Protein 1X8D (pdb70)

Sequence (416 aa):
MIRKAFVMQVNPDAHEEYQRRHNPIWPELEAVLKSHGAHNYAIYLDKARNLLFAMVEIESEERWNAVASTDVCQRWWKYMTDVMPANPDNSPVSSELQEVFYLPMIRKAFVMQVNPDAHEEYQRRHNPIWPELEAVLKSHGAHNYAIYLDKARNLLFAMVEIESEERWNAVASTDVCQRWWKYMTDVMPANPDNSPVSSELQEVFYLPMIRKAFVMQVNPDAHEEYQRRHNPIWPELEAVLKSHGAHNYAIYLDKARNLLFAMVEIESEERWNAVASTDVCQRWWKYMTDVMPANPDNSPVSSELQEVFYLPMIRKAFVMQVNPDAHEEYQRRHNPIWPELEAVLKSHGAHNYAIYLDKARNLLFAMVEIESEERWNAVASTDVCQRWWKYMTDVMPANPDNSPVSSELQEVFYLP

Nearest PDB structures (foldseek):
  1x8d-assembly2_D  TM=1.004E+00  e=4.623E-21  Escherichia coli
  6hhn-assembly1_A-2  TM=9.655E-01  e=3.268E-12  Formosa agariphila
  2qlw-assembly1_A  TM=9.458E-01  e=2.282E-11  unclassified
  7byw-assembly1_B  TM=8.603E-01  e=5.188E-07  Paracidovorax avenae ATCC 19860
  1n5v-assembly1_B  TM=6.592E-01  e=5.558E-03  Streptomyces coelicolor A3(2)

CATH classification: 3.30.70.100

GO terms:
  GO:0062192 L-rhamnose mutarotase activity (F, IDA)
  GO:0042803 protein homodimerization activity (F, IDA)
  GO:0019301 rhamnose catabolic process (P, IMP)

B-factor: mean 14.99, std 7.23, range [1.0, 52.89]

Solvent-accessible surface area: 19922 Å² total; per-residue (Å²): 124,74,81,37,3,27,2,11,32,2,41,24,126,8,23,150,73,4,60,151,31,12,77,106,6,80,109,108,8,71,56,30,11,76,79,40,1,0,45,56,24,5,6,3,3,3,94,38,55,0,8,0,0,0,20,0,39,0,86,30,81,144,93,38,102,42,9,44,90,31,104,12,4,86,138,18,62,119,78,6,54,91,5,10,40,39,59,144,111,55,19,18,50,55,53,141,13,71,59,3,14,63,14,93,124,76,81,37,3,28,1,10,34,2,40,24,126,8,24,152,76,4,59,148,31,13,76,108,6,79,111,108,8,70,55,30,12,76,79,39,1,1,45,53,24,6,6,3,2,3,97,36,55,0,8,0,0,0,19,0,37,0,87,30,81,144,91,37,102,40,10,44,91,31,104,11,4,87,138,18,62,118,80,5,52,89,6,9,38,39,59,143,109,55,19,19,50,56,53,142,12,70,60,3,14,64,14,90,122,78,91,29,3,26,2,14,34,2,38,23,129,9,26,152,56,4,62,140,22,12,92,106,4,53,109,86,9,64,61,23,10,77,74,36,0,0,48,56,23,0,5,2,3,3,88,41,56,0,7,0,0,0,25,3,42,1,88,26,71,142,93,34,95,44,9,38,95,32,128,18,5,69,134,18,52,144,77,5,52,97,5,10,37,34,62,142,95,44,23,20,51,55,55,128,10,72,54,2,11,64,14,94,124,78,85,31,4,26,2,13,33,1,39,22,127,9,25,152,55,5,60,141,22,12,91,106,5,52,107,85,9,64,62,23,9,75,74,36,0,0,49,54,23,3,5,6,3,4,89,39,56,0,6,0,0,0,11,0,39,0,88,26,70,143,94,34,95,43,10,37,93,34,126,20,6,70,136,18,50,144,76,6,53,96,6,12,37,34,63,141,94,43,24,21,52,56,53,128,12,72,54,2,12,62,15,94

InterPro domains:
  IPR008000 Rhamnose/fucose mutarotase [PF05336] (3-103)
  IPR011008 Dimeric alpha-beta barrel [SSF54909] (1-104)
  IPR013448 L-rhamnose mutarotase [MF_01663] (1-104)
  IPR013448 L-rhamnose mutarotase [TIGR02625] (3-103)

Radius of gyration: 23.28 Å; Cα contacts (8 Å, |Δi|>4): 817; chains: 4; bounding box: 63×48×55 Å

Foldseek 3Di:
DDKWKKKFFWDLPCPVVVVVCVVPPDPVLVVLQVVLFKDPWDWDADNVGRMIIIMIDGPDPVSNVCSCVDPVVQVSLVVCVVTGDADPSSHTDMDTDDDDDDDD/DDKWKKKFFWALPCPVVVVVCVVPPDPVLVVLQVVLFKDPWDWDADNVGRMIIIMIDGPDPVSNVCSCVDPVVQVVLCVRVVTGDADPSSHTDMDTDDDDDDDD/DDKWKKKFFWDLVQPPVVVVCVPPPDPVLVCLCVVLFKDPWDWDADNVGRMIIIMIDGPDPVSNVVSCPDPVNLVSLVVRVVTGDADPSSHTDMDIDDDDDDDD/DDKWKKKFFWDLVQPPVVVVCVVPPDPVLVVLCVVLFKDPWDWDADNVGRMIIIMIDGPDPVSNVVSCVDPVNLVSLVVRVVTGDADPSSHTDMDIDDDDDDDD

Organism: Escherichia coli (strain K12) (NCBI:txid83333)

Structure (mmCIF, N/CA/C/O backbone):
data_1X8D
#
_entry.id   1X8D
#
_cell.length_a   71.358
_cell.length_b   51.311
_cell.length_c   80.492
_cell.angle_alpha   90.00
_cell.angle_beta   107.82
_cell.angle_gamma   90.00
#
_symmetry.space_group_name_H-M   'P 1 21 1'
#
loop_
_entity.id
_entity.type
_entity.pdbx_description
1 polymer 'Hypothetical protein yiiL'
2 non-polymer L-RHAMNOSE
3 water water
#
loop_
_atom_site.group_PDB
_atom_site.id
_atom_site.type_symbol
_atom_site.label_atom_id
_atom_site.label_alt_id
_atom_site.label_comp_id
_atom_site.label_asym_id
_atom_site.label_entity_id
_atom_site.label_seq_id
_atom_site.pdbx_PDB_ins_code
_atom_site.Cartn_x
_atom_site.Cartn_y
_atom_site.Cartn_z
_atom_site.occupancy
_atom_site.B_iso_or_equiv
_atom_site.auth_seq_id
_atom_site.auth_comp_id
_atom_site.auth_asym_id
_atom_site.auth_atom_id
_atom_site.pdbx_PDB_model_num
ATOM 1 N N . MET A 1 1 ? -1.177 17.736 -0.555 1.00 37.39 1 MET A N 1
ATOM 2 C CA . MET A 1 1 ? -0.146 18.687 -1.065 1.00 35.23 1 MET A CA 1
ATOM 3 C C . MET A 1 1 ? 1.246 18.111 -0.868 1.00 33.84 1 MET A C 1
ATOM 4 O O . MET A 1 1 ? 1.399 16.961 -0.445 1.00 36.24 1 MET A O 1
ATOM 9 N N . ILE A 1 2 ? 2.261 18.912 -1.173 1.00 29.64 2 ILE A N 1
ATOM 10 C CA . ILE A 1 2 ? 3.640 18.477 -1.006 1.00 26.33 2 ILE A CA 1
ATOM 11 C C . ILE A 1 2 ? 4.077 18.777 0.432 1.00 27.33 2 ILE A C 1
ATOM 12 O O . ILE A 1 2 ? 4.020 19.923 0.873 1.00 25.03 2 ILE A O 1
ATOM 17 N N . ARG A 1 3 ? 4.482 17.744 1.169 1.00 25.25 3 ARG A N 1
ATOM 18 C CA . ARG A 1 3 ? 4.944 17.934 2.541 1.00 24.37 3 ARG A CA 1
ATOM 19 C C . ARG A 1 3 ? 6.425 18.252 2.511 1.00 21.71 3 ARG A C 1
ATOM 20 O O . ARG A 1 3 ? 7.212 17.512 1.918 1.00 20.97 3 ARG A O 1
ATOM 28 N N . LYS A 1 4 ? 6.797 19.362 3.135 1.00 20.13 4 LYS A N 1
ATOM 29 C CA . LYS A 1 4 ? 8.190 19.771 3.201 1.00 20.44 4 LYS A CA 1
ATOM 30 C C . LYS A 1 4 ? 8.591 20.006 4.658 1.00 19.15 4 LYS A C 1
ATOM 31 O O . LYS A 1 4 ? 7.829 20.588 5.440 1.00 17.05 4 LYS A O 1
ATOM 37 N N . ALA A 1 5 ? 9.777 19.531 5.023 1.00 15.51 5 ALA A N 1
ATOM 38 C CA . ALA A 1 5 ? 10.297 19.732 6.370 1.00 12.10 5 ALA A CA 1
ATOM 39 C C . ALA A 1 5 ? 11.758 20.140 6.254 1.00 14.22 5 ALA A C 1
ATOM 40 O O . ALA A 1 5 ? 12.494 19.672 5.373 1.00 11.75 5 ALA A O 1
ATOM 42 N N . PHE A 1 6 ? 12.173 21.046 7.124 1.00 11.59 6 PHE A N 1
ATOM 43 C CA . PHE A 1 6 ? 13.554 21.482 7.124 1.00 12.84 6 PHE A CA 1
ATOM 44 C C . PHE A 1 6 ? 13.918 21.881 8.531 1.00 10.09 6 PHE A C 1
ATOM 45 O O . PHE A 1 6 ? 13.043 22.061 9.382 1.00 12.40 6 PHE A O 1
ATOM 53 N N . VAL A 1 7 ? 15.210 22.024 8.772 1.00 8.89 7 VAL A N 1
ATOM 54 C CA . VAL A 1 7 ? 15.699 22.399 10.084 1.00 6.39 7 VAL A CA 1
ATOM 55 C C . VAL A 1 7 ? 16.611 23.609 9.971 1.00 8.51 7 VAL A C 1
ATOM 56 O O . VAL A 1 7 ? 17.415 23.710 9.048 1.00 7.44 7 VAL A O 1
ATOM 60 N N . MET A 1 8 ? 16.464 24.534 10.910 1.00 9.14 8 MET A N 1
ATOM 61 C CA . MET A 1 8 ? 17.295 25.727 10.950 1.00 8.26 8 MET A CA 1
ATOM 62 C C . MET A 1 8 ? 17.885 25.760 12.354 1.00 6.72 8 MET A C 1
ATOM 63 O O . MET A 1 8 ? 17.621 24.868 13.157 1.00 6.51 8 MET A O 1
ATOM 68 N N . GLN A 1 9 ? 18.673 26.781 12.659 1.00 7.79 9 GLN A N 1
ATOM 69 C CA . GLN A 1 9 ? 19.272 26.908 13.990 1.00 7.76 9 GLN A CA 1
ATOM 70 C C . GLN A 1 9 ? 18.841 28.232 14.602 1.00 7.15 9 GLN A C 1
ATOM 71 O O . GLN A 1 9 ? 18.346 29.106 13.901 1.00 9.66 9 GLN A O 1
ATOM 77 N N . VAL A 1 10 ? 19.045 28.388 15.904 1.00 6.82 10 VAL A N 1
ATOM 78 C CA . VAL A 1 10 ? 18.706 29.636 16.578 1.00 9.84 10 VAL A CA 1
ATOM 79 C C . VAL A 1 10 ? 19.806 29.952 17.587 1.00 5.43 10 VAL A C 1
ATOM 80 O O . VAL A 1 10 ? 20.405 29.044 18.152 1.00 9.14 10 VAL A O 1
ATOM 84 N N . ASN A 1 11 ? 20.082 31.235 17.796 1.00 6.95 11 ASN A N 1
ATOM 85 C CA . ASN A 1 11 ? 21.123 31.640 18.747 1.00 7.85 11 ASN A CA 1
ATOM 86 C C . ASN A 1 11 ? 20.769 31.106 20.131 1.00 6.12 11 ASN A C 1
ATOM 87 O O . ASN A 1 11 ? 19.612 31.106 20.527 1.00 6.39 11 ASN A O 1
ATOM 92 N N . PRO A 1 12 ? 21.764 30.641 20.890 1.00 7.22 12 PRO A N 1
ATOM 93 C CA . PRO A 1 12 ? 21.432 30.112 22.216 1.00 4.88 12 PRO A CA 1
ATOM 94 C C . PRO A 1 12 ? 20.760 31.094 23.170 1.00 2.12 12 PRO A C 1
ATOM 95 O O . PRO A 1 12 ? 19.963 30.690 24.001 1.00 5.02 12 PRO A O 1
ATOM 99 N N . ASP A 1 13 ? 21.067 32.380 23.033 1.00 2.74 13 ASP A N 1
ATOM 100 C CA . ASP A 1 13 ? 20.505 33.411 23.917 1.00 8.33 13 ASP A CA 1
ATOM 101 C C . ASP A 1 13 ? 19.261 34.099 23.334 1.00 6.34 13 ASP A C 1
ATOM 102 O O . ASP A 1 13 ? 18.809 35.124 23.851 1.00 6.42 13 ASP A O 1
ATOM 107 N N . ALA A 1 14 ? 18.690 33.538 22.274 1.00 8.57 14 ALA A N 1
ATOM 108 C CA . ALA A 1 14 ? 17.539 34.176 21.657 1.00 10.54 14 ALA A CA 1
ATOM 109 C C . ALA A 1 14 ? 16.301 33.304 21.548 1.00 9.37 14 ALA A C 1
ATOM 110 O O . ALA A 1 14 ? 15.476 33.547 20.684 1.00 11.76 14 ALA A O 1
ATOM 112 N N . HIS A 1 15 ? 16.172 32.293 22.412 1.00 9.64 15 HIS A N 1
ATOM 113 C CA . HIS A 1 15 ? 15.017 31.391 22.382 1.00 4.47 15 HIS A CA 1
ATOM 114 C C . HIS A 1 15 ? 13.713 32.138 22.619 1.00 7.47 15 HIS A C 1
ATOM 115 O O . HIS A 1 15 ? 12.748 31.968 21.863 1.00 5.50 15 HIS A O 1
ATOM 122 N N . GLU A 1 16 ? 13.669 32.945 23.678 1.00 4.97 16 GLU A N 1
ATOM 123 C CA . GLU A 1 16 ? 12.464 33.714 23.965 1.00 7.67 16 GLU A CA 1
ATOM 124 C C . GLU A 1 16 ? 12.169 34.733 22.856 1.00 5.15 16 GLU A C 1
ATOM 125 O O . GLU A 1 16 ? 11.032 34.829 22.388 1.00 4.44 16 GLU A O 1
ATOM 131 N N . GLU A 1 17 ? 13.182 35.489 22.438 1.00 7.11 17 GLU A N 1
ATOM 132 C CA . GLU A 1 17 ? 12.976 36.501 21.394 1.00 10.51 17 GLU A CA 1
ATOM 133 C C . GLU A 1 17 ? 12.552 35.893 20.065 1.00 10.46 17 GLU A C 1
ATOM 134 O O . GLU A 1 17 ? 11.721 36.462 19.358 1.00 12.63 17 GLU A O 1
ATOM 140 N N . TYR A 1 18 ? 13.111 34.739 19.721 1.00 11.80 18 TYR A N 1
ATOM 141 C CA . TYR A 1 18 ? 12.741 34.105 18.463 1.00 11.37 18 TYR A CA 1
ATOM 142 C C . TYR A 1 18 ? 11.264 33.760 18.500 1.00 8.00 18 TYR A C 1
ATOM 143 O O . TYR A 1 18 ? 10.538 34.045 17.556 1.00 8.16 18 TYR A O 1
ATOM 152 N N . GLN A 1 19 ? 10.813 33.158 19.596 1.00 8.28 19 GLN A N 1
ATOM 153 C CA . GLN A 1 19 ? 9.408 32.785 19.719 1.00 12.65 19 GLN A CA 1
ATOM 154 C C . GLN A 1 19 ? 8.459 33.991 19.719 1.00 10.00 19 GLN A C 1
ATOM 155 O O . GLN A 1 19 ? 7.411 33.971 19.071 1.00 12.06 19 GLN A O 1
ATOM 161 N N . ARG A 1 20 ? 8.814 35.029 20.460 1.00 9.79 20 ARG A N 1
ATOM 162 C CA . ARG A 1 20 ? 7.993 36.230 20.522 1.00 13.77 20 ARG A CA 1
ATOM 163 C C . ARG A 1 20 ? 7.802 36.852 19.125 1.00 15.21 20 ARG A C 1
ATOM 164 O O . ARG A 1 20 ? 6.724 37.359 18.812 1.00 13.99 20 ARG A O 1
ATOM 172 N N . ARG A 1 21 ? 8.839 36.801 18.292 1.00 13.35 21 ARG A N 1
ATOM 173 C CA . ARG A 1 21 ? 8.764 37.380 16.952 1.00 15.13 21 ARG A CA 1
ATOM 174 C C . ARG A 1 21 ? 7.786 36.646 16.039 1.00 15.02 21 ARG A C 1
ATOM 175 O O . ARG A 1 21 ? 7.401 37.165 14.997 1.00 16.23 21 ARG A O 1
ATOM 183 N N . HIS A 1 22 ? 7.371 35.443 16.423 1.00 13.96 22 HIS A N 1
ATOM 184 C CA . HIS A 1 22 ? 6.433 34.699 15.587 1.00 15.77 22 HIS A CA 1
ATOM 185 C C . HIS A 1 22 ? 5.016 34.689 16.141 1.00 14.74 22 HIS A C 1
ATOM 186 O O . HIS A 1 22 ? 4.157 33.951 15.658 1.00 14.23 22 HIS A O 1
ATOM 193 N N . ASN A 1 23 ? 4.766 35.515 17.147 1.00 15.86 23 ASN A N 1
ATOM 194 C CA . ASN A 1 23 ? 3.447 35.573 17.746 1.00 17.24 23 ASN A CA 1
ATOM 195 C C . ASN A 1 23 ? 2.983 37.005 17.980 1.00 20.50 23 ASN A C 1
ATOM 196 O O . ASN A 1 23 ? 3.014 37.517 19.099 1.00 23.33 23 ASN A O 1
ATOM 201 N N . PRO A 1 24 ? 2.525 37.666 16.906 1.00 22.12 24 PRO A N 1
ATOM 202 C CA . PRO A 1 24 ? 2.455 37.084 15.562 1.00 21.63 24 PRO A CA 1
ATOM 203 C C . PRO A 1 24 ? 3.569 37.579 14.629 1.00 20.42 24 PRO A C 1
ATOM 204 O O . PRO A 1 24 ? 4.295 38.522 14.958 1.00 18.65 24 PRO A O 1
ATOM 208 N N . ILE A 1 25 ? 3.709 36.938 13.470 1.00 17.08 25 ILE A N 1
ATOM 209 C CA . ILE A 1 25 ? 4.704 37.373 12.494 1.00 16.75 25 ILE A CA 1
ATOM 210 C C . ILE A 1 25 ? 4.081 38.595 11.813 1.00 15.23 25 ILE A C 1
ATOM 211 O O . ILE A 1 25 ? 2.901 38.889 12.037 1.00 14.53 25 ILE A O 1
ATOM 216 N N . TRP A 1 26 ? 4.852 39.325 11.013 1.00 14.61 26 TRP A N 1
ATOM 217 C CA . TRP A 1 26 ? 4.291 40.498 10.341 1.00 14.80 26 TRP A CA 1
ATOM 218 C C . TRP A 1 26 ? 3.105 40.090 9.480 1.00 16.16 26 TRP A C 1
ATOM 219 O O . TRP A 1 26 ? 3.160 39.070 8.779 1.00 16.46 26 TRP A O 1
ATOM 230 N N . PRO A 1 27 ? 2.011 40.876 9.517 1.00 18.03 27 PRO A N 1
ATOM 231 C CA . PRO A 1 27 ? 0.826 40.556 8.710 1.00 15.85 27 PRO A CA 1
ATOM 232 C C . PRO A 1 27 ? 1.125 40.514 7.210 1.00 16.55 27 PRO A C 1
ATOM 233 O O . PRO A 1 27 ? 0.529 39.733 6.477 1.00 13.94 27 PRO A O 1
ATOM 237 N N . GLU A 1 28 ? 2.048 41.343 6.741 1.00 17.55 28 GLU A N 1
ATOM 238 C CA . GLU A 1 28 ? 2.349 41.311 5.316 1.00 18.93 28 GLU A CA 1
ATOM 239 C C . GLU A 1 28 ? 3.153 40.065 4.942 1.00 17.67 28 GLU A C 1
ATOM 240 O O . GLU A 1 28 ? 3.119 39.632 3.793 1.00 15.13 28 GLU A O 1
ATOM 246 N N . LEU A 1 29 ? 3.869 39.483 5.905 1.00 16.77 29 LEU A N 1
ATOM 247 C CA . LEU A 1 29 ? 4.616 38.264 5.622 1.00 17.00 29 LEU A CA 1
ATOM 248 C C . LEU A 1 29 ? 3.613 37.111 5.593 1.00 16.19 29 LEU A C 1
ATOM 249 O O . LEU A 1 29 ? 3.699 36.229 4.742 1.00 17.45 29 LEU A O 1
ATOM 254 N N . GLU A 1 30 ? 2.652 37.123 6.510 1.00 13.93 30 GLU A N 1
ATOM 255 C CA . GLU A 1 30 ? 1.645 36.065 6.544 1.00 14.46 30 GLU A CA 1
ATOM 256 C C . GLU A 1 30 ? 0.896 36.041 5.206 1.00 14.35 30 GLU A C 1
ATOM 257 O O . GLU A 1 30 ? 0.697 34.976 4.602 1.00 10.65 30 GLU A O 1
ATOM 263 N N . ALA A 1 31 ? 0.506 37.226 4.743 1.00 12.27 31 ALA A N 1
ATOM 264 C CA . ALA A 1 31 ? -0.205 37.377 3.483 1.00 13.42 31 ALA A CA 1
ATOM 265 C C . ALA A 1 31 ? 0.617 36.777 2.355 1.00 16.62 31 ALA A C 1
ATOM 266 O O . ALA A 1 31 ? 0.092 36.030 1.524 1.00 14.66 31 ALA A O 1
ATOM 268 N N . VAL A 1 32 ? 1.909 37.105 2.321 1.00 17.43 32 VAL A N 1
ATOM 269 C CA . VAL A 1 32 ? 2.779 36.586 1.273 1.00 18.42 32 VAL A CA 1
ATOM 270 C C . VAL A 1 32 ? 2.952 35.072 1.349 1.00 17.37 32 VAL A C 1
ATOM 271 O O . VAL A 1 32 ? 2.925 34.402 0.317 1.00 17.03 32 VAL A O 1
ATOM 275 N N . LEU A 1 33 ? 3.119 34.528 2.557 1.00 14.16 33 LEU A N 1
ATOM 276 C CA . LEU A 1 33 ? 3.262 33.078 2.718 1.00 15.66 33 LEU A CA 1
ATOM 277 C C . LEU A 1 33 ? 2.014 32.350 2.213 1.00 16.12 33 LEU A C 1
ATOM 278 O O . LEU A 1 33 ? 2.110 31.327 1.535 1.00 15.99 33 LEU A O 1
ATOM 283 N N . LYS A 1 34 ? 0.846 32.875 2.565 1.00 16.93 34 LYS A N 1
ATOM 284 C CA . LYS A 1 34 ? -0.411 32.268 2.149 1.00 17.29 34 LYS A CA 1
ATOM 285 C C . LYS A 1 34 ? -0.608 32.433 0.641 1.00 16.76 34 LYS A C 1
ATOM 286 O O . LYS A 1 34 ? -1.030 31.502 -0.029 1.00 16.95 34 LYS A O 1
ATOM 292 N N . SER A 1 35 ? -0.303 33.616 0.111 1.00 16.97 35 SER A N 1
ATOM 293 C CA . SER A 1 35 ? -0.447 33.854 -1.321 1.00 16.63 35 SER A CA 1
ATOM 294 C C . SER A 1 35 ? 0.414 32.886 -2.117 1.00 19.19 35 SER A C 1
ATOM 295 O O . SER A 1 35 ? 0.020 32.433 -3.198 1.00 19.06 35 SER A O 1
ATOM 298 N N . HIS A 1 36 ? 1.589 32.563 -1.582 1.00 16.31 36 HIS A N 1
ATOM 299 C CA . HIS A 1 36 ? 2.492 31.647 -2.265 1.00 14.85 36 HIS A CA 1
ATOM 300 C C . HIS A 1 36 ? 2.241 30.161 -1.988 1.00 15.76 36 HIS A C 1
ATOM 301 O O . HIS A 1 36 ? 3.127 29.321 -2.185 1.00 17.21 36 HIS A O 1
ATOM 308 N N . GLY A 1 37 ? 1.035 29.848 -1.514 1.00 13.73 37 GLY A N 1
ATOM 309 C CA . GLY A 1 37 ? 0.643 28.465 -1.303 1.00 15.70 37 GLY A CA 1
ATOM 310 C C . GLY A 1 37 ? 1.071 27.641 -0.106 1.00 14.50 37 GLY A C 1
ATOM 311 O O . GLY A 1 37 ? 1.075 26.422 -0.198 1.00 15.34 37 GLY A O 1
ATOM 312 N N . ALA A 1 38 ? 1.409 28.271 1.015 1.00 16.09 38 ALA A N 1
ATOM 313 C CA . ALA A 1 38 ? 1.819 27.518 2.198 1.00 17.76 38 ALA A CA 1
ATOM 314 C C . ALA A 1 38 ? 0.622 27.172 3.080 1.00 17.48 38 ALA A C 1
ATOM 315 O O . ALA A 1 38 ? -0.306 27.972 3.224 1.00 19.82 38 ALA A O 1
ATOM 317 N N . HIS A 1 39 ? 0.647 25.981 3.667 1.00 17.82 39 HIS A N 1
ATOM 318 C CA . HIS A 1 39 ? -0.429 25.532 4.552 1.00 18.67 39 HIS A CA 1
ATOM 319 C C . HIS A 1 39 ? 0.145 24.780 5.752 1.00 19.60 39 HIS A C 1
ATOM 320 O O . HIS A 1 39 ? 1.121 24.035 5.623 1.00 21.18 39 HIS A O 1
ATOM 327 N N . ASN A 1 40 ? -0.458 24.985 6.918 1.00 18.44 40 ASN A N 1
ATOM 328 C CA . ASN A 1 40 ? -0.012 24.318 8.135 1.00 19.78 40 ASN A CA 1
ATOM 329 C C . ASN A 1 40 ? 1.504 24.442 8.330 1.00 16.03 40 ASN A C 1
ATOM 330 O O . ASN A 1 40 ? 2.220 23.443 8.475 1.00 15.08 40 ASN A O 1
ATOM 335 N N . TYR A 1 41 ? 1.982 25.681 8.307 1.00 14.84 41 TYR A N 1
ATOM 336 C CA . TYR A 1 41 ? 3.398 25.977 8.489 1.00 15.05 41 TYR A CA 1
ATOM 337 C C . TYR A 1 41 ? 3.629 25.937 9.992 1.00 14.85 41 TYR A C 1
ATOM 338 O O . TYR A 1 41 ? 3.072 26.761 10.713 1.00 16.83 41 TYR A O 1
ATOM 347 N N . ALA A 1 42 ? 4.427 24.982 10.464 1.00 11.58 42 ALA A N 1
ATOM 348 C CA . ALA A 1 42 ? 4.704 24.863 11.898 1.00 11.69 42 ALA A CA 1
ATOM 349 C C . ALA A 1 42 ? 6.193 24.765 12.171 1.00 10.61 42 ALA A C 1
ATOM 350 O O . ALA A 1 42 ? 6.940 24.111 11.437 1.00 11.32 42 ALA A O 1
ATOM 352 N N . ILE A 1 43 ? 6.625 25.427 13.234 1.00 11.80 43 ILE A N 1
ATOM 353 C CA . ILE A 1 43 ? 8.027 25.418 13.611 1.00 12.04 43 ILE A CA 1
ATOM 354 C C . ILE A 1 43 ? 8.134 25.033 15.079 1.00 11.52 43 ILE A C 1
ATOM 355 O O . ILE A 1 43 ? 7.425 25.592 15.926 1.00 10.91 43 ILE A O 1
ATOM 360 N N . TYR A 1 44 ? 9.012 24.075 15.369 1.00 10.19 44 TYR A N 1
ATOM 361 C CA . TYR A 1 44 ? 9.223 23.609 16.737 1.00 10.14 44 TYR A CA 1
ATOM 362 C C . TYR A 1 44 ? 10.667 23.828 17.169 1.00 10.02 44 TYR A C 1
ATOM 363 O O . TYR A 1 44 ? 11.601 23.596 16.403 1.00 11.12 44 TYR A O 1
ATOM 372 N N . LEU A 1 45 ? 10.840 24.272 18.407 1.00 7.80 45 LEU A N 1
ATOM 373 C CA . LEU A 1 45 ? 12.162 24.558 18.959 1.00 6.92 45 LEU A CA 1
ATOM 374 C C . LEU A 1 45 ? 12.737 23.422 19.785 1.00 6.08 45 LEU A C 1
ATOM 375 O O . LEU A 1 45 ? 12.065 22.892 20.679 1.00 7.45 45 LEU A O 1
ATOM 380 N N . ASP A 1 46 ? 13.978 23.054 19.486 1.00 6.16 46 ASP A N 1
ATOM 381 C CA . ASP A 1 46 ? 14.690 22.022 20.248 1.00 6.45 46 ASP A CA 1
ATOM 382 C C . ASP A 1 46 ? 15.588 22.862 21.148 1.00 6.55 46 ASP A C 1
ATOM 383 O O . ASP A 1 46 ? 16.659 23.280 20.729 1.00 3.61 46 ASP A O 1
ATOM 388 N N . LYS A 1 47 ? 15.152 23.124 22.376 1.00 7.24 47 LYS A N 1
ATOM 389 C CA . LYS A 1 47 ? 15.943 23.964 23.272 1.00 8.51 47 LYS A CA 1
ATOM 390 C C . LYS A 1 47 ? 17.342 23.443 23.602 1.00 7.13 47 LYS A C 1
ATOM 391 O O . LYS A 1 47 ? 18.289 24.221 23.653 1.00 5.40 47 LYS A O 1
ATOM 397 N N . ALA A 1 48 ? 17.482 22.137 23.826 1.00 4.68 48 ALA A N 1
ATOM 398 C CA . ALA A 1 48 ? 18.794 21.580 24.171 1.00 6.91 48 ALA A CA 1
ATOM 399 C C . ALA A 1 48 ? 19.832 21.696 23.051 1.00 4.90 48 ALA A C 1
ATOM 400 O O . ALA A 1 48 ? 21.023 21.820 23.318 1.00 4.38 48 ALA A O 1
ATOM 402 N N . ARG A 1 49 ? 19.373 21.688 21.805 1.00 4.47 49 ARG A N 1
ATOM 403 C CA . ARG A 1 49 ? 20.268 21.732 20.648 1.00 4.99 49 ARG A CA 1
ATOM 404 C C . ARG A 1 49 ? 20.265 23.027 19.838 1.00 6.82 49 ARG A C 1
ATOM 405 O O . ARG A 1 49 ? 20.969 23.130 18.830 1.00 5.58 49 ARG A O 1
ATOM 413 N N . ASN A 1 50 ? 19.490 24.014 20.265 1.00 3.91 50 ASN A N 1
ATOM 414 C CA . ASN A 1 50 ? 19.380 25.264 19.519 1.00 6.23 50 ASN A CA 1
ATOM 415 C C . ASN A 1 50 ? 18.937 24.961 18.078 1.00 8.98 50 ASN A C 1
ATOM 416 O O . ASN A 1 50 ? 19.455 25.551 17.127 1.00 7.35 50 ASN A O 1
ATOM 421 N N . LEU A 1 51 ? 17.993 24.038 17.918 1.00 8.67 51 LEU A N 1
ATOM 422 C CA . LEU A 1 51 ? 17.498 23.697 16.588 1.00 8.45 51 LEU A CA 1
ATOM 423 C C . LEU A 1 51 ? 16.025 24.038 16.421 1.00 10.62 51 LEU A C 1
ATOM 424 O O . LEU A 1 51 ? 15.252 24.027 17.382 1.00 8.28 51 LEU A O 1
ATOM 429 N N . LEU A 1 52 ? 15.653 24.343 15.182 1.00 8.17 52 LEU A N 1
ATOM 430 C CA . LEU A 1 52 ? 14.285 24.677 14.830 1.00 7.76 52 LEU A CA 1
ATOM 431 C C . LEU A 1 52 ? 13.822 23.703 13.759 1.00 8.33 52 LEU A C 1
ATOM 432 O O . LEU A 1 52 ? 14.368 23.672 12.643 1.00 8.26 52 LEU A O 1
ATOM 437 N N . PHE A 1 53 ? 12.802 22.927 14.111 1.00 9.58 53 PHE A N 1
ATOM 438 C CA . PHE A 1 53 ? 12.230 21.915 13.236 1.00 9.62 53 PHE A CA 1
ATOM 439 C C . PHE A 1 53 ? 11.001 22.487 12.573 1.00 11.47 53 PHE A C 1
ATOM 440 O O . PHE A 1 53 ? 10.009 22.786 13.243 1.00 15.69 53 PHE A O 1
ATOM 448 N N . ALA A 1 54 ? 11.055 22.638 11.251 1.00 12.11 54 ALA A N 1
ATOM 449 C CA . ALA A 1 54 ? 9.919 23.206 10.528 1.00 13.88 54 ALA A CA 1
ATOM 450 C C . ALA A 1 54 ? 9.237 22.231 9.579 1.00 13.64 54 ALA A C 1
ATOM 451 O O . ALA A 1 54 ? 9.886 21.398 8.945 1.00 12.98 54 ALA A O 1
ATOM 453 N N . MET A 1 55 ? 7.915 22.340 9.501 1.00 13.73 55 MET A N 1
ATOM 454 C CA . MET A 1 55 ? 7.111 21.503 8.619 1.00 16.69 55 MET A CA 1
ATOM 455 C C . MET A 1 55 ? 6.120 22.438 7.927 1.00 15.89 55 MET A C 1
ATOM 456 O O . MET A 1 55 ? 5.530 23.308 8.571 1.00 12.43 55 MET A O 1
ATOM 461 N N . VAL A 1 56 ? 5.958 22.276 6.617 1.00 15.04 56 VAL A N 1
ATOM 462 C CA . VAL A 1 56 ? 5.018 23.100 5.861 1.00 15.63 56 VAL A CA 1
ATOM 463 C C . VAL A 1 56 ? 4.525 22.382 4.615 1.00 17.31 56 VAL A C 1
ATOM 464 O O . VAL A 1 56 ? 5.299 21.729 3.903 1.00 18.34 56 VAL A O 1
ATOM 468 N N . GLU A 1 57 ? 3.227 22.489 4.371 1.00 16.36 57 GLU A N 1
ATOM 469 C CA . GLU A 1 57 ? 2.631 21.891 3.189 1.00 20.05 57 GLU A CA 1
ATOM 470 C C . GLU A 1 57 ? 2.500 22.997 2.150 1.00 20.56 57 GLU A C 1
ATOM 471 O O . GLU A 1 57 ? 1.979 24.079 2.446 1.00 21.92 57 GLU A O 1
ATOM 477 N N . ILE A 1 58 ? 2.980 22.749 0.937 1.00 20.27 58 ILE A N 1
ATOM 478 C CA . ILE A 1 58 ? 2.883 23.766 -0.093 1.00 19.82 58 ILE A CA 1
ATOM 479 C C . ILE A 1 58 ? 2.229 23.220 -1.358 1.00 20.97 58 ILE A C 1
ATOM 480 O O . ILE A 1 58 ? 2.263 22.015 -1.628 1.00 21.32 58 ILE A O 1
ATOM 485 N N . GLU A 1 59 ? 1.618 24.113 -2.124 1.00 20.98 59 GLU A N 1
ATOM 486 C CA . GLU A 1 59 ? 0.946 23.719 -3.353 1.00 20.70 59 GLU A CA 1
ATOM 487 C C . GLU A 1 59 ? 1.944 23.631 -4.493 1.00 21.21 59 GLU A C 1
ATOM 488 O O . GLU A 1 59 ? 1.818 22.787 -5.378 1.00 22.89 59 GLU A O 1
ATOM 494 N N . SER A 1 60 ? 2.960 24.486 -4.454 1.00 21.45 60 SER A N 1
ATOM 495 C CA . SER A 1 60 ? 3.953 24.508 -5.516 1.00 23.71 60 SER A CA 1
ATOM 496 C C . SER A 1 60 ? 5.395 24.709 -5.057 1.00 22.44 60 SER A C 1
ATOM 497 O O . SER A 1 60 ? 5.687 25.609 -4.272 1.00 20.20 60 SER A O 1
ATOM 500 N N . GLU A 1 61 ? 6.295 23.866 -5.560 1.00 21.19 61 GLU A N 1
ATOM 501 C CA . GLU A 1 61 ? 7.710 23.983 -5.216 1.00 23.29 61 GLU A CA 1
ATOM 502 C C . GLU A 1 61 ? 8.236 25.346 -5.672 1.00 22.74 61 GLU A C 1
ATOM 503 O O . GLU A 1 61 ? 8.875 26.065 -4.905 1.00 20.02 61 GLU A O 1
ATOM 509 N N . GLU A 1 62 ? 7.954 25.697 -6.924 1.00 25.14 62 GLU A N 1
ATOM 510 C CA . GLU A 1 62 ? 8.408 26.963 -7.485 1.00 27.99 62 GLU A CA 1
ATOM 511 C C . GLU A 1 62 ? 7.854 28.198 -6.769 1.00 27.54 62 GLU A C 1
ATOM 512 O O . GLU A 1 62 ? 8.596 29.150 -6.524 1.00 27.22 62 GLU A O 1
ATOM 518 N N . ARG A 1 63 ? 6.561 28.193 -6.448 1.00 25.15 63 ARG A N 1
ATOM 519 C CA . ARG A 1 63 ? 5.950 29.323 -5.752 1.00 25.52 63 ARG A CA 1
ATOM 520 C C . ARG A 1 63 ? 6.556 29.490 -4.360 1.00 25.79 63 ARG A C 1
ATOM 521 O O . ARG A 1 63 ? 6.859 30.608 -3.931 1.00 23.05 63 ARG A O 1
ATOM 529 N N . TRP A 1 64 ? 6.724 28.375 -3.654 1.00 23.55 64 TRP A N 1
ATOM 530 C CA . TRP A 1 64 ? 7.310 28.420 -2.321 1.00 21.68 64 TRP A CA 1
ATOM 531 C C . TRP A 1 64 ? 8.710 29.021 -2.437 1.00 22.20 64 TRP A C 1
ATOM 532 O O . TRP A 1 64 ? 9.082 29.903 -1.660 1.00 20.63 64 TRP A O 1
ATOM 543 N N . ASN A 1 65 ? 9.470 28.554 -3.426 1.00 17.95 65 ASN A N 1
ATOM 544 C CA . ASN A 1 65 ? 10.826 29.049 -3.668 1.00 22.86 65 ASN A CA 1
ATOM 545 C C . ASN A 1 65 ? 10.839 30.540 -4.008 1.00 20.98 65 ASN A C 1
ATOM 546 O O . ASN A 1 65 ? 11.812 31.238 -3.717 1.00 20.88 65 ASN A O 1
ATOM 551 N N . ALA A 1 66 ? 9.762 31.026 -4.616 1.00 18.86 66 ALA A N 1
ATOM 552 C CA . ALA A 1 66 ? 9.668 32.435 -5.004 1.00 19.64 66 ALA A CA 1
ATOM 553 C C . ALA A 1 66 ? 9.512 33.404 -3.830 1.00 18.35 66 ALA A C 1
ATOM 554 O O . ALA A 1 66 ? 9.669 34.617 -3.997 1.00 18.76 66 ALA A O 1
ATOM 556 N N . VAL A 1 67 ? 9.203 32.888 -2.647 1.00 17.46 67 VAL A N 1
ATOM 557 C CA . VAL A 1 67 ? 9.027 33.762 -1.497 1.00 14.28 67 VAL A CA 1
ATOM 558 C C . VAL A 1 67 ? 10.303 34.542 -1.213 1.00 15.04 67 VAL A C 1
ATOM 559 O O . VAL A 1 67 ? 10.243 35.706 -0.835 1.00 15.54 67 VAL A O 1
ATOM 563 N N . ALA A 1 68 ? 11.450 33.906 -1.425 1.00 13.71 68 ALA A N 1
ATOM 564 C CA . ALA A 1 68 ? 12.748 34.541 -1.192 1.00 17.14 68 ALA A CA 1
ATOM 565 C C . ALA A 1 68 ? 12.987 35.778 -2.064 1.00 17.40 68 ALA A C 1
ATOM 566 O O . ALA A 1 68 ? 13.819 36.630 -1.732 1.00 15.02 68 ALA A O 1
ATOM 568 N N . SER A 1 69 ? 12.267 35.864 -3.181 1.00 18.00 69 SER A N 1
ATOM 569 C CA . SER A 1 69 ? 12.406 36.982 -4.099 1.00 19.94 69 SER A CA 1
ATOM 570 C C . SER A 1 69 ? 11.608 38.207 -3.687 1.00 19.38 69 SER A C 1
ATOM 571 O O . SER A 1 69 ? 11.864 39.307 -4.186 1.00 19.26 69 SER A O 1
ATOM 574 N N . THR A 1 70 ? 10.644 38.020 -2.787 1.00 16.57 70 THR A N 1
ATOM 575 C CA . THR A 1 70 ? 9.810 39.127 -2.336 1.00 13.35 70 THR A CA 1
ATOM 576 C C . THR A 1 70 ? 10.527 40.031 -1.354 1.00 14.79 70 THR A C 1
ATOM 577 O O . THR A 1 70 ? 11.384 39.594 -0.574 1.00 14.97 70 THR A O 1
ATOM 581 N N . ASP A 1 71 ? 10.161 41.303 -1.393 1.00 13.46 71 ASP A N 1
ATOM 582 C CA . ASP A 1 71 ? 10.754 42.276 -0.508 1.00 15.89 71 ASP A CA 1
ATOM 583 C C . ASP A 1 71 ? 10.484 41.953 0.962 1.00 15.35 71 ASP A C 1
ATOM 584 O O . ASP A 1 71 ? 11.403 41.983 1.779 1.00 14.08 71 ASP A O 1
ATOM 589 N N . VAL A 1 72 ? 9.238 41.630 1.301 1.00 14.30 72 VAL A N 1
ATOM 590 C CA . VAL A 1 72 ? 8.919 41.346 2.697 1.00 15.96 72 VAL A CA 1
ATOM 591 C C . VAL A 1 72 ? 9.704 40.154 3.261 1.00 15.74 72 VAL A C 1
ATOM 592 O O . VAL A 1 72 ? 10.167 40.217 4.395 1.00 16.66 72 VAL A O 1
ATOM 596 N N . CYS A 1 73 ? 9.869 39.077 2.494 1.00 17.45 73 CYS A N 1
ATOM 597 C CA . CYS A 1 73 ? 10.638 37.948 3.017 1.00 14.91 73 CYS A CA 1
ATOM 598 C C . CYS A 1 73 ? 12.084 38.378 3.164 1.00 13.72 73 CYS A C 1
ATOM 599 O O . CYS A 1 73 ? 12.766 37.976 4.106 1.00 9.63 73 CYS A O 1
ATOM 602 N N . GLN A 1 74 ? 12.551 39.216 2.244 1.00 12.06 74 GLN A N 1
ATOM 603 C CA . GLN A 1 74 ? 13.932 39.685 2.307 1.00 14.74 74 GLN A CA 1
ATOM 604 C C . GLN A 1 74 ? 14.154 40.538 3.560 1.00 16.58 74 GLN A C 1
ATOM 605 O O . GLN A 1 74 ? 15.134 40.346 4.300 1.00 12.52 74 GLN A O 1
ATOM 611 N N . ARG A 1 75 ? 13.249 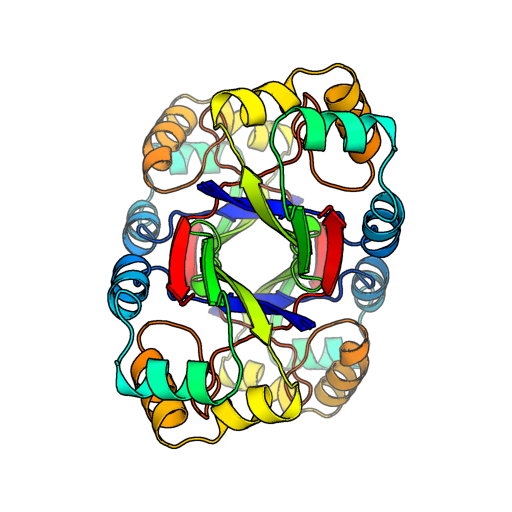41.476 3.822 1.00 13.87 75 ARG A N 1
ATOM 612 C CA . ARG A 1 75 ? 13.431 42.274 5.017 1.00 15.91 75 ARG A CA 1
ATOM 613 C C . ARG A 1 75 ? 13.162 41.453 6.284 1.00 16.91 75 ARG A C 1
ATOM 614 O O . ARG A 1 75 ? 13.739 41.729 7.334 1.00 16.62 75 ARG A O 1
ATOM 622 N N . TRP A 1 76 ? 12.323 40.425 6.182 1.00 15.85 76 TRP A N 1
ATOM 623 C CA . TRP A 1 76 ? 12.061 39.561 7.333 1.00 15.15 76 TRP A CA 1
ATOM 624 C C . TRP A 1 76 ? 13.365 38.830 7.681 1.00 15.18 76 TRP A C 1
ATOM 625 O O . TRP A 1 76 ? 13.806 38.837 8.835 1.00 14.46 76 TRP A O 1
ATOM 636 N N . TRP A 1 77 ? 13.981 38.210 6.674 1.00 12.12 77 TRP A N 1
ATOM 637 C CA . TRP A 1 77 ? 15.230 37.489 6.875 1.00 12.17 77 TRP A CA 1
ATOM 638 C C . TRP A 1 77 ? 16.373 38.390 7.347 1.00 13.03 77 TRP A C 1
ATOM 639 O O . TRP A 1 77 ? 17.210 37.973 8.155 1.00 13.16 77 TRP A O 1
ATOM 650 N N . LYS A 1 78 ? 16.420 39.624 6.855 1.00 13.16 78 LYS A N 1
ATOM 651 C CA . LYS A 1 78 ? 17.461 40.555 7.292 1.00 11.22 78 LYS A CA 1
ATOM 652 C C . LYS A 1 78 ? 17.199 40.770 8.780 1.00 10.27 78 LYS A C 1
ATOM 653 O O . LYS A 1 78 ? 18.110 40.693 9.605 1.00 10.06 78 LYS A O 1
ATOM 659 N N . TYR A 1 79 ? 15.941 41.046 9.109 1.00 6.92 79 TYR A N 1
ATOM 660 C CA . TYR A 1 79 ? 15.536 41.269 10.488 1.00 9.77 79 TYR A CA 1
ATOM 661 C C . TYR A 1 79 ? 15.899 40.102 11.409 1.00 12.67 79 TYR A C 1
ATOM 662 O O . TYR A 1 79 ? 16.380 40.309 12.524 1.00 11.11 79 TYR A O 1
ATOM 671 N N . MET A 1 80 ? 15.680 38.877 10.934 1.00 12.63 80 MET A N 1
ATOM 672 C CA . MET A 1 80 ? 15.953 37.676 11.729 1.00 13.67 80 MET A CA 1
ATOM 673 C C . MET A 1 80 ? 17.419 37.276 11.909 1.00 13.36 80 MET A C 1
ATOM 674 O O . MET A 1 80 ? 17.724 36.401 12.724 1.00 14.43 80 MET A O 1
ATOM 679 N N . THR A 1 81 ? 18.329 37.903 11.169 1.00 10.60 81 THR A N 1
ATOM 680 C CA . THR A 1 81 ? 19.739 37.549 11.298 1.00 12.11 81 THR A CA 1
ATOM 681 C C . THR A 1 81 ? 20.281 37.828 12.691 1.00 12.70 81 THR A C 1
ATOM 682 O O . THR A 1 81 ? 21.308 37.269 13.074 1.00 8.49 81 THR A O 1
ATOM 686 N N . ASP A 1 82 ? 19.617 38.687 13.461 1.00 10.52 82 ASP A N 1
ATOM 687 C CA . ASP A 1 82 ? 20.153 38.957 14.786 1.00 12.67 82 ASP A CA 1
ATOM 688 C C . ASP A 1 82 ? 19.812 37.887 15.820 1.00 11.34 82 ASP A C 1
ATOM 689 O O . ASP A 1 82 ? 20.375 37.893 16.918 1.00 9.72 82 ASP A O 1
ATOM 694 N N . VAL A 1 83 ? 18.910 36.967 15.475 1.00 8.24 83 VAL A N 1
ATOM 695 C CA . VAL A 1 83 ? 18.557 35.890 16.407 1.00 8.16 83 VAL A CA 1
ATOM 696 C C . VAL A 1 83 ? 18.921 34.485 15.914 1.00 11.04 83 VAL A C 1
ATOM 697 O O . VAL A 1 83 ? 18.769 33.513 16.659 1.00 9.98 83 VAL A O 1
ATOM 701 N N . MET A 1 84 ? 19.398 34.362 14.676 1.00 8.10 84 MET A N 1
ATOM 702 C CA . MET A 1 84 ? 19.751 33.035 14.163 1.00 10.37 84 MET A CA 1
ATOM 703 C C . MET A 1 84 ? 20.800 33.052 13.061 1.00 10.21 84 MET A C 1
ATOM 704 O O . MET A 1 84 ? 20.940 34.041 12.339 1.00 15.02 84 MET A O 1
ATOM 709 N N . PRO A 1 85 ? 21.555 31.952 12.914 1.00 8.31 85 PRO A N 1
ATOM 710 C CA . PRO A 1 85 ? 22.588 31.874 11.879 1.00 10.65 85 PRO A CA 1
ATOM 711 C C . PRO A 1 85 ? 21.955 32.040 10.499 1.00 10.20 85 PRO A C 1
ATOM 712 O O . PRO A 1 85 ? 20.883 31.484 10.225 1.00 7.05 85 PRO A O 1
ATOM 716 N N . ALA A 1 86 ? 22.623 32.803 9.638 1.00 9.32 86 ALA A N 1
ATOM 717 C CA . ALA A 1 86 ? 22.124 33.037 8.292 1.00 11.75 86 ALA A CA 1
ATOM 718 C C . ALA A 1 86 ? 23.193 32.933 7.214 1.00 12.91 86 ALA A C 1
ATOM 719 O O . ALA A 1 86 ? 24.386 33.132 7.480 1.00 11.91 86 ALA A O 1
ATOM 721 N N . ASN A 1 87 ? 22.753 32.599 5.998 1.00 9.27 87 ASN A N 1
ATOM 722 C CA . ASN A 1 87 ? 23.631 32.489 4.839 1.00 7.56 87 ASN A CA 1
ATOM 723 C C . ASN A 1 87 ? 23.986 33.914 4.407 1.00 10.79 87 ASN A C 1
ATOM 724 O O . ASN A 1 87 ? 23.357 34.873 4.839 1.00 7.84 87 ASN A O 1
ATOM 729 N N . PRO A 1 88 ? 25.003 34.070 3.549 1.00 12.07 88 PRO A N 1
ATOM 730 C CA . PRO A 1 88 ? 25.362 35.419 3.110 1.00 12.23 88 PRO A CA 1
ATOM 731 C C . PRO A 1 88 ? 24.190 36.231 2.529 1.00 12.23 88 PRO A C 1
ATOM 732 O O . PRO A 1 88 ? 24.123 37.439 2.737 1.00 11.95 88 PRO A O 1
ATOM 736 N N . ASP A 1 89 ? 23.266 35.579 1.821 1.00 11.88 89 ASP A N 1
ATOM 737 C CA . ASP A 1 89 ? 22.130 36.294 1.227 1.00 13.28 89 ASP A CA 1
ATOM 738 C C . ASP A 1 89 ? 21.038 36.601 2.249 1.00 12.37 89 ASP A C 1
ATOM 739 O O . ASP A 1 89 ? 19.965 37.092 1.895 1.00 12.83 89 ASP A O 1
ATOM 744 N N . ASN A 1 90 ? 21.336 36.308 3.514 1.00 10.27 90 ASN A N 1
ATOM 745 C CA . ASN A 1 90 ? 20.427 36.524 4.647 1.00 13.79 90 ASN A CA 1
ATOM 746 C C . ASN A 1 90 ? 19.369 35.461 4.911 1.00 10.93 90 ASN A C 1
ATOM 747 O O . ASN A 1 90 ? 18.650 35.552 5.906 1.00 13.45 90 ASN A O 1
ATOM 752 N N . SER A 1 91 ? 19.248 34.477 4.023 1.00 7.69 91 SER A N 1
ATOM 753 C CA . SER A 1 91 ? 18.295 33.397 4.243 1.00 9.41 91 SER A CA 1
ATOM 754 C C . SER A 1 91 ? 18.847 32.594 5.426 1.00 9.19 91 SER A C 1
ATOM 755 O O . SER A 1 91 ? 20.067 32.464 5.584 1.00 9.82 91 SER A O 1
ATOM 758 N N . PRO A 1 92 ? 17.966 32.049 6.278 1.00 10.12 92 PRO A N 1
ATOM 759 C CA . PRO A 1 92 ? 18.479 31.289 7.422 1.00 12.55 92 PRO A CA 1
ATOM 760 C C . PRO A 1 92 ? 19.220 30.030 7.016 1.00 11.50 92 PRO A C 1
ATOM 761 O O . PRO A 1 92 ? 18.899 29.424 5.999 1.00 9.10 92 PRO A O 1
ATOM 765 N N . VAL A 1 93 ? 20.227 29.663 7.801 1.00 10.28 93 VAL A N 1
ATOM 766 C CA . VAL A 1 93 ? 20.964 28.437 7.540 1.00 10.69 93 VAL A CA 1
ATOM 767 C C . VAL A 1 93 ? 19.878 27.369 7.699 1.00 9.94 93 VAL A C 1
ATOM 768 O O . VAL A 1 93 ? 19.164 27.331 8.714 1.00 7.62 93 VAL A O 1
ATOM 772 N N . SER A 1 94 ? 19.739 26.517 6.689 1.00 11.37 94 SER A N 1
ATOM 773 C CA . SER A 1 94 ? 18.695 25.499 6.708 1.00 13.08 94 SER A CA 1
ATOM 774 C C . SER A 1 94 ? 19.109 24.249 5.929 1.00 13.13 94 SER A C 1
ATOM 775 O O . SER A 1 94 ? 19.964 24.320 5.040 1.00 12.90 94 SER A O 1
ATOM 778 N N . SER A 1 95 ? 18.504 23.121 6.292 1.00 11.63 95 SER A N 1
ATOM 779 C CA . SER A 1 95 ? 18.737 21.826 5.651 1.00 14.22 95 SER A CA 1
ATOM 780 C C . SER A 1 95 ? 17.407 21.114 5.495 1.00 14.89 95 SER A C 1
ATOM 781 O O . SER A 1 95 ? 16.595 21.089 6.417 1.00 12.27 95 SER A O 1
ATOM 784 N N . GLU A 1 96 ? 17.204 20.527 4.318 1.00 13.16 96 GLU A N 1
ATOM 785 C CA . GLU A 1 96 ? 15.979 19.814 3.983 1.00 14.50 96 GLU A CA 1
ATOM 786 C C . GLU A 1 96 ? 15.996 18.440 4.649 1.00 9.27 96 GLU A C 1
ATOM 787 O O . GLU A 1 96 ? 16.972 17.709 4.550 1.00 11.77 96 GLU A O 1
ATOM 793 N N . LEU A 1 97 ? 14.910 18.084 5.321 1.00 7.46 97 LEU A N 1
ATOM 794 C CA . LEU A 1 97 ? 14.839 16.795 6.000 1.00 6.46 97 LEU A CA 1
ATOM 795 C C . LEU A 1 97 ? 14.181 15.783 5.070 1.00 11.41 97 LEU A C 1
ATOM 796 O O . LEU A 1 97 ? 13.450 16.173 4.157 1.00 12.47 97 LEU A O 1
ATOM 801 N N . GLN A 1 98 ? 14.440 14.495 5.295 1.00 10.72 98 GLN A N 1
ATOM 802 C CA . GLN A 1 98 ? 13.853 13.441 4.472 1.00 11.20 98 GLN A CA 1
ATOM 803 C C . GLN A 1 98 ? 12.738 12.712 5.219 1.00 13.30 98 GLN A C 1
ATOM 804 O O . GLN A 1 98 ? 12.958 12.166 6.302 1.00 11.56 98 GLN A O 1
ATOM 810 N N . GLU A 1 99 ? 11.539 12.706 4.649 1.00 12.11 99 GLU A N 1
ATOM 811 C CA . GLU A 1 99 ? 10.425 12.023 5.288 1.00 13.92 99 GLU A CA 1
ATOM 812 C C . GLU A 1 99 ? 10.711 10.525 5.256 1.00 14.15 99 GLU A C 1
ATOM 813 O O . GLU A 1 99 ? 11.026 9.970 4.202 1.00 18.31 99 GLU A O 1
ATOM 819 N N . VAL A 1 100 ? 10.627 9.878 6.415 1.00 10.70 100 VAL A N 1
ATOM 820 C CA . VAL A 1 100 ? 10.889 8.448 6.512 1.00 11.76 100 VAL A CA 1
ATOM 821 C C . VAL A 1 100 ? 9.672 7.661 6.991 1.00 12.13 100 VAL A C 1
ATOM 822 O O . VAL A 1 100 ? 9.661 6.434 6.955 1.00 11.95 100 VAL A O 1
ATOM 826 N N . PHE A 1 101 ? 8.640 8.370 7.426 1.00 14.73 101 PHE A N 1
ATOM 827 C CA . PHE A 1 101 ? 7.429 7.723 7.907 1.00 14.61 101 PHE A CA 1
ATOM 828 C C . PHE A 1 101 ? 6.266 8.706 7.906 1.00 16.37 101 PHE A C 1
ATOM 829 O O . PHE A 1 101 ? 6.435 9.885 8.207 1.00 13.93 101 PHE A O 1
ATOM 837 N N . TYR A 1 102 ? 5.090 8.216 7.537 1.00 16.48 102 TYR A N 1
ATOM 838 C CA . TYR A 1 102 ? 3.889 9.037 7.533 1.00 18.39 102 TYR A CA 1
ATOM 839 C C . TYR A 1 102 ? 2.649 8.168 7.660 1.00 16.20 102 TYR A C 1
ATOM 840 O O . TYR A 1 102 ? 2.385 7.321 6.812 1.00 14.98 102 TYR A O 1
ATOM 849 N N . LEU A 1 103 ? 1.897 8.385 8.730 1.00 16.54 103 LEU A N 1
ATOM 850 C CA . LEU A 1 103 ? 0.674 7.625 8.997 1.00 16.52 103 LEU A CA 1
ATOM 851 C C . LEU A 1 103 ? -0.475 8.608 9.156 1.00 15.47 103 LEU A C 1
ATOM 852 O O . LEU A 1 103 ? -0.618 9.247 10.196 1.00 14.42 103 LEU A O 1
ATOM 857 N N . PRO A 1 104 ? -1.305 8.754 8.119 1.00 14.80 104 PRO A N 1
ATOM 858 C CA . PRO A 1 104 ? -2.433 9.685 8.199 1.00 15.83 104 PRO A CA 1
ATOM 859 C C . PRO A 1 104 ? -3.262 9.530 9.486 1.00 13.33 104 PRO A C 1
ATOM 860 O O . PRO A 1 104 ? -3.448 8.388 9.948 1.00 14.91 104 PRO A O 1
ATOM 865 N N . MET B 1 1 ? -6.920 19.082 17.092 1.00 34.46 1 MET B N 1
ATOM 866 C CA . MET B 1 1 ? -6.389 18.135 18.114 1.00 33.37 1 MET B CA 1
ATOM 867 C C . MET B 1 1 ? -5.147 18.716 18.771 1.00 32.87 1 MET B C 1
ATOM 868 O O . MET B 1 1 ? -4.764 19.853 18.499 1.00 34.80 1 MET B O 1
ATOM 873 N N . ILE B 1 2 ? -4.517 17.931 19.636 1.00 29.80 2 ILE B N 1
ATOM 874 C CA . ILE B 1 2 ? -3.307 18.380 20.302 1.00 28.97 2 ILE B CA 1
ATOM 875 C C . ILE B 1 2 ? -2.114 18.077 19.400 1.00 28.69 2 ILE B C 1
ATOM 876 O O . ILE B 1 2 ? -1.907 16.928 19.006 1.00 29.78 2 ILE B O 1
ATOM 881 N N . ARG B 1 3 ? -1.345 19.104 19.051 1.00 27.20 3 ARG B N 1
ATOM 882 C CA . ARG B 1 3 ? -0.162 18.907 18.215 1.00 27.15 3 ARG B CA 1
ATOM 883 C C . ARG B 1 3 ?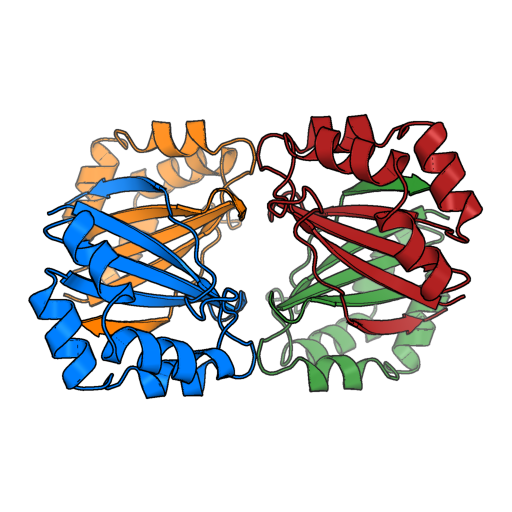 1.035 18.596 19.103 1.00 26.13 3 ARG B C 1
ATOM 884 O O . ARG B 1 3 ? 1.357 19.357 20.015 1.00 27.23 3 ARG B O 1
ATOM 892 N N . LYS B 1 4 ? 1.681 17.468 18.842 1.00 22.40 4 LYS B N 1
ATOM 893 C CA . LYS B 1 4 ? 2.847 17.070 19.609 1.00 24.28 4 LYS B CA 1
ATOM 894 C C . LYS B 1 4 ? 4.042 16.842 18.686 1.00 23.16 4 LYS B C 1
ATOM 895 O O . LYS B 1 4 ? 3.918 16.215 17.629 1.00 23.38 4 LYS B O 1
ATOM 901 N N . ALA B 1 5 ? 5.197 17.363 19.084 1.00 20.01 5 ALA B N 1
ATOM 902 C CA . ALA B 1 5 ? 6.418 17.191 18.309 1.00 16.42 5 ALA B CA 1
ATOM 903 C C . ALA B 1 5 ? 7.546 16.786 19.243 1.00 17.48 5 ALA B C 1
ATOM 904 O O . ALA B 1 5 ? 7.649 17.277 20.374 1.00 16.26 5 ALA B O 1
ATOM 906 N N . PHE B 1 6 ? 8.381 15.866 18.784 1.00 12.67 6 PHE B N 1
ATOM 907 C CA . PHE B 1 6 ? 9.501 15.432 19.598 1.00 14.91 6 PHE B CA 1
ATOM 908 C C . PHE B 1 6 ? 10.649 15.046 18.698 1.00 11.44 6 PHE B C 1
ATOM 909 O O . PHE B 1 6 ? 10.481 14.900 17.490 1.00 10.69 6 PHE B O 1
ATOM 917 N N . VAL B 1 7 ? 11.820 14.878 19.291 1.00 8.93 7 VAL B N 1
ATOM 918 C CA . VAL B 1 7 ? 12.989 14.508 18.521 1.00 7.72 7 VAL B CA 1
ATOM 919 C C . VAL B 1 7 ? 13.684 13.310 19.149 1.00 8.15 7 VAL B C 1
ATOM 920 O O . VAL B 1 7 ? 13.797 13.203 20.373 1.00 8.68 7 VAL B O 1
ATOM 924 N N . MET B 1 8 ? 14.120 12.397 18.296 1.00 8.45 8 MET B N 1
ATOM 925 C CA . MET B 1 8 ? 14.835 11.208 18.721 1.00 8.61 8 MET B CA 1
ATOM 926 C C . MET B 1 8 ? 16.138 11.182 17.930 1.00 8.17 8 MET B C 1
ATOM 927 O O . MET B 1 8 ? 16.409 12.092 17.140 1.00 5.85 8 MET B O 1
ATOM 932 N N . GLN B 1 9 ? 16.943 10.147 18.132 1.00 8.14 9 GLN B N 1
ATOM 933 C CA . GLN B 1 9 ? 18.217 10.015 17.413 1.00 8.14 9 GLN B CA 1
ATOM 934 C C . GLN B 1 9 ? 18.205 8.691 16.659 1.00 7.35 9 GLN B C 1
ATOM 935 O O . GLN B 1 9 ? 17.349 7.844 16.898 1.00 8.19 9 GLN B O 1
ATOM 941 N N . VAL B 1 10 ? 19.160 8.521 15.755 1.00 5.52 10 VAL B N 1
ATOM 942 C CA . VAL B 1 10 ? 19.286 7.292 14.989 1.00 7.76 10 VAL B CA 1
ATOM 943 C C . VAL B 1 10 ? 20.775 7.002 14.811 1.00 7.27 10 VAL B C 1
ATOM 944 O O . VAL B 1 10 ? 21.582 7.920 14.689 1.00 10.29 10 VAL B O 1
ATOM 948 N N . ASN B 1 11 ? 21.140 5.725 14.832 1.00 7.97 11 ASN B N 1
ATOM 949 C CA . ASN B 1 11 ? 22.533 5.334 14.681 1.00 7.90 11 ASN B CA 1
ATOM 950 C C . ASN B 1 11 ? 23.048 5.846 13.337 1.00 5.58 11 ASN B C 1
ATOM 951 O O . ASN B 1 11 ? 22.342 5.795 12.348 1.00 6.74 11 ASN B O 1
ATOM 956 N N . PRO B 1 12 ? 24.286 6.358 13.294 1.00 7.16 12 PRO B N 1
ATOM 957 C CA . PRO B 1 12 ? 24.801 6.868 12.023 1.00 4.70 12 PRO B CA 1
ATOM 958 C C . PRO B 1 12 ? 24.802 5.861 10.873 1.00 3.86 12 PRO B C 1
ATOM 959 O O . PRO B 1 12 ? 24.606 6.237 9.721 1.00 3.23 12 PRO B O 1
ATOM 963 N N . ASP B 1 13 ? 24.981 4.581 11.186 1.00 4.07 13 ASP B N 1
ATOM 964 C CA . ASP B 1 13 ? 25.033 3.544 10.151 1.00 9.32 13 ASP B CA 1
ATOM 965 C C . ASP B 1 13 ? 23.687 2.853 9.878 1.00 7.91 13 ASP B C 1
ATOM 966 O O . ASP B 1 13 ? 23.632 1.846 9.176 1.00 10.89 13 ASP B O 1
ATOM 971 N N . ALA B 1 14 ? 22.598 3.391 10.409 1.00 7.81 14 ALA B N 1
ATOM 972 C CA . ALA B 1 14 ? 21.302 2.745 10.203 1.00 7.15 14 ALA B CA 1
ATOM 973 C C . ALA B 1 14 ? 20.237 3.628 9.564 1.00 8.10 14 ALA B C 1
ATOM 974 O O . ALA B 1 14 ? 19.043 3.386 9.749 1.00 8.57 14 ALA B O 1
ATOM 976 N N . HIS B 1 15 ? 20.658 4.646 8.812 1.00 10.71 15 HIS B N 1
ATOM 977 C CA . HIS B 1 15 ? 19.714 5.554 8.153 1.00 7.58 15 HIS B CA 1
ATOM 978 C C . HIS B 1 15 ? 18.791 4.796 7.205 1.00 8.43 15 HIS B C 1
ATOM 979 O O . HIS B 1 15 ? 17.569 4.955 7.277 1.00 6.88 15 HIS B O 1
ATOM 986 N N . GLU B 1 16 ? 19.370 4.004 6.298 1.00 6.66 16 GLU B N 1
ATOM 987 C CA . GLU B 1 16 ? 18.573 3.227 5.349 1.00 5.88 16 GLU B CA 1
ATOM 988 C C . GLU B 1 16 ? 17.698 2.182 6.068 1.00 4.67 16 GLU B C 1
ATOM 989 O O . GLU B 1 16 ? 16.509 2.047 5.774 1.00 3.61 16 GLU B O 1
ATOM 995 N N . GLU B 1 17 ? 18.275 1.439 6.999 1.00 3.03 17 GLU B N 1
ATOM 996 C CA . GLU B 1 17 ? 17.503 0.421 7.717 1.00 7.68 17 GLU B CA 1
ATOM 997 C C . GLU B 1 17 ? 16.367 1.031 8.546 1.00 8.29 17 GLU B C 1
ATOM 998 O O . GLU B 1 17 ? 15.258 0.481 8.593 1.00 7.84 17 GLU B O 1
ATOM 1004 N N . TYR B 1 18 ? 16.621 2.172 9.181 1.00 9.12 18 TYR B N 1
ATOM 1005 C CA . TYR B 1 18 ? 15.585 2.808 9.983 1.00 8.92 18 TYR B CA 1
ATOM 1006 C C . TYR B 1 18 ? 14.408 3.153 9.087 1.00 7.04 18 TYR B C 1
ATOM 1007 O O . TYR B 1 18 ? 13.271 2.852 9.422 1.00 8.92 18 TYR B O 1
ATOM 1016 N N . GLN B 1 19 ? 14.684 3.763 7.942 1.00 8.72 19 GLN B N 1
ATOM 1017 C CA . GLN B 1 19 ? 13.621 4.132 7.014 1.00 9.52 19 GLN B CA 1
ATOM 1018 C C . GLN B 1 19 ? 12.885 2.913 6.471 1.00 9.08 19 GLN B C 1
ATOM 1019 O O . GLN B 1 19 ? 11.657 2.906 6.412 1.00 11.76 19 GLN B O 1
ATOM 1025 N N . ARG B 1 20 ? 13.627 1.882 6.072 1.00 9.02 20 ARG B N 1
ATOM 1026 C CA . ARG B 1 20 ? 12.999 0.670 5.545 1.00 10.45 20 ARG B CA 1
ATOM 1027 C C . ARG B 1 20 ? 12.020 0.042 6.557 1.00 12.21 20 ARG B C 1
ATOM 1028 O O . ARG B 1 20 ? 10.951 -0.441 6.188 1.00 11.43 20 ARG B O 1
ATOM 1036 N N . ARG B 1 21 ? 12.386 0.047 7.834 1.00 10.56 21 ARG B N 1
ATOM 1037 C CA . ARG B 1 21 ? 11.521 -0.520 8.860 1.00 8.57 21 ARG B CA 1
ATOM 1038 C C . ARG B 1 21 ? 10.183 0.213 9.000 1.00 9.02 21 ARG B C 1
ATOM 1039 O O . ARG B 1 21 ? 9.251 -0.315 9.605 1.00 10.17 21 ARG B O 1
ATOM 1047 N N . HIS B 1 22 ? 10.066 1.421 8.449 1.00 8.49 22 HIS B N 1
ATOM 1048 C CA . HIS B 1 22 ? 8.810 2.156 8.570 1.00 11.80 22 HIS B CA 1
ATOM 1049 C C . HIS B 1 22 ? 7.990 2.167 7.286 1.00 14.24 22 HIS B C 1
ATOM 1050 O O . HIS B 1 22 ? 6.998 2.889 7.172 1.00 14.44 22 HIS B O 1
ATOM 1057 N N . ASN B 1 23 ? 8.391 1.346 6.325 1.00 16.75 23 ASN B N 1
ATOM 1058 C CA . ASN B 1 23 ? 7.683 1.296 5.064 1.00 15.95 23 ASN B CA 1
ATOM 1059 C C . ASN B 1 23 ? 7.476 -0.145 4.606 1.00 19.80 23 ASN B C 1
ATOM 1060 O O . ASN B 1 23 ? 8.204 -0.658 3.750 1.00 21.13 23 ASN B O 1
ATOM 1065 N N . PRO B 1 24 ? 6.473 -0.823 5.192 1.00 19.39 24 PRO B N 1
ATOM 1066 C CA . PRO B 1 24 ? 5.605 -0.243 6.224 1.00 20.22 24 PRO B CA 1
ATOM 1067 C C . PRO B 1 24 ? 5.955 -0.743 7.626 1.00 18.55 24 PRO B C 1
ATOM 1068 O O . PRO B 1 24 ? 6.729 -1.695 7.775 1.00 19.29 24 PRO B O 1
ATOM 1072 N N . ILE B 1 25 ? 5.397 -0.093 8.647 1.00 18.96 25 ILE B N 1
ATOM 1073 C CA . ILE B 1 25 ? 5.620 -0.515 10.028 1.00 20.84 25 ILE B CA 1
ATOM 1074 C C . ILE B 1 25 ? 4.713 -1.732 10.203 1.00 18.71 25 ILE B C 1
ATOM 1075 O O . ILE B 1 25 ? 3.870 -1.997 9.337 1.00 16.78 25 ILE B O 1
ATOM 1080 N N . TRP B 1 26 ? 4.875 -2.467 11.301 1.00 15.22 26 TRP B N 1
ATOM 1081 C CA . TRP B 1 26 ? 4.039 -3.650 11.535 1.00 15.31 26 TRP B CA 1
ATOM 1082 C C . TRP B 1 26 ? 2.570 -3.248 11.537 1.00 15.59 26 TRP B C 1
ATOM 1083 O O . TRP B 1 26 ? 2.200 -2.234 12.157 1.00 15.08 26 TRP B O 1
ATOM 1094 N N . PRO B 1 27 ? 1.708 -4.041 10.863 1.00 14.29 27 PRO B N 1
ATOM 1095 C CA . PRO B 1 27 ? 0.270 -3.731 10.812 1.00 13.67 27 PRO B CA 1
ATOM 1096 C C . PRO B 1 27 ? -0.399 -3.680 12.187 1.00 14.03 27 PRO B C 1
ATOM 1097 O O . PRO B 1 27 ? -1.355 -2.933 12.385 1.00 13.41 27 PRO B O 1
ATOM 1101 N N . GLU B 1 28 ? 0.083 -4.476 13.136 1.00 16.57 28 GLU B N 1
ATOM 1102 C CA . GLU B 1 28 ? -0.534 -4.443 14.452 1.00 16.44 28 GLU B CA 1
ATOM 1103 C C . GLU B 1 28 ? -0.112 -3.195 15.214 1.00 16.30 28 GLU B C 1
ATOM 1104 O O . GLU B 1 28 ? -0.832 -2.757 16.098 1.00 15.30 28 GLU B O 1
ATOM 1110 N N . LEU B 1 29 ? 1.042 -2.617 14.872 1.00 16.95 29 LEU B N 1
ATOM 1111 C CA . LEU B 1 29 ? 1.482 -1.395 15.542 1.00 15.47 29 LEU B CA 1
ATOM 1112 C C . LEU B 1 29 ? 0.681 -0.232 14.981 1.00 15.98 29 LEU B C 1
ATOM 1113 O O . LEU B 1 29 ? 0.310 0.682 15.712 1.00 15.73 29 LEU B O 1
ATOM 1118 N N . GLU B 1 30 ? 0.412 -0.267 13.680 1.00 14.86 30 GLU B N 1
ATOM 1119 C CA . GLU B 1 30 ? -0.368 0.798 13.054 1.00 13.99 30 GLU B CA 1
ATOM 1120 C C . GLU B 1 30 ? -1.763 0.801 13.685 1.00 15.30 30 GLU B C 1
ATOM 1121 O O . GLU B 1 30 ? -2.286 1.853 14.058 1.00 15.00 30 GLU B O 1
ATOM 1127 N N . ALA B 1 31 ? -2.353 -0.384 13.807 1.00 14.90 31 ALA B N 1
ATOM 1128 C CA . ALA B 1 31 ? -3.677 -0.534 14.409 1.00 15.93 31 ALA B CA 1
ATOM 1129 C C . ALA B 1 31 ? -3.676 0.053 15.817 1.00 15.37 31 ALA B C 1
ATOM 1130 O O . ALA B 1 31 ? -4.594 0.783 16.190 1.00 12.90 31 ALA B O 1
ATOM 1132 N N . VAL B 1 32 ? -2.645 -0.267 16.599 1.00 15.54 32 VAL B N 1
ATOM 1133 C CA . VAL B 1 32 ? -2.577 0.250 17.956 1.00 14.46 32 VAL B CA 1
ATOM 1134 C C . VAL B 1 32 ? -2.413 1.768 17.980 1.00 15.89 32 VAL B C 1
ATOM 1135 O O . VAL B 1 32 ? -3.087 2.447 18.761 1.00 16.31 32 VAL B O 1
ATOM 1139 N N . LEU B 1 33 ? -1.540 2.308 17.129 1.00 12.54 33 LEU B N 1
ATOM 1140 C CA . LEU B 1 33 ? -1.345 3.759 17.084 1.00 12.69 33 LEU B CA 1
ATOM 1141 C C . LEU B 1 33 ? -2.657 4.468 16.778 1.00 15.28 33 LEU B C 1
ATOM 1142 O O . LEU B 1 33 ? -2.998 5.460 17.419 1.00 16.15 33 LEU B O 1
ATOM 1147 N N . LYS B 1 34 ? -3.386 3.958 15.787 1.00 16.88 34 LYS B N 1
ATOM 1148 C CA . LYS B 1 34 ? -4.660 4.548 15.395 1.00 18.59 34 LYS B CA 1
ATOM 1149 C C . LYS B 1 34 ? -5.709 4.359 16.490 1.00 17.82 34 LYS B C 1
ATOM 1150 O O . LYS B 1 34 ? -6.485 5.268 16.774 1.00 18.80 34 LYS B O 1
ATOM 1156 N N . SER B 1 35 ? -5.736 3.183 17.108 1.00 17.99 35 SER B N 1
ATOM 1157 C CA . SER B 1 35 ? -6.705 2.938 18.174 1.00 20.97 35 SER B CA 1
ATOM 1158 C C . SER B 1 35 ? -6.500 3.930 19.309 1.00 20.52 35 SER B C 1
ATOM 1159 O O . SER B 1 35 ? -7.462 4.381 19.932 1.00 23.11 35 SER B O 1
ATOM 1162 N N . HIS B 1 36 ? -5.242 4.276 19.571 1.00 19.69 36 HIS B N 1
ATOM 1163 C CA . HIS B 1 36 ? -4.934 5.199 20.654 1.00 20.25 36 HIS B CA 1
ATOM 1164 C C . HIS B 1 36 ? -5.014 6.683 20.270 1.00 20.56 36 HIS B C 1
ATOM 1165 O O . HIS B 1 36 ? -4.466 7.542 20.960 1.00 20.83 36 HIS B O 1
ATOM 1172 N N . GLY B 1 37 ? -5.703 6.973 19.164 1.00 21.21 37 GLY B N 1
ATOM 1173 C CA . GLY B 1 37 ? -5.909 8.350 18.735 1.00 19.93 37 GLY B CA 1
ATOM 1174 C C . GLY B 1 37 ? -4.846 9.171 18.018 1.00 22.41 37 GLY B C 1
ATOM 1175 O O . GLY B 1 37 ? -4.913 10.403 18.057 1.00 22.72 37 GLY B O 1
ATOM 1176 N N . ALA B 1 38 ? -3.882 8.532 17.359 1.00 19.63 38 ALA B N 1
ATOM 1177 C CA . ALA B 1 38 ? -2.851 9.284 16.643 1.00 19.65 38 ALA B CA 1
ATOM 1178 C C . ALA B 1 38 ? -3.312 9.642 15.227 1.00 19.07 38 ALA B C 1
ATOM 1179 O O . ALA B 1 38 ? -3.998 8.854 14.567 1.00 16.04 38 ALA B O 1
ATOM 1181 N N . HIS B 1 39 ? -2.939 10.835 14.772 1.00 17.35 39 HIS B N 1
ATOM 1182 C CA . HIS B 1 39 ? -3.293 11.299 13.431 1.00 19.03 39 HIS B CA 1
ATOM 1183 C C . HIS B 1 39 ? -2.125 12.054 12.810 1.00 18.41 39 HIS B C 1
ATOM 1184 O O . HIS B 1 39 ? -1.418 12.802 13.495 1.00 16.91 39 HIS B O 1
ATOM 1191 N N . ASN B 1 40 ? -1.919 11.842 11.514 1.00 16.63 40 ASN B N 1
ATOM 1192 C CA . ASN B 1 40 ? -0.856 12.521 10.784 1.00 16.87 40 ASN B CA 1
ATOM 1193 C C . ASN B 1 40 ? 0.485 12.403 11.500 1.00 13.29 40 ASN B C 1
ATOM 1194 O O . ASN B 1 40 ? 1.149 13.405 11.756 1.00 13.40 40 ASN B O 1
ATOM 1199 N N . TYR B 1 41 ? 0.865 11.174 11.831 1.00 11.99 41 TYR B N 1
ATOM 1200 C CA . TYR B 1 41 ? 2.128 10.891 12.502 1.00 12.45 41 TYR B CA 1
ATOM 1201 C C . TYR B 1 41 ? 3.200 10.955 11.421 1.00 13.21 41 TYR B C 1
ATOM 1202 O O . TYR B 1 41 ? 3.200 10.146 10.494 1.00 14.04 41 TYR B O 1
ATOM 1211 N N . ALA B 1 42 ? 4.112 11.914 11.528 1.00 12.81 42 ALA B N 1
ATOM 1212 C CA . ALA B 1 42 ? 5.167 12.032 10.532 1.00 11.10 42 ALA B CA 1
ATOM 1213 C C . ALA B 1 42 ? 6.532 12.101 11.201 1.00 10.64 42 ALA B C 1
ATOM 1214 O O . ALA B 1 42 ? 6.685 12.703 12.265 1.00 11.07 42 ALA B O 1
ATOM 1216 N N . ILE B 1 43 ? 7.514 11.463 10.586 1.00 6.94 43 ILE B N 1
ATOM 1217 C CA . ILE B 1 43 ? 8.872 11.471 11.120 1.00 10.41 43 ILE B CA 1
ATOM 1218 C C . ILE B 1 43 ? 9.839 11.854 10.006 1.00 6.51 43 ILE B C 1
ATOM 1219 O O . ILE B 1 43 ? 9.789 11.281 8.918 1.00 6.21 43 ILE B O 1
ATOM 1224 N N . TYR B 1 44 ? 10.709 12.827 10.280 1.00 7.47 44 TYR B N 1
ATOM 1225 C CA . TYR B 1 44 ? 11.688 13.295 9.303 1.00 9.36 44 TYR B CA 1
ATOM 1226 C C . TYR B 1 44 ? 13.124 13.076 9.784 1.00 8.84 44 TYR B C 1
ATOM 1227 O O . TYR B 1 44 ? 13.450 13.338 10.937 1.00 6.43 44 TYR B O 1
ATOM 1236 N N . LEU B 1 45 ? 13.972 12.589 8.892 1.00 5.89 45 LEU B N 1
ATOM 1237 C CA . LEU B 1 45 ? 15.365 12.315 9.214 1.00 5.99 45 LEU B CA 1
ATOM 1238 C C . LEU B 1 45 ? 16.289 13.458 8.869 1.00 5.41 45 LEU B C 1
ATOM 1239 O O . LEU B 1 45 ? 16.232 13.978 7.757 1.00 5.65 45 LEU B O 1
ATOM 1244 N N . ASP B 1 46 ? 17.143 13.831 9.825 1.00 5.41 46 ASP B N 1
ATOM 1245 C CA . ASP B 1 46 ? 18.153 14.873 9.628 1.00 7.12 46 ASP B CA 1
ATOM 1246 C C . ASP B 1 46 ? 19.435 14.048 9.450 1.00 6.18 46 ASP B C 1
ATOM 1247 O O . ASP B 1 46 ? 20.073 13.647 10.430 1.00 4.23 46 ASP B O 1
ATOM 1252 N N . LYS B 1 47 ? 19.797 13.767 8.202 1.00 6.11 47 LYS B N 1
ATOM 1253 C CA . LYS B 1 47 ? 20.980 12.951 7.931 1.00 6.96 47 LYS B CA 1
ATOM 1254 C C . LYS B 1 47 ? 22.300 13.480 8.497 1.00 5.79 47 LYS B C 1
ATOM 1255 O O . LYS B 1 47 ? 23.107 12.707 9.020 1.00 5.94 47 LYS B O 1
ATOM 1261 N N . ALA B 1 48 ? 22.514 14.784 8.402 1.00 5.48 48 ALA B N 1
ATOM 1262 C CA . ALA B 1 48 ? 23.749 15.393 8.882 1.00 6.51 48 ALA B CA 1
ATOM 1263 C C . ALA B 1 48 ? 23.948 15.278 10.389 1.00 6.94 48 ALA B C 1
ATOM 1264 O O . ALA B 1 48 ? 25.081 15.151 10.856 1.00 6.17 48 ALA B O 1
ATOM 1266 N N . ARG B 1 49 ? 22.847 15.302 11.135 1.00 6.31 49 ARG B N 1
ATOM 1267 C CA . ARG B 1 49 ? 22.893 15.260 12.591 1.00 5.90 49 ARG B CA 1
ATOM 1268 C C . ARG B 1 49 ? 22.452 13.957 13.238 1.00 6.54 49 ARG B C 1
ATOM 1269 O O . ARG B 1 49 ? 22.506 13.834 14.459 1.00 5.99 49 ARG B O 1
ATOM 1277 N N . ASN B 1 50 ? 22.040 12.975 12.441 1.00 4.53 50 ASN B N 1
ATOM 1278 C CA . ASN B 1 50 ? 21.541 11.716 13.003 1.00 6.94 50 ASN B CA 1
ATOM 1279 C C . ASN B 1 50 ? 20.352 12.019 13.929 1.00 8.47 50 ASN B C 1
ATOM 1280 O O . ASN B 1 50 ? 20.251 11.467 15.029 1.00 7.75 50 ASN B O 1
ATOM 1285 N N . LEU B 1 51 ? 19.461 12.895 13.479 1.00 5.78 51 LEU B N 1
ATOM 1286 C CA . LEU B 1 51 ? 18.302 13.255 14.267 1.00 8.24 51 LEU B CA 1
ATOM 1287 C C . LEU B 1 51 ? 17.005 12.911 13.561 1.00 7.81 51 LEU B C 1
ATOM 1288 O O . LEU B 1 51 ? 16.923 12.903 12.336 1.00 9.94 51 LEU B O 1
ATOM 1293 N N . LEU B 1 52 ? 15.986 12.637 14.356 1.00 7.75 52 LEU B N 1
ATOM 1294 C CA . LEU B 1 52 ? 14.673 12.287 13.835 1.00 7.79 52 LEU B CA 1
ATOM 1295 C C . LEU B 1 52 ? 13.679 13.258 14.432 1.00 7.73 52 LEU B C 1
ATOM 1296 O O . LEU B 1 52 ? 13.455 13.264 15.658 1.00 8.31 52 LEU B O 1
ATOM 1301 N N . PHE B 1 53 ? 13.104 14.107 13.585 1.00 7.62 53 PHE B N 1
ATOM 1302 C CA . PHE B 1 53 ? 12.117 15.063 14.072 1.00 9.26 53 PHE B CA 1
ATOM 1303 C C . PHE B 1 53 ? 10.746 14.485 13.771 1.00 9.51 53 PHE B C 1
ATOM 1304 O O . PHE B 1 53 ? 10.416 14.199 12.614 1.00 6.82 53 PHE B O 1
ATOM 1312 N N . ALA B 1 54 ? 9.955 14.288 14.823 1.00 9.05 54 ALA B N 1
ATOM 1313 C CA . ALA B 1 54 ? 8.621 13.700 14.674 1.00 11.35 54 ALA B CA 1
ATOM 1314 C C . ALA B 1 54 ? 7.519 14.655 15.082 1.00 10.49 54 ALA B C 1
ATOM 1315 O O . ALA B 1 54 ? 7.698 15.474 15.975 1.00 8.26 54 ALA B O 1
ATOM 1317 N N . MET B 1 55 ? 6.373 14.543 14.420 1.00 11.80 55 MET B N 1
ATOM 1318 C CA . MET B 1 55 ? 5.225 15.381 14.743 1.00 16.30 55 MET B CA 1
ATOM 1319 C C . MET B 1 55 ? 3.986 14.495 14.641 1.00 16.74 55 MET B C 1
ATOM 1320 O O . MET B 1 55 ? 3.826 13.747 13.673 1.00 10.93 55 MET B O 1
ATOM 1325 N N . VAL B 1 56 ? 3.113 14.570 15.636 1.00 16.51 56 VAL B N 1
ATOM 1326 C CA . VAL B 1 56 ? 1.898 13.762 15.625 1.00 16.67 56 VAL B CA 1
ATOM 1327 C C . VAL B 1 56 ? 0.743 14.477 16.315 1.00 19.07 56 VAL B C 1
ATOM 1328 O O . VAL B 1 56 ? 0.920 15.132 17.351 1.00 18.48 56 VAL B O 1
ATOM 1332 N N . GLU B 1 57 ? -0.440 14.371 15.726 1.00 17.02 57 GLU B N 1
ATOM 1333 C CA . GLU B 1 57 ? -1.625 14.969 16.321 1.00 17.37 57 GLU B CA 1
ATOM 1334 C C . GLU B 1 57 ? -2.325 13.861 17.097 1.00 17.21 57 GLU B C 1
ATOM 1335 O O . 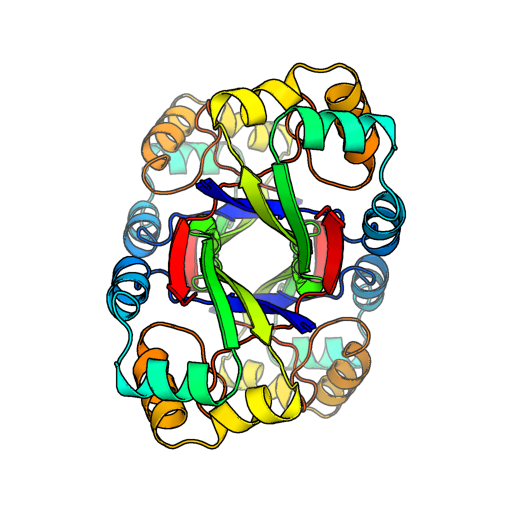GLU B 1 57 ? -2.512 12.760 16.572 1.00 16.95 57 GLU B O 1
ATOM 1341 N N . ILE B 1 58 ? -2.691 14.126 18.347 1.00 14.63 58 ILE B N 1
ATOM 1342 C CA . ILE B 1 58 ? -3.374 13.101 19.128 1.00 19.01 58 ILE B CA 1
ATOM 1343 C C . ILE B 1 58 ? -4.653 13.623 19.759 1.00 19.52 58 ILE B C 1
ATOM 1344 O O . ILE B 1 58 ? -4.800 14.818 20.009 1.00 20.92 58 ILE B O 1
ATOM 1349 N N . GLU B 1 59 ? -5.593 12.719 19.996 1.00 22.20 59 GLU B N 1
ATOM 1350 C CA . GLU B 1 59 ? -6.861 13.100 20.587 1.00 23.35 59 GLU B CA 1
ATOM 1351 C C . GLU B 1 59 ? -6.745 13.211 22.097 1.00 23.74 59 GLU B C 1
ATOM 1352 O O . GLU B 1 59 ? -7.393 14.055 22.706 1.00 27.17 59 GLU B O 1
ATOM 1358 N N . SER B 1 60 ? -5.906 12.368 22.694 1.00 25.36 60 SER B N 1
ATOM 1359 C CA . SER B 1 60 ? -5.730 12.350 24.145 1.00 23.80 60 SER B CA 1
ATOM 1360 C C . SER B 1 60 ? -4.292 12.144 24.599 1.00 22.96 60 SER B C 1
ATOM 1361 O O . SER B 1 60 ? -3.596 11.247 24.109 1.00 20.09 60 SER B O 1
ATOM 1364 N N . GLU B 1 61 ? -3.859 12.968 25.551 1.00 23.48 61 GLU B N 1
ATOM 1365 C CA . GLU B 1 61 ? -2.508 12.858 26.095 1.00 25.17 61 GLU B CA 1
ATOM 1366 C C . GLU B 1 61 ? -2.340 11.497 26.776 1.00 26.02 61 GLU B C 1
ATOM 1367 O O . GLU B 1 61 ? -1.355 10.789 26.551 1.00 25.07 61 GLU B O 1
ATOM 1373 N N . GLU B 1 62 ? -3.314 11.137 27.607 1.00 28.60 62 GLU B N 1
ATOM 1374 C CA . GLU B 1 62 ? -3.269 9.875 28.333 1.00 29.54 62 GLU B CA 1
ATOM 1375 C C . GLU B 1 62 ? -3.281 8.649 27.422 1.00 28.66 62 GLU B C 1
ATOM 1376 O O . GLU B 1 62 ? -2.527 7.702 27.646 1.00 27.94 62 GLU B O 1
ATOM 1382 N N . ARG B 1 63 ? -4.135 8.661 26.401 1.00 25.07 63 ARG B N 1
ATOM 1383 C CA . ARG B 1 63 ? -4.210 7.535 25.474 1.00 25.12 63 ARG B CA 1
ATOM 1384 C C . ARG B 1 63 ? -2.901 7.376 24.708 1.00 23.72 63 ARG B C 1
ATOM 1385 O O . ARG B 1 63 ? -2.401 6.262 24.525 1.00 21.98 63 ARG B O 1
ATOM 1393 N N . TRP B 1 64 ? -2.352 8.496 24.251 1.00 21.48 64 TRP B N 1
ATOM 1394 C CA . TRP B 1 64 ? -1.091 8.462 23.531 1.00 19.56 64 TRP B CA 1
ATOM 1395 C C . TRP B 1 64 ? -0.023 7.871 24.457 1.00 20.41 64 TRP B C 1
ATOM 1396 O O . TRP B 1 64 ? 0.788 7.044 24.032 1.00 20.11 64 TRP B O 1
ATOM 1407 N N . ASN B 1 65 ? -0.038 8.291 25.722 1.00 18.26 65 ASN B N 1
ATOM 1408 C CA . ASN B 1 65 ? 0.928 7.806 26.713 1.00 22.54 65 ASN B CA 1
ATOM 1409 C C . ASN B 1 65 ? 0.742 6.312 26.999 1.00 20.75 65 ASN B C 1
ATOM 1410 O O . ASN B 1 65 ? 1.685 5.614 27.369 1.00 20.32 65 ASN B O 1
ATOM 1415 N N . ALA B 1 66 ? -0.479 5.825 26.822 1.00 20.44 66 ALA B N 1
ATOM 1416 C CA . ALA B 1 66 ? -0.780 4.421 27.075 1.00 21.04 66 ALA B CA 1
ATOM 1417 C C . ALA B 1 66 ? -0.171 3.468 26.048 1.00 18.77 66 ALA B C 1
ATOM 1418 O O . ALA B 1 66 ? -0.060 2.268 26.304 1.00 18.38 66 ALA B O 1
ATOM 1420 N N . VAL B 1 67 ? 0.245 3.991 24.896 1.00 19.73 67 VAL B N 1
ATOM 1421 C CA . VAL B 1 67 ? 0.822 3.129 23.868 1.00 16.70 67 VAL B CA 1
ATOM 1422 C C . VAL B 1 67 ? 2.036 2.362 24.384 1.00 17.96 67 VAL B C 1
ATOM 1423 O O . VAL B 1 67 ? 2.258 1.218 23.996 1.00 16.43 67 VAL B O 1
ATOM 1427 N N . ALA B 1 68 ? 2.805 2.988 25.272 1.00 17.70 68 ALA B N 1
ATOM 1428 C CA . ALA B 1 68 ? 3.999 2.367 25.839 1.00 19.83 68 ALA B CA 1
ATOM 1429 C C . ALA B 1 68 ? 3.686 1.143 26.701 1.00 21.65 68 ALA B C 1
ATOM 1430 O O . ALA B 1 68 ? 4.559 0.312 26.941 1.00 22.46 68 ALA B O 1
ATOM 1432 N N . SER B 1 69 ? 2.445 1.039 27.169 1.00 19.68 69 SER B N 1
ATOM 1433 C CA . SER B 1 69 ? 2.030 -0.087 28.007 1.00 18.80 69 SER B CA 1
ATOM 1434 C C . SER B 1 69 ? 1.636 -1.314 27.187 1.00 16.20 69 SER B C 1
ATOM 1435 O O . SER B 1 69 ? 1.540 -2.414 27.730 1.00 16.65 69 SER B O 1
ATOM 1438 N N . THR B 1 70 ? 1.399 -1.127 25.889 1.00 16.66 70 THR B N 1
ATOM 1439 C CA . THR B 1 70 ? 0.997 -2.240 25.036 1.00 14.98 70 THR B CA 1
ATOM 1440 C C . THR B 1 70 ? 2.157 -3.134 24.672 1.00 15.87 70 THR B C 1
ATOM 1441 O O . THR B 1 70 ? 3.305 -2.689 24.555 1.00 14.35 70 THR B O 1
ATOM 1445 N N . ASP B 1 71 ? 1.844 -4.409 24.485 1.00 16.33 71 ASP B N 1
ATOM 1446 C CA . ASP B 1 71 ? 2.853 -5.384 24.138 1.00 14.65 71 ASP B CA 1
ATOM 1447 C C . ASP B 1 71 ? 3.493 -5.055 22.793 1.00 12.42 71 ASP B C 1
ATOM 1448 O O . ASP B 1 71 ? 4.716 -5.077 22.668 1.00 10.74 71 ASP B O 1
ATOM 1453 N N . VAL B 1 72 ? 2.679 -4.742 21.790 1.00 10.05 72 VAL B N 1
ATOM 1454 C CA . VAL B 1 72 ? 3.238 -4.448 20.482 1.00 13.09 72 VAL B CA 1
ATOM 1455 C C . VAL B 1 72 ? 4.199 -3.256 20.499 1.00 10.77 72 VAL B C 1
ATOM 1456 O O . VAL B 1 72 ? 5.241 -3.329 19.872 1.00 12.75 72 VAL B O 1
ATOM 1460 N N . CYS B 1 73 ? 3.870 -2.174 21.205 1.00 11.50 73 CYS B N 1
ATOM 1461 C CA . CYS B 1 73 ? 4.793 -1.035 21.246 1.00 12.93 73 CYS B CA 1
ATOM 1462 C C . CYS B 1 73 ? 6.070 -1.465 21.952 1.00 13.30 73 CYS B C 1
ATOM 1463 O O . CYS B 1 73 ? 7.169 -1.064 21.566 1.00 11.95 73 CYS B O 1
ATOM 1466 N N . GLN B 1 74 ? 5.922 -2.295 22.980 1.00 12.84 74 GLN B N 1
ATOM 1467 C CA . GLN B 1 74 ? 7.079 -2.776 23.730 1.00 14.42 74 GLN B CA 1
ATOM 1468 C C . GLN B 1 74 ? 7.990 -3.633 22.845 1.00 15.14 74 GLN B C 1
ATOM 1469 O O . GLN B 1 74 ? 9.212 -3.434 22.817 1.00 14.11 74 GLN B O 1
ATOM 1475 N N . ARG B 1 75 ? 7.416 -4.580 22.110 1.00 13.90 75 ARG B N 1
ATOM 1476 C CA . ARG B 1 75 ? 8.264 -5.388 21.256 1.00 15.56 75 ARG B CA 1
ATOM 1477 C C . ARG B 1 75 ? 8.802 -4.572 20.086 1.00 15.20 75 ARG B C 1
ATOM 1478 O O . ARG B 1 75 ? 9.900 -4.839 19.593 1.00 15.33 75 ARG B O 1
ATOM 1486 N N . TRP B 1 76 ? 8.058 -3.550 19.675 1.00 13.95 76 TRP B N 1
ATOM 1487 C CA . TRP B 1 76 ? 8.533 -2.682 18.603 1.00 15.15 76 TRP B CA 1
ATOM 1488 C C . TRP B 1 76 ? 9.770 -1.930 19.094 1.00 13.32 76 TRP B C 1
ATOM 1489 O O . TRP B 1 76 ? 10.799 -1.893 18.425 1.00 13.11 76 TRP B O 1
ATOM 1500 N N . TRP B 1 77 ? 9.668 -1.325 20.272 1.00 14.65 77 TRP B N 1
ATOM 1501 C CA . TRP B 1 77 ? 10.791 -0.577 20.811 1.00 11.24 77 TRP B CA 1
ATOM 1502 C C . TRP B 1 77 ? 12.005 -1.449 21.098 1.00 13.23 77 TRP B C 1
ATOM 1503 O O . TRP B 1 77 ? 13.147 -1.000 20.945 1.00 11.28 77 TRP B O 1
ATOM 1514 N N . LYS B 1 78 ? 11.778 -2.688 21.524 1.00 13.08 78 LYS B N 1
ATOM 1515 C CA . LYS B 1 78 ? 12.894 -3.599 21.790 1.00 11.38 78 LYS B CA 1
ATOM 1516 C C . LYS B 1 78 ? 13.568 -3.833 20.442 1.00 9.11 78 LYS B C 1
ATOM 1517 O O . LYS B 1 78 ? 14.795 -3.793 20.319 1.00 10.04 78 LYS B O 1
ATOM 1523 N N . TYR B 1 79 ? 12.749 -4.064 19.430 1.00 8.30 79 TYR B N 1
ATOM 1524 C CA . TYR B 1 79 ? 13.226 -4.307 18.067 1.00 12.60 79 TYR B CA 1
ATOM 1525 C C . TYR B 1 79 ? 14.052 -3.134 17.537 1.00 12.29 79 TYR B C 1
ATOM 1526 O O . TYR B 1 79 ? 15.115 -3.325 16.943 1.00 11.35 79 TYR B O 1
ATOM 1535 N N . MET B 1 80 ? 13.572 -1.919 17.784 1.00 13.12 80 MET B N 1
ATOM 1536 C CA . MET B 1 80 ? 14.249 -0.718 17.307 1.00 12.90 80 MET B CA 1
ATOM 1537 C C . MET B 1 80 ? 15.545 -0.330 18.025 1.00 12.89 80 MET B C 1
ATOM 1538 O O . MET B 1 80 ? 16.291 0.529 17.542 1.00 8.36 80 MET B O 1
ATOM 1543 N N . THR B 1 81 ? 15.827 -0.946 19.170 1.00 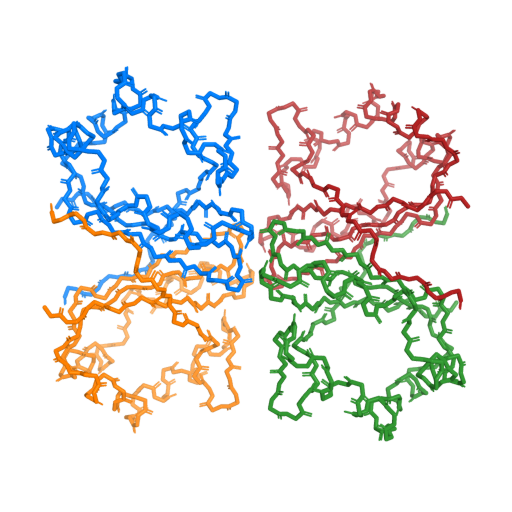11.19 81 THR B N 1
ATOM 1544 C CA . THR B 1 81 ? 17.052 -0.602 19.882 1.00 13.35 81 THR B CA 1
ATOM 1545 C C . THR B 1 81 ? 18.299 -0.896 19.062 1.00 13.38 81 THR B C 1
ATOM 1546 O O . THR B 1 81 ? 19.361 -0.349 19.337 1.00 15.17 81 THR B O 1
ATOM 1550 N N . ASP B 1 82 ? 18.203 -1.752 18.052 1.00 12.70 82 ASP B N 1
ATOM 1551 C CA . ASP B 1 82 ? 19.412 -2.022 17.296 1.00 14.52 82 ASP B CA 1
ATOM 1552 C C . ASP B 1 82 ? 19.741 -0.952 16.259 1.00 11.18 82 ASP B C 1
ATOM 1553 O O . ASP B 1 82 ? 20.821 -0.973 15.681 1.00 8.16 82 ASP B O 1
ATOM 1558 N N . VAL B 1 83 ? 18.827 -0.011 16.028 1.00 8.54 83 VAL B N 1
ATOM 1559 C CA . VAL B 1 83 ? 19.120 1.053 15.063 1.00 8.05 83 VAL B CA 1
ATOM 1560 C C . VAL B 1 83 ? 19.140 2.459 15.666 1.00 8.05 83 VAL B C 1
ATOM 1561 O O . VAL B 1 83 ? 19.485 3.422 14.981 1.00 5.64 83 VAL B O 1
ATOM 1565 N N . MET B 1 84 ? 18.796 2.587 16.943 1.00 7.82 84 MET B N 1
ATOM 1566 C CA . MET B 1 84 ? 18.762 3.917 17.557 1.00 8.58 84 MET B CA 1
ATOM 1567 C C . MET B 1 84 ? 18.923 3.911 19.078 1.00 9.77 84 MET B C 1
ATOM 1568 O O . MET B 1 84 ? 18.581 2.936 19.740 1.00 10.01 84 MET B O 1
ATOM 1573 N N . PRO B 1 85 ? 19.456 5.008 19.649 1.00 8.75 85 PRO B N 1
ATOM 1574 C CA . PRO B 1 85 ? 19.659 5.136 21.097 1.00 11.27 85 PRO B CA 1
ATOM 1575 C C . PRO B 1 85 ? 18.345 4.939 21.854 1.00 10.20 85 PRO B C 1
ATOM 1576 O O . PRO B 1 85 ? 17.294 5.441 21.447 1.00 8.49 85 PRO B O 1
ATOM 1580 N N . ALA B 1 86 ? 18.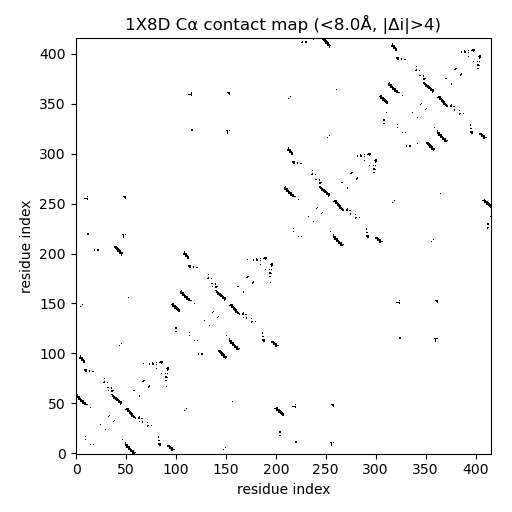404 4.200 22.952 1.00 6.98 86 ALA B N 1
ATOM 1581 C CA . ALA B 1 86 ? 17.201 3.927 23.718 1.00 9.96 86 ALA B CA 1
ATOM 1582 C C . ALA B 1 86 ? 17.415 4.049 25.218 1.00 9.39 86 ALA B C 1
ATOM 1583 O O . ALA B 1 86 ? 18.529 3.884 25.708 1.00 12.98 86 ALA B O 1
ATOM 1585 N N . ASN B 1 87 ? 16.334 4.343 25.936 1.00 10.48 87 ASN B N 1
ATOM 1586 C CA . ASN B 1 87 ? 16.369 4.455 27.389 1.00 9.88 87 ASN B CA 1
ATOM 1587 C C . ASN B 1 87 ? 16.411 3.035 27.937 1.00 10.26 87 ASN B C 1
ATOM 1588 O O . ASN B 1 87 ? 16.169 2.073 27.214 1.00 6.95 87 ASN B O 1
ATOM 1593 N N . PRO B 1 88 ? 16.726 2.883 29.229 1.00 14.04 88 PRO B N 1
ATOM 1594 C CA . PRO B 1 88 ? 16.768 1.536 29.790 1.00 13.78 88 PRO B CA 1
ATOM 1595 C C . PRO B 1 88 ? 15.483 0.731 29.588 1.00 11.99 88 PRO B C 1
ATOM 1596 O O . PRO B 1 88 ? 15.559 -0.478 29.395 1.00 13.03 88 PRO B O 1
ATOM 1600 N N . ASP B 1 89 ? 14.316 1.384 29.616 1.00 10.62 89 ASP B N 1
ATOM 1601 C CA . ASP B 1 89 ? 13.048 0.667 29.444 1.00 11.29 89 ASP B CA 1
ATOM 1602 C C . ASP B 1 89 ? 12.768 0.367 27.970 1.00 10.84 89 ASP B C 1
ATOM 1603 O O . ASP B 1 89 ? 11.694 -0.130 27.620 1.00 7.58 89 ASP B O 1
ATOM 1608 N N . ASN B 1 90 ? 13.756 0.667 27.129 1.00 10.39 90 ASN B N 1
ATOM 1609 C CA . ASN B 1 90 ? 13.702 0.444 25.678 1.00 13.54 90 ASN B CA 1
ATOM 1610 C C . ASN B 1 90 ? 13.013 1.512 24.843 1.00 11.26 90 ASN B C 1
ATOM 1611 O O . ASN B 1 90 ? 13.066 1.456 23.613 1.00 13.71 90 ASN B O 1
ATOM 1616 N N . SER B 1 91 ? 12.359 2.473 25.487 1.00 10.99 91 SER B N 1
ATOM 1617 C CA . SER B 1 91 ? 11.716 3.548 24.738 1.00 9.02 91 SER B CA 1
ATOM 1618 C C . SER B 1 91 ? 12.856 4.352 24.109 1.00 8.99 91 SER B C 1
ATOM 1619 O O . SER B 1 91 ? 13.936 4.469 24.679 1.00 8.85 91 SER B O 1
ATOM 1622 N N . PRO B 1 92 ? 12.636 4.908 22.913 1.00 11.38 92 PRO B N 1
ATOM 1623 C CA . PRO B 1 92 ? 13.720 5.669 22.289 1.00 10.33 92 PRO B CA 1
ATOM 1624 C C . PRO B 1 92 ? 14.091 6.941 23.042 1.00 9.92 92 PRO B C 1
ATOM 1625 O O . PRO B 1 92 ? 13.245 7.565 23.676 1.00 6.66 92 PRO B O 1
ATOM 1629 N N . VAL B 1 93 ? 15.373 7.301 22.998 1.00 10.96 93 VAL B N 1
ATOM 1630 C CA . VAL B 1 93 ? 15.808 8.528 23.644 1.00 8.87 93 VAL B CA 1
ATOM 1631 C C . VAL B 1 93 ? 15.011 9.566 22.870 1.00 10.25 93 VAL B C 1
ATOM 1632 O O . VAL B 1 93 ? 14.983 9.544 21.628 1.00 5.66 93 VAL B O 1
ATOM 1636 N N . SER B 1 94 ? 14.331 10.446 23.600 1.00 9.89 94 SER B N 1
ATOM 1637 C CA . SER B 1 94 ? 13.481 11.448 22.971 1.00 11.24 94 SER B CA 1
ATOM 1638 C C . SER B 1 94 ? 13.346 12.710 23.834 1.00 10.97 94 SER B C 1
ATOM 1639 O O . SER B 1 94 ? 13.552 12.668 25.052 1.00 9.73 94 SER B O 1
ATOM 1642 N N . SER B 1 95 ? 13.027 13.823 23.179 1.00 9.44 95 SER B N 1
ATOM 1643 C CA . SER B 1 95 ? 12.839 15.121 23.830 1.00 12.50 95 SER B CA 1
ATOM 1644 C C . SER B 1 95 ? 11.675 15.850 23.182 1.00 13.31 95 SER B C 1
ATOM 1645 O O . SER B 1 95 ? 11.586 15.938 21.953 1.00 11.67 95 SER B O 1
ATOM 1648 N N . GLU B 1 96 ? 10.808 16.397 24.021 1.00 13.03 96 GLU B N 1
ATOM 1649 C CA . GLU B 1 96 ? 9.627 17.122 23.579 1.00 12.21 96 GLU B CA 1
ATOM 1650 C C . GLU B 1 96 ? 10.028 18.497 23.053 1.00 11.43 96 GLU B C 1
ATOM 1651 O O . GLU B 1 96 ? 10.745 19.243 23.725 1.00 13.08 96 GLU B O 1
ATOM 1657 N N . LEU B 1 97 ? 9.568 18.832 21.854 1.00 8.84 97 LEU B N 1
ATOM 1658 C CA . LEU B 1 97 ? 9.880 20.124 21.247 1.00 7.50 97 LEU B CA 1
ATOM 1659 C C . LEU B 1 97 ? 8.772 21.121 21.595 1.00 10.07 97 LEU B C 1
ATOM 1660 O O . LEU B 1 97 ? 7.635 20.728 21.861 1.00 9.43 97 LEU B O 1
ATOM 1665 N N . GLN B 1 98 ? 9.106 22.404 21.600 1.00 9.07 98 GLN B N 1
ATOM 1666 C CA . GLN B 1 98 ? 8.143 23.445 21.910 1.00 12.59 98 GLN B CA 1
ATOM 1667 C C . GLN B 1 98 ? 7.699 24.158 20.638 1.00 12.37 98 GLN B C 1
ATOM 1668 O O . GLN B 1 98 ? 8.527 24.686 19.898 1.00 10.93 98 GLN B O 1
ATOM 1674 N N . GLU B 1 99 ? 6.393 24.168 20.381 1.00 12.54 99 GLU B N 1
ATOM 1675 C CA . GLU B 1 99 ? 5.873 24.839 19.196 1.00 11.45 99 GLU B CA 1
ATOM 1676 C C . GLU B 1 99 ? 6.052 26.342 19.393 1.00 12.18 99 GLU B C 1
ATOM 1677 O O . GLU B 1 99 ? 5.637 26.888 20.416 1.00 14.60 99 GLU B O 1
ATOM 1683 N N . VAL B 1 100 ? 6.683 27.006 18.427 1.00 9.71 100 VAL B N 1
ATOM 1684 C CA . VAL B 1 100 ? 6.919 28.443 18.516 1.00 9.31 100 VAL B CA 1
ATOM 1685 C C . VAL B 1 100 ? 6.210 29.240 17.430 1.00 13.28 100 VAL B C 1
ATOM 1686 O O . VAL B 1 100 ? 6.164 30.471 17.488 1.00 15.95 100 VAL B O 1
ATOM 1690 N N . PHE B 1 101 ? 5.649 28.535 16.452 1.00 14.50 101 PHE B N 1
ATOM 1691 C CA . PHE B 1 101 ? 4.952 29.165 15.336 1.00 14.44 101 PHE B CA 1
ATOM 1692 C C . PHE B 1 101 ? 4.023 28.157 14.665 1.00 17.07 101 PHE B C 1
ATOM 1693 O O . PHE B 1 101 ? 4.350 26.968 14.559 1.00 13.42 101 PHE B O 1
ATOM 1701 N N . TYR B 1 102 ? 2.855 28.635 14.244 1.00 16.06 102 TYR B N 1
ATOM 1702 C CA . TYR B 1 102 ? 1.885 27.808 13.540 1.00 16.88 102 TYR B CA 1
ATOM 1703 C C . TYR B 1 102 ? 0.953 28.684 12.703 1.00 15.82 102 TYR B C 1
ATOM 1704 O O . TYR B 1 102 ? 0.246 29.541 13.226 1.00 14.55 102 TYR B O 1
ATOM 1713 N N . LEU B 1 103 ? 0.985 28.474 11.393 1.00 16.10 103 LEU B N 1
ATOM 1714 C CA . LEU B 1 103 ? 0.152 29.223 10.454 1.00 15.18 103 LEU B CA 1
ATOM 1715 C C . LEU B 1 103 ? -0.677 28.218 9.658 1.00 15.59 103 LEU B C 1
ATOM 1716 O O . LEU B 1 103 ? -0.154 27.537 8.767 1.00 9.75 103 LEU B O 1
ATOM 1721 N N . PRO B 1 104 ? -1.978 28.099 9.976 1.00 16.43 104 PRO B N 1
ATOM 1722 C CA . PRO B 1 104 ? -2.840 27.154 9.262 1.00 16.98 104 PRO B CA 1
ATOM 1723 C C . PRO B 1 104 ? -2.772 27.307 7.743 1.00 16.39 104 PRO B C 1
ATOM 1724 O O . PRO B 1 104 ? -2.624 28.447 7.258 1.00 15.11 104 PRO B O 1
ATOM 1729 N N . MET C 1 1 ? 50.844 9.765 28.164 1.00 26.91 1 MET C N 1
ATOM 1730 C CA . MET C 1 1 ? 49.666 9.364 28.993 1.00 25.66 1 MET C CA 1
ATOM 1731 C C . MET C 1 1 ? 48.442 9.082 28.137 1.00 24.34 1 MET C C 1
ATOM 1732 O O . MET C 1 1 ? 48.369 9.490 26.977 1.00 24.50 1 MET C O 1
ATOM 1737 N N . ILE C 1 2 ? 47.478 8.386 28.727 1.00 24.12 2 ILE C N 1
ATOM 1738 C CA . ILE C 1 2 ? 46.238 8.070 28.050 1.00 22.97 2 ILE C CA 1
ATOM 1739 C C . ILE C 1 2 ? 45.451 9.362 27.805 1.00 23.86 2 ILE C C 1
ATOM 1740 O O . ILE C 1 2 ? 45.249 10.163 28.726 1.00 24.41 2 ILE C O 1
ATOM 1745 N N . ARG C 1 3 ? 45.017 9.563 26.565 1.00 21.61 3 ARG C N 1
ATOM 1746 C CA . ARG C 1 3 ? 44.238 10.746 26.205 1.00 18.99 3 ARG C CA 1
ATOM 1747 C C . ARG C 1 3 ? 42.764 10.392 26.206 1.00 17.93 3 ARG C C 1
ATOM 1748 O O . ARG C 1 3 ? 42.338 9.512 25.466 1.00 14.43 3 ARG C O 1
ATOM 1756 N N . LYS C 1 4 ? 41.983 11.057 27.051 1.00 17.57 4 LYS C N 1
ATOM 1757 C CA . LYS C 1 4 ? 40.552 10.784 27.087 1.00 19.31 4 LYS C CA 1
ATOM 1758 C C . LYS C 1 4 ? 39.774 11.980 26.576 1.00 17.00 4 LYS C C 1
ATOM 1759 O O . LYS C 1 4 ? 40.136 13.129 26.819 1.00 18.93 4 LYS C O 1
ATOM 1765 N N . ALA C 1 5 ? 38.697 11.707 25.858 1.00 16.20 5 ALA C N 1
ATOM 1766 C CA . ALA C 1 5 ? 37.873 12.779 25.339 1.00 10.97 5 ALA C CA 1
ATOM 1767 C C . ALA C 1 5 ? 36.407 12.395 25.464 1.00 7.78 5 ALA C C 1
ATOM 1768 O O . ALA C 1 5 ? 36.040 11.236 25.289 1.00 8.45 5 ALA C O 1
ATOM 1770 N N . PHE C 1 6 ? 35.573 13.370 25.805 1.00 9.26 6 PHE C N 1
ATOM 1771 C CA . PHE C 1 6 ? 34.143 13.130 25.935 1.00 8.14 6 PHE C CA 1
ATOM 1772 C C . PHE C 1 6 ? 33.390 14.406 25.613 1.00 9.81 6 PHE C C 1
ATOM 1773 O O . PHE C 1 6 ? 33.990 15.480 25.525 1.00 8.51 6 PHE C O 1
ATOM 1781 N N . VAL C 1 7 ? 32.084 14.283 25.393 1.00 9.60 7 VAL C N 1
ATOM 1782 C CA . VAL C 1 7 ? 31.257 15.438 25.089 1.00 8.37 7 VAL C CA 1
ATOM 1783 C C . VAL C 1 7 ? 30.090 15.531 26.064 1.00 6.46 7 VAL C C 1
ATOM 1784 O O . VAL C 1 7 ? 29.489 14.523 26.447 1.00 9.67 7 VAL C O 1
ATOM 1788 N N . MET C 1 8 ? 29.781 16.749 26.485 1.00 9.17 8 MET C N 1
ATOM 1789 C CA . MET C 1 8 ? 28.680 16.978 27.402 1.00 10.08 8 MET C CA 1
ATOM 1790 C C . MET C 1 8 ? 27.809 18.084 26.832 1.00 10.80 8 MET C C 1
ATOM 1791 O O . MET C 1 8 ? 28.075 18.580 25.739 1.00 13.29 8 MET C O 1
ATOM 1796 N N . GLN C 1 9 ? 26.771 18.466 27.568 1.00 9.45 9 GLN C N 1
ATOM 1797 C CA . GLN C 1 9 ? 25.879 19.524 27.117 1.00 10.45 9 GLN C CA 1
ATOM 1798 C C . GLN C 1 9 ? 25.819 20.634 28.152 1.00 9.00 9 GLN C C 1
ATOM 1799 O O . GLN C 1 9 ? 26.134 20.424 29.325 1.00 10.23 9 GLN C O 1
ATOM 1805 N N . VAL C 1 10 ? 25.429 21.820 27.708 1.00 9.61 10 VAL C N 1
ATOM 1806 C CA . VAL C 1 10 ? 25.265 22.960 28.599 1.00 7.36 10 VAL C CA 1
ATOM 1807 C C . VAL C 1 10 ? 23.909 23.587 28.264 1.00 5.80 10 VAL C C 1
ATOM 1808 O O . VAL C 1 10 ? 23.456 23.488 27.123 1.00 7.96 10 VAL C O 1
ATOM 1812 N N . ASN C 1 11 ? 23.254 24.218 29.233 1.00 2.47 11 ASN C N 1
ATOM 1813 C CA . ASN C 1 11 ? 21.952 24.860 28.960 1.00 5.44 11 ASN C CA 1
ATOM 1814 C C . ASN C 1 11 ? 22.162 26.082 28.046 1.00 8.64 11 ASN C C 1
ATOM 1815 O O . ASN C 1 11 ? 23.124 26.823 28.202 1.00 5.49 11 ASN C O 1
ATOM 1820 N N . PRO C 1 12 ? 21.256 26.305 27.087 1.00 8.63 12 PRO C N 1
ATOM 1821 C CA . PRO C 1 12 ? 21.419 27.459 26.189 1.00 10.08 12 PRO C CA 1
ATOM 1822 C C . PRO C 1 12 ? 21.553 28.837 26.856 1.00 7.79 12 PRO C C 1
ATOM 1823 O O . PRO C 1 12 ? 22.223 29.722 26.331 1.00 11.84 12 PRO C O 1
ATOM 1827 N N . ASP C 1 13 ? 20.930 29.017 28.015 1.00 9.92 13 ASP C N 1
ATOM 1828 C CA . ASP C 1 13 ? 20.987 30.300 28.706 1.00 11.22 13 ASP C CA 1
ATOM 1829 C C . ASP C 1 13 ? 22.039 30.335 29.796 1.00 13.75 13 ASP C C 1
ATOM 1830 O O . ASP C 1 13 ? 22.053 31.259 30.611 1.00 14.50 13 ASP C O 1
ATOM 1835 N N . ALA C 1 14 ? 22.929 29.343 29.799 1.00 13.28 14 ALA C N 1
ATOM 1836 C CA . ALA C 1 14 ? 23.954 29.261 30.829 1.00 12.31 14 ALA C CA 1
ATOM 1837 C C . ALA C 1 14 ? 25.406 29.224 30.358 1.00 10.46 14 ALA C C 1
ATOM 1838 O O . ALA C 1 14 ? 26.288 28.857 31.126 1.00 10.27 14 ALA C O 1
ATOM 1840 N N . HIS C 1 15 ? 25.660 29.625 29.118 1.00 8.90 15 HIS C N 1
ATOM 1841 C CA . HIS C 1 15 ? 27.018 29.640 28.587 1.00 10.22 15 HIS C CA 1
ATOM 1842 C C . HIS C 1 15 ? 27.993 30.442 29.438 1.00 10.71 15 HIS C C 1
ATOM 1843 O O . HIS C 1 15 ? 29.106 29.991 29.703 1.00 8.58 15 HIS C O 1
ATOM 1850 N N . GLU C 1 16 ? 27.591 31.644 29.837 1.00 11.61 16 GLU C N 1
ATOM 1851 C CA . GLU C 1 16 ? 28.470 32.510 30.624 1.00 14.01 16 GLU C CA 1
ATOM 1852 C C . GLU C 1 16 ? 28.733 31.999 32.044 1.00 10.36 16 GLU C C 1
ATOM 1853 O O . GLU C 1 16 ? 29.878 31.981 32.509 1.00 9.77 16 GLU C O 1
ATOM 1859 N N . GLU C 1 17 ? 27.668 31.594 32.724 1.00 8.63 17 GLU C N 1
ATOM 1860 C CA . GLU C 1 17 ? 27.757 31.087 34.093 1.00 10.79 17 GLU C CA 1
ATOM 1861 C C . GLU C 1 17 ? 28.563 29.785 34.131 1.00 7.86 17 GLU C C 1
ATOM 1862 O O . GLU C 1 17 ? 29.316 29.526 35.078 1.00 8.18 17 GLU C O 1
ATOM 1868 N N . TYR C 1 18 ? 28.431 28.965 33.097 1.00 8.29 18 TYR C N 1
ATOM 1869 C CA . TYR C 1 18 ? 29.195 27.725 33.091 1.00 6.94 18 TYR C CA 1
ATOM 1870 C C . TYR C 1 18 ? 30.676 28.079 33.058 1.00 8.62 18 TYR C C 1
ATOM 1871 O O . TYR C 1 18 ? 31.447 27.580 33.875 1.00 7.34 18 TYR C O 1
ATOM 1880 N N . GLN C 1 19 ? 31.069 28.965 32.142 1.00 5.70 19 GLN C N 1
ATOM 1881 C CA . GLN C 1 19 ? 32.462 29.338 32.054 1.00 7.86 19 GLN C CA 1
ATOM 1882 C C . GLN C 1 19 ? 32.952 29.922 33.373 1.00 7.91 19 GLN C C 1
ATOM 1883 O O . GLN C 1 19 ? 34.038 29.587 33.841 1.00 5.68 19 GLN C O 1
ATOM 1889 N N . ARG C 1 20 ? 32.150 30.795 33.976 1.00 10.71 20 ARG C N 1
ATOM 1890 C CA . ARG C 1 20 ? 32.534 31.417 35.239 1.00 10.91 20 ARG C CA 1
ATOM 1891 C C . ARG C 1 20 ? 32.843 30.372 36.310 1.00 11.70 20 ARG C C 1
ATOM 1892 O O . ARG C 1 20 ? 33.851 30.462 37.013 1.00 11.68 20 ARG C O 1
ATOM 1900 N N . ARG C 1 21 ? 31.984 29.371 36.422 1.00 7.29 21 ARG C N 1
ATOM 1901 C CA . ARG C 1 21 ? 32.181 28.334 37.426 1.00 9.31 21 ARG C CA 1
ATOM 1902 C C . ARG C 1 21 ? 33.470 27.531 37.301 1.00 9.68 21 ARG C C 1
ATOM 1903 O O . ARG C 1 21 ? 33.862 26.846 38.243 1.00 9.04 21 ARG C O 1
ATOM 1911 N N . HIS C 1 22 ? 34.133 27.612 36.149 1.00 10.83 22 HIS C N 1
ATOM 1912 C CA . HIS C 1 22 ? 35.383 26.887 35.949 1.00 11.22 22 HIS C CA 1
ATOM 1913 C C . HIS C 1 22 ? 36.610 27.775 35.977 1.00 10.33 22 HIS C C 1
ATOM 1914 O O . HIS C 1 22 ? 37.699 27.321 35.650 1.00 12.80 22 HIS C O 1
ATOM 1921 N N . ASN C 1 23 ? 36.444 29.037 36.358 1.00 11.48 23 ASN C N 1
ATOM 1922 C CA . ASN C 1 23 ? 37.579 29.959 36.407 1.00 12.43 23 ASN C CA 1
ATOM 1923 C C . ASN C 1 23 ? 37.665 30.761 37.709 1.00 12.68 23 ASN C C 1
ATOM 1924 O O . ASN C 1 23 ? 37.454 31.973 37.722 1.00 10.42 23 ASN C O 1
ATOM 1929 N N . PRO C 1 24 ? 38.058 30.101 38.809 1.00 13.90 24 PRO C N 1
ATOM 1930 C CA . PRO C 1 24 ? 38.413 28.680 38.874 1.00 12.42 24 PRO C CA 1
ATOM 1931 C C . PRO C 1 24 ? 37.309 27.766 39.375 1.00 11.90 24 PRO C C 1
ATOM 1932 O O . PRO C 1 24 ? 36.251 28.224 39.839 1.00 12.11 24 PRO C O 1
ATOM 1936 N N . ILE C 1 25 ? 37.559 26.463 39.268 1.00 9.91 25 ILE C N 1
ATOM 1937 C CA . ILE C 1 25 ? 36.625 25.477 39.789 1.00 6.53 25 ILE C CA 1
ATOM 1938 C C . ILE C 1 25 ? 36.979 25.478 41.276 1.00 6.85 25 ILE C C 1
ATOM 1939 O O . ILE C 1 25 ? 37.960 26.106 41.675 1.00 9.87 25 ILE C O 1
ATOM 1944 N N . TRP C 1 26 ? 36.206 24.788 42.099 1.00 9.50 26 TRP C N 1
ATOM 1945 C CA . TRP C 1 26 ? 36.511 24.767 43.529 1.00 10.74 26 TRP C CA 1
ATOM 1946 C C . TRP C 1 26 ? 37.910 24.218 43.777 1.00 10.52 26 TRP C C 1
ATOM 1947 O O . TRP C 1 26 ? 38.317 23.233 43.152 1.00 9.48 26 TRP C O 1
ATOM 1958 N N . PRO C 1 27 ? 38.668 24.838 44.696 1.00 12.00 27 PRO C N 1
ATOM 1959 C CA . PRO C 1 27 ? 40.012 24.310 44.945 1.00 12.05 27 PRO C CA 1
ATOM 1960 C C . PRO C 1 27 ? 40.013 22.855 45.417 1.00 12.07 27 PRO C C 1
ATOM 1961 O O . PRO C 1 27 ? 40.939 22.099 45.086 1.00 10.90 27 PRO C O 1
ATOM 1965 N N . GLU C 1 28 ? 38.983 22.452 46.163 1.00 9.42 28 GLU C N 1
ATOM 1966 C CA . GLU C 1 28 ? 38.921 21.066 46.651 1.00 10.79 28 GLU C CA 1
ATOM 1967 C C . GLU C 1 28 ? 38.686 20.043 45.541 1.00 10.31 28 GLU C C 1
ATOM 1968 O O . GLU C 1 28 ? 39.031 18.866 45.698 1.00 11.98 28 GLU C O 1
ATOM 1974 N N . LEU C 1 29 ? 38.088 20.481 44.430 1.00 11.89 29 LEU C N 1
ATOM 1975 C CA . LEU C 1 29 ? 37.835 19.598 43.293 1.00 12.19 29 LEU C CA 1
ATOM 1976 C C . LEU C 1 29 ? 39.105 19.523 42.454 1.00 12.11 29 LEU C C 1
ATOM 1977 O O . LEU C 1 29 ? 39.444 18.483 41.889 1.00 10.52 29 LEU C O 1
ATOM 1982 N N . GLU C 1 30 ? 39.804 20.645 42.361 1.00 10.17 30 GLU C N 1
ATOM 1983 C CA . GLU C 1 30 ? 41.045 20.675 41.620 1.00 9.69 30 GLU C CA 1
ATOM 1984 C C . GLU C 1 30 ? 42.003 19.701 42.300 1.00 12.74 30 GLU C C 1
ATOM 1985 O O . GLU C 1 30 ? 42.692 18.909 41.643 1.00 9.73 30 GLU C O 1
ATOM 1991 N N . ALA C 1 31 ? 42.025 19.749 43.627 1.00 13.68 31 ALA C N 1
ATOM 1992 C CA . ALA C 1 31 ? 42.900 18.878 44.406 1.00 15.50 31 ALA C CA 1
ATOM 1993 C C . ALA C 1 31 ? 42.549 17.422 44.128 1.00 15.59 31 ALA C C 1
ATOM 1994 O O . ALA C 1 31 ? 43.429 16.568 44.070 1.00 16.51 31 ALA C O 1
ATOM 1996 N N . VAL C 1 32 ? 41.264 17.137 43.937 1.00 14.72 32 VAL C N 1
ATOM 1997 C CA . VAL C 1 32 ? 40.856 15.765 43.668 1.00 16.20 32 VAL C CA 1
ATOM 1998 C C . VAL C 1 32 ? 41.265 15.326 42.275 1.00 14.51 32 VAL C C 1
ATOM 1999 O O . VAL C 1 32 ? 41.737 14.202 42.087 1.00 14.43 32 VAL C O 1
ATOM 2003 N N . LEU C 1 33 ? 41.099 16.215 41.303 1.00 14.81 33 LEU C N 1
ATOM 2004 C CA . LEU C 1 33 ? 41.462 15.895 39.926 1.00 16.04 33 LEU C CA 1
ATOM 2005 C C . LEU C 1 33 ? 42.954 15.599 39.812 1.00 15.60 33 LEU C C 1
ATOM 2006 O O . LEU C 1 33 ? 43.341 14.578 39.250 1.00 19.40 33 LEU C O 1
ATOM 2011 N N . LYS C 1 34 ? 43.792 16.487 40.344 1.00 16.94 34 LYS C N 1
ATOM 2012 C CA . LYS C 1 34 ? 45.237 16.281 40.281 1.00 16.88 34 LYS C CA 1
ATOM 2013 C C . LYS C 1 34 ? 45.604 15.015 41.049 1.00 16.88 34 LYS C C 1
ATOM 2014 O O . LYS C 1 34 ? 46.399 14.196 40.589 1.00 16.73 34 LYS C O 1
ATOM 2020 N N . SER C 1 35 ? 45.010 14.863 42.223 1.00 17.80 35 SER C N 1
ATOM 2021 C CA . SER C 1 35 ? 45.246 13.705 43.075 1.00 17.29 35 SER C CA 1
ATOM 2022 C C . SER C 1 35 ? 44.999 12.382 42.334 1.00 16.65 35 SER C C 1
ATOM 2023 O O . SER C 1 35 ? 45.739 11.405 42.520 1.00 16.52 35 SER C O 1
ATOM 2026 N N . HIS C 1 36 ? 43.966 12.352 41.493 1.00 13.72 36 HIS C N 1
ATOM 2027 C CA . HIS C 1 36 ? 43.638 11.136 40.746 1.00 12.26 36 HIS C CA 1
ATOM 2028 C C . HIS C 1 36 ? 44.310 10.994 39.364 1.00 13.36 36 HIS C C 1
ATOM 2029 O O . HIS C 1 36 ? 43.796 10.300 38.487 1.00 12.61 36 HIS C O 1
ATOM 2036 N N . GLY C 1 37 ? 45.446 11.661 39.176 1.00 12.35 37 GLY C N 1
ATOM 2037 C CA . GLY C 1 37 ? 46.192 11.546 37.933 1.00 15.57 37 GLY C CA 1
ATOM 2038 C C . GLY C 1 37 ? 45.723 12.266 36.676 1.00 16.53 37 GLY C C 1
ATOM 2039 O O . GLY C 1 37 ? 46.032 11.828 35.558 1.00 14.96 37 GLY C O 1
ATOM 2040 N N . ALA C 1 38 ? 45.001 13.371 36.827 1.00 16.18 38 ALA C N 1
ATOM 2041 C CA . ALA C 1 38 ? 44.530 14.089 35.648 1.00 14.06 38 ALA C CA 1
ATOM 2042 C C . ALA C 1 38 ? 45.478 15.216 35.280 1.00 14.80 38 ALA C C 1
ATOM 2043 O O . ALA C 1 38 ? 46.043 15.872 36.161 1.00 12.90 38 ALA C O 1
ATOM 2045 N N . HIS C 1 39 ? 45.661 15.423 33.976 1.00 12.59 39 HIS C N 1
ATOM 2046 C CA . HIS C 1 39 ? 46.525 16.486 33.470 1.00 14.55 39 HIS C CA 1
ATOM 2047 C C . HIS C 1 39 ? 45.923 17.112 32.226 1.00 15.76 39 HIS C C 1
ATOM 2048 O O . HIS C 1 39 ? 45.148 16.477 31.504 1.00 17.08 39 HIS C O 1
ATOM 2055 N N . ASN C 1 40 ? 46.298 18.363 31.988 1.00 14.32 40 ASN C N 1
ATOM 2056 C CA . ASN C 1 40 ? 45.851 19.105 30.825 1.00 13.25 40 ASN C CA 1
ATOM 2057 C C . ASN C 1 40 ? 44.369 18.929 30.537 1.00 11.98 40 ASN C C 1
ATOM 2058 O O . ASN C 1 40 ? 43.969 18.719 29.398 1.00 15.76 40 ASN C O 1
ATOM 2063 N N . TYR C 1 41 ? 43.559 19.035 31.584 1.00 9.78 41 TYR C N 1
ATOM 2064 C CA . TYR C 1 41 ? 42.112 18.899 31.465 1.00 10.87 41 TYR C CA 1
ATOM 2065 C C . TYR C 1 41 ? 41.551 20.167 30.830 1.00 11.53 41 TYR C C 1
ATOM 2066 O O . TYR C 1 41 ? 41.609 21.231 31.436 1.00 10.03 41 TYR C O 1
ATOM 2075 N N . ALA C 1 42 ? 41.002 20.048 29.621 1.00 12.16 42 ALA C N 1
ATOM 2076 C CA . ALA C 1 42 ? 40.439 21.205 28.920 1.00 9.90 42 ALA C CA 1
ATOM 2077 C C . ALA C 1 42 ? 39.003 20.952 28.474 1.00 12.27 42 ALA C C 1
ATOM 2078 O O . ALA C 1 42 ? 38.619 19.822 28.173 1.00 12.52 42 ALA C O 1
ATOM 2080 N N . ILE C 1 43 ? 38.202 22.006 28.449 1.00 11.95 43 ILE C N 1
ATOM 2081 C CA . ILE C 1 43 ? 36.818 21.893 28.012 1.00 11.71 43 ILE C CA 1
ATOM 2082 C C . ILE C 1 43 ? 36.533 23.065 27.067 1.00 10.34 43 ILE C C 1
ATOM 2083 O O . ILE C 1 43 ? 36.824 24.218 27.392 1.00 13.07 43 ILE C O 1
ATOM 2088 N N . TYR C 1 44 ? 35.984 22.772 25.894 1.00 8.53 44 TYR C N 1
ATOM 2089 C CA . TYR C 1 44 ? 35.680 23.824 24.933 1.00 6.43 44 TYR C CA 1
ATOM 2090 C C . TYR C 1 44 ? 34.189 23.877 24.687 1.00 9.47 44 TYR C C 1
ATOM 2091 O O . TYR C 1 44 ? 33.509 22.849 24.654 1.00 11.26 44 TYR C O 1
ATOM 2100 N N . LEU C 1 45 ? 33.689 25.093 24.520 1.00 8.21 45 LEU C N 1
ATOM 2101 C CA . LEU C 1 45 ? 32.279 25.325 24.320 1.00 9.06 45 LEU C CA 1
ATOM 2102 C C . LEU C 1 45 ? 31.892 25.514 22.862 1.00 9.64 45 LEU C C 1
ATOM 2103 O O . LEU C 1 45 ? 32.492 26.325 22.155 1.00 5.18 45 LEU C O 1
ATOM 2108 N N . ASP C 1 46 ? 30.913 24.735 22.406 1.00 7.02 46 ASP C N 1
ATOM 2109 C CA . ASP C 1 46 ? 30.387 24.895 21.051 1.00 6.77 46 ASP C CA 1
ATOM 2110 C C . ASP C 1 46 ? 29.100 25.673 21.352 1.00 6.89 46 ASP C C 1
ATOM 2111 O O . ASP C 1 46 ? 28.109 25.095 21.772 1.00 6.98 46 ASP C O 1
ATOM 2116 N N . LYS C 1 47 ? 29.129 26.987 21.169 1.00 7.97 47 LYS C N 1
ATOM 2117 C CA . LYS C 1 47 ? 27.979 27.843 21.480 1.00 10.52 47 LYS C CA 1
ATOM 2118 C C . LYS C 1 47 ? 26.739 27.623 20.620 1.00 8.38 47 LYS C C 1
ATOM 2119 O O . LYS C 1 47 ? 25.613 27.699 21.107 1.00 6.60 47 LYS C O 1
ATOM 2125 N N . ALA C 1 48 ? 26.945 27.337 19.345 1.00 7.37 48 ALA C N 1
ATOM 2126 C CA . ALA C 1 48 ? 25.823 27.124 18.446 1.00 8.42 48 ALA C CA 1
ATOM 2127 C C . ALA C 1 48 ? 25.074 25.819 18.730 1.00 5.42 48 ALA C C 1
ATOM 2128 O O . ALA C 1 48 ? 23.869 25.723 18.470 1.00 7.34 48 ALA C O 1
ATOM 2130 N N . ARG C 1 49 ? 25.777 24.837 19.278 1.00 4.90 49 ARG C N 1
ATOM 2131 C CA . ARG C 1 49 ? 25.186 23.525 19.556 1.00 5.17 49 ARG C CA 1
ATOM 2132 C C . ARG C 1 49 ? 24.948 23.202 21.029 1.00 8.56 49 ARG C C 1
ATOM 2133 O O . ARG C 1 49 ? 24.376 22.156 21.339 1.00 6.99 49 ARG C O 1
ATOM 2141 N N . ASN C 1 50 ? 25.364 24.088 21.933 1.00 7.29 50 ASN C N 1
ATOM 2142 C CA . ASN C 1 50 ? 25.216 23.830 23.361 1.00 6.34 50 ASN C CA 1
ATOM 2143 C C . ASN C 1 50 ? 25.988 22.565 23.727 1.00 7.69 50 ASN C C 1
ATOM 2144 O O . ASN C 1 50 ? 25.529 21.750 24.530 1.00 8.83 50 ASN C O 1
ATOM 2149 N N . LEU C 1 51 ? 27.162 22.396 23.130 1.00 5.18 51 LEU C N 1
ATOM 2150 C CA . LEU C 1 51 ? 27.980 21.217 23.407 1.00 3.28 51 LEU C CA 1
ATOM 2151 C C . LEU C 1 51 ? 29.298 21.606 24.042 1.00 5.20 51 LEU C C 1
ATOM 2152 O O . LEU C 1 51 ? 29.838 22.687 23.780 1.00 4.78 51 LEU C O 1
ATOM 2157 N N . LEU C 1 52 ? 29.803 20.720 24.893 1.00 4.96 52 LEU C N 1
ATOM 2158 C CA . LEU C 1 52 ? 31.073 20.921 25.579 1.00 2.73 52 LEU C CA 1
ATOM 2159 C C . LEU C 1 52 ? 32.006 19.782 25.179 1.00 5.78 52 LEU C C 1
ATOM 2160 O O . LEU C 1 52 ? 31.695 18.611 25.411 1.00 10.20 52 LEU C O 1
ATOM 2165 N N . PHE C 1 53 ? 33.131 20.136 24.563 1.00 5.73 53 PHE C N 1
ATOM 2166 C CA . PHE C 1 53 ? 34.146 19.186 24.122 1.00 7.72 53 PHE C CA 1
ATOM 2167 C C . PHE C 1 53 ? 35.260 19.182 25.158 1.00 8.46 53 PHE C C 1
ATOM 2168 O O . PHE C 1 53 ? 35.874 20.209 25.411 1.00 8.38 53 PHE C O 1
ATOM 2176 N N . ALA C 1 54 ? 35.526 18.031 25.760 1.00 9.81 54 ALA C N 1
ATOM 2177 C CA . ALA C 1 54 ? 36.586 17.965 26.765 1.00 12.89 54 ALA C CA 1
ATOM 2178 C C . ALA C 1 54 ? 37.677 16.955 26.419 1.00 9.33 54 ALA C C 1
ATOM 2179 O O . ALA C 1 54 ? 37.418 15.941 25.783 1.00 7.20 54 ALA C O 1
ATOM 2181 N N . MET C 1 55 ? 38.904 17.259 26.831 1.00 12.74 55 MET C N 1
ATOM 2182 C CA . MET C 1 55 ? 40.050 16.382 26.602 1.00 15.86 55 MET C CA 1
ATOM 2183 C C . MET C 1 55 ? 40.883 16.399 27.885 1.00 15.36 55 MET C C 1
ATOM 2184 O O . MET C 1 55 ? 41.095 17.456 28.473 1.00 18.48 55 MET C O 1
ATOM 2189 N N . VAL C 1 56 ? 41.342 15.237 28.327 1.00 13.49 56 VAL C N 1
ATOM 2190 C CA . VAL C 1 56 ? 42.165 15.168 29.523 1.00 14.45 56 VAL C CA 1
ATOM 2191 C C . VAL C 1 56 ? 43.077 13.955 29.443 1.00 15.24 56 VAL C C 1
ATOM 2192 O O . VAL C 1 56 ? 42.683 12.898 28.946 1.00 15.68 56 VAL C O 1
ATOM 2196 N N . GLU C 1 57 ? 44.303 14.127 29.919 1.00 16.09 57 GLU C N 1
ATOM 2197 C CA . GLU C 1 57 ? 45.280 13.049 29.930 1.00 16.04 57 GLU C CA 1
ATOM 2198 C C . GLU C 1 57 ? 45.329 12.501 31.341 1.00 15.65 57 GLU C C 1
ATOM 2199 O O . GLU C 1 57 ? 45.512 13.257 32.299 1.00 15.36 57 GLU C O 1
ATOM 2205 N N . ILE C 1 58 ? 45.156 11.191 31.476 1.00 15.24 58 ILE C N 1
ATOM 2206 C CA . ILE C 1 58 ? 45.180 10.590 32.790 1.00 15.89 58 ILE C CA 1
ATOM 2207 C C . ILE C 1 58 ? 46.277 9.551 32.942 1.00 17.34 58 ILE C C 1
ATOM 2208 O O . ILE C 1 58 ? 46.777 8.980 31.962 1.00 17.55 58 ILE C O 1
ATOM 2213 N N . GLU C 1 59 ? 46.657 9.324 34.192 1.00 16.66 59 GLU C N 1
ATOM 2214 C CA . GLU C 1 59 ? 47.674 8.346 34.524 1.00 16.99 59 GLU C CA 1
ATOM 2215 C C . GLU C 1 59 ? 47.067 6.947 34.568 1.00 16.85 59 GLU C C 1
ATOM 2216 O O . GLU C 1 59 ? 47.679 5.980 34.118 1.00 17.36 59 GLU C O 1
ATOM 2222 N N . SER C 1 60 ? 45.844 6.866 35.088 1.00 17.78 60 SER C N 1
ATOM 2223 C CA . SER C 1 60 ? 45.124 5.601 35.237 1.00 18.94 60 SER C CA 1
ATOM 2224 C C . SER C 1 60 ? 43.625 5.687 34.917 1.00 20.42 60 SER C C 1
ATOM 2225 O O . SER C 1 60 ? 42.961 6.677 35.252 1.00 18.50 60 SER C O 1
ATOM 2228 N N . GLU C 1 61 ? 43.102 4.640 34.280 1.00 19.82 61 GLU C N 1
ATOM 2229 C CA . GLU C 1 61 ? 41.679 4.563 33.944 1.00 22.08 61 GLU C CA 1
ATOM 2230 C C . GLU C 1 61 ? 40.896 4.294 35.232 1.00 24.21 61 GLU C C 1
ATOM 2231 O O . GLU C 1 61 ? 39.763 4.752 35.392 1.00 23.57 61 GLU C O 1
ATOM 2237 N N . GLU C 1 62 ? 41.509 3.544 36.143 1.00 19.67 62 GLU C N 1
ATOM 2238 C CA . GLU C 1 62 ? 40.870 3.202 37.408 1.00 20.65 62 GLU C CA 1
ATOM 2239 C C . GLU C 1 62 ? 40.827 4.412 38.337 1.00 19.36 62 GLU C C 1
ATOM 2240 O O . GLU C 1 62 ? 39.813 4.687 38.977 1.00 16.90 62 GLU C O 1
ATOM 2246 N N . ARG C 1 63 ? 41.935 5.138 38.400 1.00 18.21 63 ARG C N 1
ATOM 2247 C CA . ARG C 1 63 ? 42.006 6.319 39.247 1.00 19.11 63 ARG C CA 1
ATOM 2248 C C . ARG C 1 63 ? 41.105 7.422 38.700 1.00 17.47 63 ARG C C 1
ATOM 2249 O O . ARG C 1 63 ? 40.471 8.144 39.463 1.00 17.08 63 ARG C O 1
ATOM 2257 N N . TRP C 1 64 ? 41.033 7.547 37.379 1.00 16.73 64 TRP C N 1
ATOM 2258 C CA . TRP C 1 64 ? 40.173 8.561 36.788 1.00 14.16 64 TRP C CA 1
ATOM 2259 C C . TRP C 1 64 ? 38.716 8.234 37.064 1.00 17.85 64 TRP C C 1
ATOM 2260 O O . TRP C 1 64 ? 37.935 9.114 37.456 1.00 15.30 64 TRP C O 1
ATOM 2271 N N . ASN C 1 65 ? 38.339 6.975 36.850 1.00 15.51 65 ASN C N 1
ATOM 2272 C CA . ASN C 1 65 ? 36.960 6.577 37.095 1.00 19.21 65 ASN C CA 1
ATOM 2273 C C . ASN C 1 65 ? 36.609 6.757 38.562 1.00 16.90 65 ASN C C 1
ATOM 2274 O O . ASN C 1 65 ? 35.456 7.002 38.898 1.00 17.28 65 ASN C O 1
ATOM 2279 N N . ALA C 1 66 ? 37.615 6.647 39.427 1.00 17.46 66 ALA C N 1
ATOM 2280 C CA . ALA C 1 66 ? 37.409 6.782 40.866 1.00 15.23 66 ALA C CA 1
ATOM 2281 C C . ALA C 1 66 ? 36.902 8.165 41.254 1.00 11.70 66 ALA C C 1
ATOM 2282 O O . ALA C 1 66 ? 36.178 8.308 42.241 1.00 12.39 66 ALA C O 1
ATOM 2284 N N . VAL C 1 67 ? 37.271 9.176 40.473 1.00 12.13 67 VAL C N 1
ATOM 2285 C CA . VAL C 1 67 ? 36.858 10.552 40.758 1.00 10.95 67 VAL C CA 1
ATOM 2286 C C . VAL C 1 67 ? 35.353 10.685 40.939 1.00 11.18 67 VAL C C 1
ATOM 2287 O O . VAL C 1 67 ? 34.886 11.371 41.859 1.00 10.39 67 VAL C O 1
ATOM 2291 N N . ALA C 1 68 ? 34.599 10.015 40.071 1.00 8.70 68 ALA C N 1
ATOM 2292 C CA . ALA C 1 68 ? 33.141 10.083 40.101 1.00 11.87 68 ALA C CA 1
ATOM 2293 C C . ALA C 1 68 ? 32.499 9.711 41.432 1.00 12.55 68 ALA C C 1
ATOM 2294 O O . ALA C 1 68 ? 31.425 10.202 41.765 1.00 14.13 68 ALA C O 1
ATOM 2296 N N . SER C 1 69 ? 33.152 8.847 42.197 1.00 13.34 69 SER C N 1
ATOM 2297 C CA . SER C 1 69 ? 32.597 8.420 43.470 1.00 16.39 69 SER C CA 1
ATOM 2298 C C . SER C 1 69 ? 32.952 9.305 44.668 1.00 13.96 69 SER C C 1
ATOM 2299 O O . SER C 1 69 ? 32.341 9.178 45.727 1.00 12.07 69 SER C O 1
ATOM 2302 N N . THR C 1 70 ? 33.923 10.197 44.514 1.00 12.86 70 THR C N 1
ATOM 2303 C CA . THR C 1 70 ? 34.310 11.042 45.637 1.00 10.31 70 THR C CA 1
ATOM 2304 C C . THR C 1 70 ? 33.176 11.979 46.048 1.00 11.96 70 THR C C 1
ATOM 2305 O O . THR C 1 70 ? 32.365 12.395 45.219 1.00 12.06 70 THR C O 1
ATOM 2309 N N . ASP C 1 71 ? 33.110 12.289 47.338 1.00 9.41 71 ASP C N 1
ATOM 2310 C CA . ASP C 1 71 ? 32.091 13.190 47.863 1.00 8.11 71 ASP C CA 1
ATOM 2311 C C . ASP C 1 71 ? 32.179 14.544 47.125 1.00 11.25 71 ASP C C 1
ATOM 2312 O O . ASP C 1 71 ? 31.165 15.070 46.662 1.00 8.80 71 ASP C O 1
ATOM 2317 N N . VAL C 1 72 ? 33.389 15.091 47.007 1.00 8.12 72 VAL C N 1
ATOM 2318 C CA . VAL C 1 72 ? 33.583 16.385 46.334 1.00 10.60 72 VAL C CA 1
ATOM 2319 C C . VAL C 1 72 ? 33.026 16.413 44.903 1.00 12.21 72 VAL C C 1
ATOM 2320 O O . VAL C 1 72 ? 32.345 17.365 44.517 1.00 11.35 72 VAL C O 1
ATOM 2324 N N . CYS C 1 73 ? 33.307 15.380 44.113 1.00 12.41 73 CYS C N 1
ATOM 2325 C CA . CYS C 1 73 ? 32.801 15.356 42.742 1.00 12.38 73 CYS C CA 1
ATOM 2326 C C . CYS C 1 73 ? 31.279 15.245 42.724 1.00 11.70 73 CYS C C 1
ATOM 2327 O O . CYS C 1 73 ? 30.615 15.835 41.865 1.00 9.49 73 CYS C O 1
ATOM 2330 N N . GLN C 1 74 ? 30.729 14.457 43.646 1.00 10.73 74 GLN C N 1
ATOM 2331 C CA . GLN C 1 74 ? 29.280 14.294 43.745 1.00 9.34 74 GLN C CA 1
ATOM 2332 C C . GLN C 1 74 ? 28.667 15.631 44.134 1.00 11.46 74 GLN C C 1
ATOM 2333 O O . GLN C 1 74 ? 27.593 16.014 43.669 1.00 10.40 74 GLN C O 1
ATOM 2339 N N . ARG C 1 75 ? 29.362 16.342 45.006 1.00 7.52 75 ARG C N 1
ATOM 2340 C CA . ARG C 1 75 ? 28.896 17.639 45.446 1.00 9.47 75 ARG C CA 1
ATOM 2341 C C . ARG C 1 75 ? 28.999 18.654 44.293 1.00 7.57 75 ARG C C 1
ATOM 2342 O O . ARG C 1 75 ? 28.135 19.518 44.129 1.00 6.38 75 ARG C O 1
ATOM 2350 N N . TRP C 1 76 ? 30.043 18.526 43.482 1.00 6.66 76 TRP C N 1
ATOM 2351 C CA . TRP C 1 76 ? 30.244 19.412 42.329 1.00 9.15 76 TRP C CA 1
ATOM 2352 C C . TRP C 1 76 ? 29.114 19.191 41.317 1.00 10.47 76 TRP C C 1
ATOM 2353 O O . TRP C 1 76 ? 28.425 20.141 40.904 1.00 7.92 76 TRP C O 1
ATOM 2364 N N . TRP C 1 77 ? 28.911 17.933 40.932 1.00 11.32 77 TRP C N 1
ATOM 2365 C CA . TRP C 1 77 ? 27.864 17.588 39.971 1.00 11.06 77 TRP C CA 1
ATOM 2366 C C . TRP C 1 77 ? 26.478 18.058 40.416 1.00 14.20 77 TRP C C 1
ATOM 2367 O O . TRP C 1 77 ? 25.686 18.535 39.598 1.00 13.52 77 TRP C O 1
ATOM 2378 N N . LYS C 1 78 ? 26.173 17.932 41.704 1.00 11.95 78 LYS C N 1
ATOM 2379 C CA . LYS C 1 78 ? 24.874 18.371 42.192 1.00 11.07 78 LYS C CA 1
ATOM 2380 C C . LYS C 1 78 ? 24.762 19.889 41.986 1.00 10.86 78 LYS C C 1
ATOM 2381 O O . LYS C 1 78 ? 23.718 20.406 41.587 1.00 13.25 78 LYS C O 1
ATOM 2387 N N . TYR C 1 79 ? 25.855 20.589 42.261 1.00 9.43 79 TYR C N 1
ATOM 2388 C CA . TYR C 1 79 ? 25.948 22.031 42.089 1.00 10.39 79 TYR C CA 1
ATOM 2389 C C . TYR C 1 79 ? 25.797 22.435 40.613 1.00 10.19 79 TYR C C 1
ATOM 2390 O O . TYR C 1 79 ? 25.217 23.475 40.303 1.00 11.91 79 TYR C O 1
ATOM 2399 N N . MET C 1 80 ? 26.304 21.604 39.709 1.00 7.01 80 MET C N 1
ATOM 2400 C CA . MET C 1 80 ? 26.248 21.892 38.273 1.00 7.13 80 MET C CA 1
ATOM 2401 C C . MET C 1 80 ? 24.941 21.555 37.542 1.00 5.66 80 MET C C 1
ATOM 2402 O O . MET C 1 80 ? 24.778 21.949 36.395 1.00 11.82 80 MET C O 1
ATOM 2407 N N . THR C 1 81 ? 24.022 20.827 38.173 1.00 7.32 81 THR C N 1
ATOM 2408 C CA . THR C 1 81 ? 22.769 20.465 37.504 1.00 9.78 81 THR C CA 1
ATOM 2409 C C . THR C 1 81 ? 21.915 21.639 37.026 1.00 9.57 81 THR C C 1
ATOM 2410 O O . THR C 1 81 ? 21.138 21.492 36.089 1.00 10.61 81 THR C O 1
ATOM 2414 N N . ASP C 1 82 ? 22.051 22.806 37.645 1.00 9.59 82 ASP C N 1
ATOM 2415 C CA . ASP C 1 82 ? 21.254 23.943 37.213 1.00 11.37 82 ASP C CA 1
ATOM 2416 C C . ASP C 1 82 ? 21.799 24.684 35.985 1.00 10.42 82 ASP C C 1
ATOM 2417 O O . ASP C 1 82 ? 21.181 25.633 35.529 1.00 8.60 82 ASP C O 1
ATOM 2422 N N . VAL C 1 83 ? 22.949 24.269 35.450 1.00 10.66 83 VAL C N 1
ATOM 2423 C CA . VAL C 1 83 ? 23.487 24.924 34.259 1.00 9.84 83 VAL C CA 1
ATOM 2424 C C . VAL C 1 83 ? 23.742 23.944 33.110 1.00 11.59 83 VAL C C 1
ATOM 2425 O O . VAL C 1 83 ? 24.217 24.340 32.048 1.00 8.52 83 VAL C O 1
ATOM 2429 N N . MET C 1 84 ? 23.420 22.669 33.310 1.00 8.39 84 MET C N 1
ATOM 2430 C CA . MET C 1 84 ? 23.625 21.691 32.251 1.00 12.12 84 MET C CA 1
ATOM 2431 C C . MET C 1 84 ? 22.806 20.429 32.465 1.00 11.93 84 MET C C 1
ATOM 2432 O O . MET C 1 84 ? 22.443 20.090 33.594 1.00 12.13 84 MET C O 1
ATOM 2437 N N . PRO C 1 85 ? 22.499 19.713 31.375 1.00 11.20 85 PRO C N 1
ATOM 2438 C CA . PRO C 1 85 ? 21.718 18.476 31.469 1.00 10.70 85 PRO C CA 1
ATOM 2439 C C . PRO C 1 85 ? 22.486 17.410 32.249 1.00 9.46 85 PRO C C 1
ATOM 2440 O O . PRO C 1 85 ? 23.651 17.137 31.956 1.00 3.61 85 PRO C O 1
ATOM 2444 N N . ALA C 1 86 ? 21.831 16.806 33.236 1.00 8.25 86 ALA C N 1
ATOM 2445 C CA . ALA C 1 86 ? 22.470 15.770 34.042 1.00 8.42 86 ALA C CA 1
ATOM 2446 C C . ALA C 1 86 ? 21.563 14.555 34.162 1.00 8.51 86 ALA C C 1
ATOM 2447 O O . ALA C 1 86 ? 20.366 14.634 33.884 1.00 5.02 86 ALA C O 1
ATOM 2449 N N . ASN C 1 87 ? 22.143 13.419 34.537 1.00 10.10 87 ASN C N 1
ATOM 2450 C CA . ASN C 1 87 ? 21.358 12.210 34.740 1.00 10.32 87 ASN C CA 1
ATOM 2451 C C . ASN C 1 87 ? 20.697 12.385 36.117 1.00 13.24 87 ASN C C 1
ATOM 2452 O O . ASN C 1 87 ? 21.061 13.298 36.866 1.00 12.96 87 ASN C O 1
ATOM 2457 N N . PRO C 1 88 ? 19.705 11.542 36.465 1.00 13.85 88 PRO C N 1
ATOM 2458 C CA . PRO C 1 88 ? 19.031 11.663 37.765 1.00 14.59 88 PRO C CA 1
ATOM 2459 C C . PRO C 1 88 ? 19.974 11.660 38.971 1.00 14.57 88 PRO C C 1
ATOM 2460 O O . PRO C 1 88 ? 19.699 12.311 39.989 1.00 13.01 88 PRO C O 1
ATOM 2464 N N . ASP C 1 89 ? 21.081 10.929 38.855 1.00 14.75 89 ASP C N 1
ATOM 2465 C CA . ASP C 1 89 ? 22.052 10.852 39.940 1.00 12.66 89 ASP C CA 1
ATOM 2466 C C . ASP C 1 89 ? 23.003 12.051 39.933 1.00 11.48 89 ASP C C 1
ATOM 2467 O O . ASP C 1 89 ? 23.970 12.084 40.680 1.00 7.98 89 ASP C O 1
ATOM 2472 N N . ASN C 1 90 ? 22.711 13.016 39.068 1.00 12.60 90 ASN C N 1
ATOM 2473 C CA . ASN C 1 90 ? 23.481 14.254 38.911 1.00 11.57 90 ASN C CA 1
ATOM 2474 C C . ASN C 1 90 ? 24.727 14.195 38.045 1.00 10.15 90 ASN C C 1
ATOM 2475 O O . ASN C 1 90 ? 25.335 15.230 37.782 1.00 10.61 90 ASN C O 1
ATOM 2480 N N . SER C 1 91 ? 25.134 13.010 37.601 1.00 10.49 91 SER C N 1
ATOM 2481 C CA . SER C 1 91 ? 26.293 12.954 36.711 1.00 12.35 91 SER C CA 1
ATOM 2482 C C . SER C 1 91 ? 25.837 13.645 35.421 1.00 9.77 91 SER C C 1
ATOM 2483 O O . SER C 1 91 ? 24.688 13.501 35.006 1.00 11.64 91 SER C O 1
ATOM 2486 N N . PRO C 1 92 ? 26.725 14.413 34.776 1.00 12.15 92 PRO C N 1
ATOM 2487 C CA . PRO C 1 92 ? 26.366 15.117 33.539 1.00 11.51 92 PRO C CA 1
ATOM 2488 C C . PRO C 1 92 ? 26.133 14.173 32.372 1.00 11.79 92 PRO C C 1
ATOM 2489 O O . PRO C 1 92 ? 26.797 13.133 32.285 1.00 10.23 92 PRO C O 1
ATOM 2493 N N . VAL C 1 93 ? 25.193 14.521 31.491 1.00 8.52 93 VAL C N 1
ATOM 2494 C CA . VAL C 1 93 ? 24.945 13.710 30.302 1.00 10.25 93 VAL C CA 1
ATOM 2495 C C . VAL C 1 93 ? 26.268 13.812 29.543 1.00 7.68 93 VAL C C 1
ATOM 2496 O O . VAL C 1 93 ? 26.752 14.911 29.247 1.00 9.25 93 VAL C O 1
ATOM 2500 N N . SER C 1 94 ? 26.849 12.667 29.222 1.00 6.27 94 SER C N 1
ATOM 2501 C CA . SER C 1 94 ? 28.151 12.653 28.577 1.00 8.12 94 SER C CA 1
ATOM 2502 C C . SER C 1 94 ? 28.353 11.411 27.712 1.00 7.83 94 SER C C 1
ATOM 2503 O O . SER C 1 94 ? 27.778 10.361 27.992 1.00 6.61 94 SER C O 1
ATOM 2506 N N . SER C 1 95 ? 29.157 11.547 26.659 1.00 7.12 95 SER C N 1
ATOM 2507 C CA . SER C 1 95 ? 29.480 10.440 25.759 1.00 11.94 95 SER C CA 1
ATOM 2508 C C . SER C 1 95 ? 30.968 10.468 25.483 1.00 8.76 95 SER C C 1
ATOM 2509 O O . SER C 1 95 ? 31.543 11.525 25.295 1.00 8.50 95 SER C O 1
ATOM 2512 N N . GLU C 1 96 ? 31.590 9.302 25.436 1.00 11.86 96 GLU C N 1
ATOM 2513 C CA . GLU C 1 96 ? 33.019 9.248 25.176 1.00 14.43 96 GLU C CA 1
ATOM 2514 C C . GLU C 1 96 ? 33.247 9.454 23.684 1.00 13.14 96 GLU C C 1
ATOM 2515 O O . GLU C 1 96 ? 32.456 8.992 22.866 1.00 15.24 96 GLU C O 1
ATOM 2521 N N . LEU C 1 97 ? 34.310 10.169 23.334 1.00 10.75 97 LEU C N 1
ATOM 2522 C CA . LEU C 1 97 ? 34.635 10.415 21.933 1.00 11.29 97 LEU C CA 1
ATOM 2523 C C . LEU C 1 97 ? 35.764 9.464 21.518 1.00 11.86 97 LEU C C 1
ATOM 2524 O O . LEU C 1 97 ? 36.564 9.036 22.353 1.00 13.23 97 LEU C O 1
ATOM 2529 N N . GLN C 1 98 ? 35.829 9.139 20.233 1.00 10.20 98 GLN C N 1
ATOM 2530 C CA . GLN C 1 98 ? 36.857 8.236 19.724 1.00 14.69 98 GLN C CA 1
ATOM 2531 C C . GLN C 1 98 ? 37.947 9.006 18.981 1.00 12.36 98 GLN C C 1
ATOM 2532 O O . GLN C 1 98 ? 37.664 9.707 18.020 1.00 14.05 98 GLN C O 1
ATOM 2538 N N . GLU C 1 99 ? 39.195 8.880 19.424 1.00 15.16 99 GLU C N 1
ATOM 2539 C CA . GLU C 1 99 ? 40.285 9.591 18.758 1.00 13.82 99 GLU C CA 1
ATOM 2540 C C . GLU C 1 99 ? 40.505 9.008 17.368 1.00 12.66 99 GLU C C 1
ATOM 2541 O O . GLU C 1 99 ? 40.726 7.811 17.229 1.00 11.41 99 GLU C O 1
ATOM 2547 N N . VAL C 1 100 ? 40.452 9.853 16.342 1.00 10.63 100 VAL C N 1
ATOM 2548 C CA . VAL C 1 100 ? 40.643 9.380 14.978 1.00 9.82 100 VAL C CA 1
ATOM 2549 C C . VAL C 1 100 ? 41.885 9.959 14.291 1.00 9.63 100 VAL C C 1
ATOM 2550 O O . VAL C 1 100 ? 42.268 9.506 13.215 1.00 7.47 100 VAL C O 1
ATOM 2554 N N . PHE C 1 101 ? 42.509 10.954 14.914 1.00 10.10 101 PHE C N 1
ATOM 2555 C CA . PHE C 1 101 ? 43.713 11.572 14.368 1.00 11.51 101 PHE C CA 1
ATOM 2556 C C . PHE C 1 101 ? 44.563 12.165 15.486 1.00 13.59 101 PHE C C 1
ATOM 2557 O O . PHE C 1 101 ? 44.037 12.703 16.464 1.00 15.07 101 PHE C O 1
ATOM 2565 N N . TYR C 1 102 ? 45.877 12.038 15.352 1.00 14.18 102 TYR C N 1
ATOM 2566 C CA . TYR C 1 102 ? 46.801 12.601 16.328 1.00 15.75 102 TYR C CA 1
ATOM 2567 C C . TYR C 1 102 ? 48.175 12.729 15.708 1.00 13.10 102 TYR C C 1
ATOM 2568 O O . TYR C 1 102 ? 48.783 11.728 15.328 1.00 13.47 102 TYR C O 1
ATOM 2577 N N . LEU C 1 103 ? 48.630 13.975 15.581 1.00 11.67 103 LEU C N 1
ATOM 2578 C CA . LEU C 1 103 ? 49.937 14.309 15.016 1.00 14.59 103 LEU C CA 1
ATOM 2579 C C . LEU C 1 103 ? 50.737 15.070 16.069 1.00 16.14 103 LEU C C 1
ATOM 2580 O O . LEU C 1 103 ? 50.465 16.241 16.353 1.00 16.06 103 LEU C O 1
ATOM 2585 N N . PRO C 1 104 ? 51.728 14.413 16.673 1.00 16.36 104 PRO C N 1
ATOM 2586 C CA . PRO C 1 104 ? 52.533 15.088 17.692 1.00 17.78 104 PRO C CA 1
ATOM 2587 C C . PRO C 1 104 ? 53.119 16.408 17.205 1.00 14.69 104 PRO C C 1
ATOM 2588 O O . PRO C 1 104 ? 53.311 16.585 15.980 1.00 14.45 104 PRO C O 1
ATOM 2593 N N . MET D 1 1 ? 52.045 27.273 24.260 1.00 30.08 1 MET D N 1
ATOM 2594 C CA . MET D 1 1 ? 51.586 27.674 22.896 1.00 27.93 1 MET D CA 1
ATOM 2595 C C . MET D 1 1 ? 50.095 27.947 22.872 1.00 27.40 1 MET D C 1
ATOM 2596 O O . MET D 1 1 ? 49.362 27.546 23.779 1.00 26.95 1 MET D O 1
ATOM 2601 N N . ILE D 1 2 ? 49.650 28.614 21.812 1.00 23.93 2 ILE D N 1
ATOM 2602 C CA . ILE D 1 2 ? 48.246 28.920 21.643 1.00 21.56 2 ILE D CA 1
ATOM 2603 C C . ILE D 1 2 ? 47.456 27.625 21.390 1.00 22.18 2 ILE D C 1
ATOM 2604 O O . ILE D 1 2 ? 47.810 26.818 20.522 1.00 20.23 2 ILE D O 1
ATOM 2609 N N . ARG D 1 3 ? 46.391 27.428 22.160 1.00 20.86 3 ARG D N 1
ATOM 2610 C CA . ARG D 1 3 ? 45.546 26.251 22.008 1.00 17.35 3 ARG D CA 1
ATOM 2611 C C . ARG D 1 3 ? 44.339 26.608 21.150 1.00 17.40 3 ARG D C 1
ATOM 2612 O O . ARG D 1 3 ? 43.533 27.460 21.518 1.00 17.96 3 ARG D O 1
ATOM 2620 N N . LYS D 1 4 ? 44.217 25.966 19.997 1.00 14.22 4 LYS D N 1
ATOM 2621 C CA . LYS D 1 4 ? 43.081 26.230 19.128 1.00 14.61 4 LYS D CA 1
ATOM 2622 C C . LYS D 1 4 ? 42.144 25.029 19.093 1.00 13.46 4 LYS D C 1
ATOM 2623 O O . LYS D 1 4 ? 42.584 23.880 19.084 1.00 16.37 4 LYS D O 1
ATOM 2629 N N . ALA D 1 5 ? 40.849 25.296 19.094 1.00 7.98 5 ALA D N 1
ATOM 2630 C CA . ALA D 1 5 ? 39.882 24.222 19.035 1.00 11.19 5 ALA D CA 1
ATOM 2631 C C . ALA D 1 5 ? 38.771 24.610 18.090 1.00 7.24 5 ALA D C 1
ATOM 2632 O O . ALA D 1 5 ? 38.356 25.765 18.052 1.00 11.01 5 ALA D O 1
ATOM 2634 N N . PHE D 1 6 ? 38.304 23.643 17.313 1.00 9.52 6 PHE D N 1
ATOM 2635 C CA . PHE D 1 6 ? 37.222 23.872 16.374 1.00 7.73 6 PHE D CA 1
ATOM 2636 C C . PHE D 1 6 ? 36.445 22.579 16.185 1.00 8.97 6 PHE D C 1
ATOM 2637 O O . PHE D 1 6 ? 36.923 21.505 16.556 1.00 8.86 6 PHE D O 1
ATOM 2645 N N . VAL D 1 7 ? 35.243 22.681 15.629 1.00 8.55 7 VAL D N 1
ATOM 2646 C CA . VAL D 1 7 ? 34.411 21.512 15.390 1.00 6.28 7 VAL D CA 1
ATOM 2647 C C . VAL D 1 7 ? 34.024 21.437 13.923 1.00 9.01 7 VAL D C 1
ATOM 2648 O O . VAL D 1 7 ? 33.747 22.457 13.297 1.00 10.00 7 VAL D O 1
ATOM 2652 N N . MET D 1 8 ? 34.022 20.222 13.381 1.00 8.80 8 MET D N 1
ATOM 2653 C CA . MET D 1 8 ? 33.646 19.993 11.997 1.00 11.97 8 MET D CA 1
ATOM 2654 C C . MET D 1 8 ? 32.595 18.885 11.946 1.00 11.61 8 MET D C 1
ATOM 2655 O O . MET D 1 8 ? 32.153 18.392 12.977 1.00 12.52 8 MET D O 1
ATOM 2660 N N . GLN D 1 9 ? 32.189 18.504 10.745 1.00 10.27 9 GLN D N 1
ATOM 2661 C CA . GLN D 1 9 ? 31.198 17.451 10.591 1.00 9.70 9 GLN D CA 1
ATOM 2662 C C . GLN D 1 9 ? 31.773 16.348 9.704 1.00 7.36 9 GLN D C 1
ATOM 2663 O O . GLN D 1 9 ? 32.717 16.573 8.942 1.00 8.94 9 GLN D O 1
ATOM 2669 N N . VAL D 1 10 ? 31.198 15.157 9.817 1.00 9.77 10 VAL D N 1
ATOM 2670 C CA . VAL D 1 10 ? 31.586 14.003 9.007 1.00 7.76 10 VAL D CA 1
ATOM 2671 C C . VAL D 1 10 ? 30.275 13.379 8.511 1.00 9.30 10 VAL D C 1
ATOM 2672 O O . VAL D 1 10 ? 29.251 13.483 9.194 1.00 6.46 10 VAL D O 1
ATOM 2676 N N . ASN D 1 11 ? 30.299 12.743 7.340 1.00 7.61 11 ASN D N 1
ATOM 2677 C CA . ASN D 1 11 ? 29.093 12.106 6.808 1.00 8.06 11 ASN D CA 1
ATOM 2678 C C . ASN D 1 11 ? 28.731 10.901 7.692 1.00 9.53 11 ASN D C 1
ATOM 2679 O O . ASN D 1 11 ? 29.605 10.176 8.173 1.00 9.82 11 ASN D O 1
ATOM 2684 N N . PRO D 1 12 ? 27.435 10.669 7.915 1.00 9.72 12 PRO D N 1
ATOM 2685 C CA . PRO D 1 12 ? 27.038 9.536 8.758 1.00 9.82 12 PRO D CA 1
ATOM 2686 C C . PRO D 1 12 ? 27.527 8.150 8.300 1.00 9.61 12 PRO D C 1
ATOM 2687 O O . PRO D 1 12 ? 27.742 7.260 9.122 1.00 10.33 12 PRO D O 1
ATOM 2691 N N . ASP D 1 13 ? 27.723 7.980 7.000 1.00 10.58 13 ASP D N 1
ATOM 2692 C CA . ASP D 1 13 ? 28.163 6.694 6.467 1.00 12.12 13 ASP D CA 1
ATOM 2693 C C . ASP D 1 13 ? 29.656 6.671 6.171 1.00 11.00 13 ASP D C 1
ATOM 2694 O O . ASP D 1 13 ? 30.152 5.759 5.497 1.00 10.40 13 ASP D O 1
ATOM 2699 N N . ALA D 1 14 ? 30.382 7.661 6.693 1.00 11.09 14 ALA D N 1
ATOM 2700 C CA . ALA D 1 14 ? 31.816 7.752 6.439 1.00 6.21 14 ALA D CA 1
ATOM 2701 C C . ALA D 1 14 ? 32.722 7.761 7.666 1.00 6.95 14 ALA D C 1
ATOM 2702 O O . ALA D 1 14 ? 33.890 8.120 7.555 1.00 6.81 14 ALA D O 1
ATOM 2704 N N . HIS D 1 15 ? 32.203 7.358 8.822 1.00 6.12 15 HIS D N 1
ATOM 2705 C CA . HIS D 1 15 ? 32.999 7.336 10.044 1.00 8.18 15 HIS D CA 1
ATOM 2706 C C . HIS D 1 15 ? 34.304 6.559 9.896 1.00 8.92 15 HIS D C 1
ATOM 2707 O O . HIS D 1 15 ? 35.376 7.070 10.228 1.00 6.28 15 HIS D O 1
ATOM 2714 N N . GLU D 1 16 ? 34.209 5.324 9.406 1.00 10.43 16 GLU D N 1
ATOM 2715 C CA . GLU D 1 16 ? 35.387 4.465 9.252 1.00 9.63 16 GLU D CA 1
ATOM 2716 C C . GLU D 1 16 ? 36.420 4.966 8.242 1.00 9.22 16 GLU D C 1
ATOM 2717 O O . GLU D 1 16 ? 37.631 4.906 8.489 1.00 7.43 16 GLU D O 1
ATOM 2723 N N . GLU D 1 17 ? 35.939 5.433 7.097 1.00 5.92 17 GLU D N 1
ATOM 2724 C CA . GLU D 1 17 ? 36.811 5.928 6.030 1.00 9.67 17 GLU D CA 1
ATOM 2725 C C . GLU D 1 17 ? 37.495 7.233 6.437 1.00 9.35 17 GLU D C 1
ATOM 2726 O O . GLU D 1 17 ? 38.642 7.500 6.057 1.00 9.95 17 GLU D O 1
ATOM 2732 N N . TYR D 1 18 ? 36.797 8.052 7.211 1.00 10.68 18 TYR D N 1
ATOM 2733 C CA . TYR D 1 18 ? 37.401 9.295 7.650 1.00 9.39 18 TYR D CA 1
ATOM 2734 C C . TYR D 1 18 ? 38.593 8.947 8.537 1.00 10.61 18 TYR D C 1
ATOM 2735 O O . TYR D 1 18 ? 39.698 9.442 8.320 1.00 10.38 18 TYR D O 1
ATOM 2744 N N . GLN D 1 19 ? 38.378 8.082 9.524 1.00 9.03 19 GLN D N 1
ATOM 2745 C CA . GLN D 1 19 ? 39.466 7.703 10.415 1.00 10.43 19 GLN D CA 1
ATOM 2746 C C . GLN D 1 19 ? 40.631 7.115 9.632 1.00 8.27 19 GLN D C 1
ATOM 2747 O O . GLN D 1 19 ? 41.785 7.472 9.873 1.00 9.24 19 GLN D O 1
ATOM 2753 N N . ARG D 1 20 ? 40.326 6.224 8.693 1.00 9.60 20 ARG D N 1
ATOM 2754 C CA . ARG D 1 20 ? 41.348 5.582 7.874 1.00 8.62 20 ARG D CA 1
ATOM 2755 C C . ARG D 1 20 ? 42.226 6.608 7.164 1.00 9.22 20 ARG D C 1
ATOM 2756 O O . ARG D 1 20 ? 43.441 6.465 7.115 1.00 7.75 20 ARG D O 1
ATOM 2764 N N . ARG D 1 21 ? 41.605 7.651 6.622 1.00 5.85 21 ARG D N 1
ATOM 2765 C CA . ARG D 1 21 ? 42.351 8.667 5.899 1.00 9.05 21 ARG D CA 1
ATOM 2766 C C . ARG D 1 21 ? 43.326 9.477 6.748 1.00 10.85 21 ARG D C 1
ATOM 2767 O O . ARG D 1 21 ? 44.185 10.181 6.216 1.00 10.76 21 ARG D O 1
ATOM 2775 N N . HIS D 1 22 ? 43.189 9.386 8.065 1.00 11.84 22 HIS D N 1
ATOM 2776 C CA . HIS D 1 22 ? 44.076 10.113 8.965 1.00 14.77 22 HIS D CA 1
ATOM 2777 C C . HIS D 1 22 ? 45.085 9.215 9.672 1.00 13.58 22 HIS D C 1
ATOM 2778 O O . HIS D 1 22 ? 45.757 9.652 10.603 1.00 18.19 22 HIS D O 1
ATOM 2785 N N . ASN D 1 23 ? 45.207 7.970 9.225 1.00 12.74 23 ASN D N 1
ATOM 2786 C CA . ASN D 1 23 ? 46.151 7.040 9.845 1.00 13.50 23 ASN D CA 1
ATOM 2787 C C . ASN D 1 23 ? 46.961 6.247 8.822 1.00 13.98 23 ASN D C 1
ATOM 2788 O O . ASN D 1 23 ? 46.747 5.045 8.632 1.00 13.64 23 ASN D O 1
ATOM 2793 N N . PRO D 1 24 ? 47.928 6.906 8.167 1.00 12.86 24 PRO D N 1
ATOM 2794 C CA . PRO D 1 24 ? 48.267 8.320 8.348 1.00 13.00 24 PRO D CA 1
ATOM 2795 C C . PRO D 1 24 ? 47.670 9.241 7.301 1.00 11.85 24 PRO D C 1
ATOM 2796 O O . PRO D 1 24 ? 47.102 8.786 6.317 1.00 9.27 24 PRO D O 1
ATOM 2800 N N . ILE D 1 25 ? 47.807 10.545 7.523 1.00 12.36 25 ILE D N 1
ATOM 2801 C CA . ILE D 1 25 ? 47.357 11.522 6.550 1.00 10.98 25 ILE D CA 1
ATOM 2802 C C . ILE D 1 25 ? 48.519 11.537 5.565 1.00 10.23 25 ILE D C 1
ATOM 2803 O O . ILE D 1 25 ? 49.581 10.975 5.850 1.00 11.07 25 ILE D O 1
ATOM 2808 N N . TRP D 1 26 ? 48.345 12.173 4.417 1.00 11.42 26 TRP D N 1
ATOM 2809 C CA . TRP D 1 26 ? 49.423 12.224 3.442 1.00 11.07 26 TRP D CA 1
ATOM 2810 C C . TRP D 1 26 ? 50.677 12.798 4.081 1.00 13.18 26 TRP D C 1
ATOM 2811 O O . TRP D 1 26 ? 50.604 13.756 4.855 1.00 14.64 26 TRP D O 1
ATOM 2822 N N . PRO D 1 27 ? 51.843 12.220 3.775 1.00 12.49 27 PRO D N 1
ATOM 2823 C CA . PRO D 1 27 ? 53.073 12.755 4.362 1.00 12.26 27 PRO D CA 1
ATOM 2824 C C . PRO D 1 27 ? 53.331 14.213 3.968 1.00 11.18 27 PRO D C 1
ATOM 2825 O O . PRO D 1 27 ? 53.864 14.991 4.761 1.00 10.33 27 PRO D O 1
ATOM 2829 N N . GLU D 1 28 ? 52.942 14.599 2.753 1.00 10.57 28 GLU D N 1
ATOM 2830 C CA . GLU D 1 28 ? 53.164 15.977 2.310 1.00 9.77 28 GLU D CA 1
ATOM 2831 C C . GLU D 1 28 ? 52.322 16.990 3.089 1.00 9.10 28 GLU D C 1
ATOM 2832 O O . GLU D 1 28 ? 52.711 18.157 3.220 1.00 11.00 28 GLU D O 1
ATOM 2838 N N . LEU D 1 29 ? 51.175 16.549 3.601 1.00 8.49 29 LEU D N 1
ATOM 2839 C CA . LEU D 1 29 ? 50.298 17.416 4.389 1.00 9.59 29 LEU D CA 1
ATOM 2840 C C . LEU D 1 29 ? 50.866 17.483 5.800 1.00 9.10 29 LEU D C 1
ATOM 2841 O O . LEU D 1 29 ? 50.839 18.529 6.442 1.00 10.24 29 LEU D O 1
ATOM 2846 N N . GLU D 1 30 ? 51.366 16.355 6.292 1.00 9.97 30 GLU D N 1
ATOM 2847 C CA . GLU D 1 30 ? 51.971 16.350 7.616 1.00 12.20 30 GLU D CA 1
ATOM 2848 C C . GLU D 1 30 ? 53.142 17.334 7.592 1.00 13.90 30 GLU D C 1
ATOM 2849 O O . GLU D 1 30 ? 53.309 18.151 8.502 1.00 13.31 30 GLU D O 1
ATOM 2855 N N . ALA D 1 31 ? 53.944 17.259 6.533 1.00 12.64 31 ALA D N 1
ATOM 2856 C CA . ALA D 1 31 ? 55.103 18.136 6.394 1.00 13.41 31 ALA D CA 1
ATOM 2857 C C . ALA D 1 31 ? 54.678 19.608 6.440 1.00 13.53 31 ALA D C 1
ATOM 2858 O O . ALA D 1 31 ? 55.365 20.451 7.023 1.00 13.49 31 ALA D O 1
ATOM 2860 N N . VAL D 1 32 ? 53.531 19.914 5.850 1.00 12.99 32 VAL D N 1
ATOM 2861 C CA . VAL D 1 32 ? 53.035 21.280 5.850 1.00 15.85 32 VAL D CA 1
ATOM 2862 C C . VAL D 1 32 ? 52.562 21.719 7.237 1.00 15.16 32 VAL D C 1
ATOM 2863 O O . VAL D 1 32 ? 52.862 22.836 7.675 1.00 14.19 32 VAL D O 1
ATOM 2867 N N . LEU D 1 33 ? 51.827 20.842 7.920 1.00 13.23 33 LEU D N 1
ATOM 2868 C CA . LEU D 1 33 ? 51.322 21.138 9.252 1.00 12.46 33 LEU D CA 1
ATOM 2869 C C . LEU D 1 33 ? 52.461 21.432 10.220 1.00 14.22 33 LEU D C 1
ATOM 2870 O O . LEU D 1 33 ? 52.447 22.448 10.923 1.00 12.89 33 LEU D O 1
ATOM 2875 N N . LYS D 1 34 ? 53.447 20.540 10.265 1.00 14.21 34 LYS D N 1
ATOM 2876 C CA . LYS D 1 34 ? 54.584 20.737 11.154 1.00 14.84 34 LYS D CA 1
ATOM 2877 C C . LYS D 1 34 ? 55.322 22.006 10.741 1.00 14.73 34 LYS D C 1
ATOM 2878 O O . LYS D 1 34 ? 55.670 22.839 11.573 1.00 14.55 34 LYS D O 1
ATOM 2884 N N . SER D 1 35 ? 55.533 22.155 9.444 1.00 15.60 35 SER D N 1
ATOM 2885 C CA . SER D 1 35 ? 56.212 23.319 8.891 1.00 18.56 35 SER D CA 1
ATOM 2886 C C . SER D 1 35 ? 55.571 24.635 9.336 1.00 18.43 35 SER D C 1
ATOM 2887 O O . SER D 1 35 ? 56.268 25.624 9.584 1.00 19.60 35 SER D O 1
ATOM 2890 N N . HIS D 1 36 ? 54.244 24.654 9.433 1.00 18.15 36 HIS D N 1
ATOM 2891 C CA . HIS D 1 36 ? 53.541 25.872 9.841 1.00 17.15 36 HIS D CA 1
ATOM 2892 C C . HIS D 1 36 ? 53.297 26.042 11.348 1.00 16.52 36 HIS D C 1
ATOM 2893 O O . HIS D 1 36 ? 52.410 26.791 11.766 1.00 14.84 36 HIS D O 1
ATOM 2900 N N . GLY D 1 37 ? 54.093 25.345 12.155 1.00 19.39 37 GLY D N 1
ATOM 2901 C CA . GLY D 1 37 ? 54.002 25.472 13.602 1.00 18.56 37 GLY D CA 1
ATOM 2902 C C . GLY D 1 37 ? 52.895 24.771 14.360 1.00 18.33 37 GLY D C 1
ATOM 2903 O O . GLY D 1 37 ? 52.510 25.225 15.446 1.00 18.18 37 GLY D O 1
ATOM 2904 N N . ALA D 1 38 ? 52.397 23.661 13.826 1.00 16.53 38 ALA D N 1
ATOM 2905 C CA . ALA D 1 38 ? 51.328 22.927 14.496 1.00 15.09 38 ALA D CA 1
ATOM 2906 C C . ALA D 1 38 ? 51.873 21.795 15.359 1.00 13.91 38 ALA D C 1
ATOM 2907 O O . ALA D 1 38 ? 52.835 21.123 14.991 1.00 13.49 38 ALA D O 1
ATOM 2909 N N . HIS D 1 39 ? 51.255 21.597 16.520 1.00 14.69 39 HIS D N 1
ATOM 2910 C CA . HIS D 1 39 ? 51.661 20.544 17.448 1.00 14.08 39 HIS D CA 1
ATOM 2911 C C . HIS D 1 39 ? 50.459 19.917 18.122 1.00 13.32 39 HIS D C 1
ATOM 2912 O O . HIS D 1 39 ? 49.430 20.566 18.302 1.00 14.48 39 HIS D O 1
ATOM 2919 N N . ASN D 1 40 ? 50.620 18.655 18.507 1.00 15.24 40 ASN D N 1
ATOM 2920 C CA . ASN D 1 40 ? 49.592 17.902 19.199 1.00 14.26 40 ASN D CA 1
ATOM 2921 C C . ASN D 1 40 ? 48.212 18.069 18.578 1.00 13.71 40 ASN D C 1
ATOM 2922 O O . ASN D 1 40 ? 47.225 18.267 19.274 1.00 16.30 40 ASN D O 1
ATOM 2927 N N . TYR D 1 41 ? 48.160 17.980 17.253 1.00 15.39 41 TYR D N 1
ATOM 2928 C CA . TYR D 1 41 ? 46.914 18.104 16.505 1.00 12.48 41 TYR D CA 1
ATOM 2929 C C . TYR D 1 41 ? 46.101 16.830 16.707 1.00 12.33 41 TYR D C 1
ATOM 2930 O O . TYR D 1 41 ? 46.511 15.764 16.257 1.00 11.94 41 TYR D O 1
ATOM 2939 N N . ALA D 1 42 ? 44.953 16.936 17.375 1.00 10.03 42 ALA D N 1
ATOM 2940 C CA . ALA D 1 42 ? 44.100 15.761 17.603 1.00 8.79 42 ALA D CA 1
ATOM 2941 C C . ALA D 1 42 ? 42.686 16.028 17.121 1.00 9.66 42 ALA D C 1
ATOM 2942 O O . ALA D 1 42 ? 42.218 17.166 17.149 1.00 8.18 42 ALA D O 1
ATOM 2944 N N . ILE D 1 43 ? 42.011 14.975 16.678 1.00 10.14 43 ILE D N 1
ATOM 2945 C CA . ILE D 1 43 ? 40.628 15.078 16.230 1.00 9.02 43 ILE D CA 1
ATOM 2946 C C . ILE D 1 43 ? 39.848 13.916 16.826 1.00 7.89 43 ILE D C 1
ATOM 2947 O O . ILE D 1 43 ? 40.263 12.765 16.719 1.00 12.52 43 ILE D O 1
ATOM 2952 N N . TYR D 1 44 ? 38.731 14.218 17.477 1.00 8.99 44 TYR D N 1
ATOM 2953 C CA . TYR D 1 44 ? 37.913 13.181 18.074 1.00 5.00 44 TYR D CA 1
ATOM 2954 C C . TYR D 1 44 ? 36.560 13.110 17.405 1.00 7.56 44 TYR D C 1
ATOM 2955 O O . TYR D 1 44 ? 35.981 14.124 17.040 1.00 12.42 44 TYR D O 1
ATOM 2964 N N . LEU D 1 45 ? 36.063 11.894 17.249 1.00 7.98 45 LEU D N 1
ATOM 2965 C CA . LEU D 1 45 ? 34.788 11.661 16.590 1.00 12.53 45 LEU D CA 1
ATOM 2966 C C . LEU D 1 45 ? 33.622 11.469 17.545 1.00 10.55 45 LEU D C 1
ATOM 2967 O O . LEU D 1 45 ? 33.688 10.651 18.463 1.00 9.57 45 LEU D O 1
ATOM 2972 N N . ASP D 1 46 ? 32.563 12.248 17.342 1.00 10.44 46 ASP D N 1
ATOM 2973 C CA . ASP D 1 46 ? 31.344 12.102 18.133 1.00 8.25 46 ASP D CA 1
ATOM 2974 C C . ASP D 1 46 ? 30.475 11.321 17.135 1.00 9.92 46 ASP D C 1
ATOM 2975 O O . ASP D 1 46 ? 29.892 11.902 16.215 1.00 6.86 46 ASP D O 1
ATOM 2980 N N . LYS D 1 47 ? 30.405 10.006 17.310 1.00 9.29 47 LYS D N 1
ATOM 2981 C CA . LYS D 1 47 ? 29.653 9.149 16.398 1.00 10.39 47 LYS D CA 1
ATOM 2982 C C . LYS D 1 47 ? 28.147 9.387 16.366 1.00 5.86 47 LYS D C 1
ATOM 2983 O O . LYS D 1 47 ? 27.528 9.354 15.305 1.00 5.78 47 LYS D O 1
ATOM 2989 N N . ALA D 1 48 ? 27.558 9.622 17.527 1.00 6.76 48 ALA D N 1
ATOM 2990 C CA . ALA D 1 48 ? 26.120 9.847 17.604 1.00 7.12 48 ALA D CA 1
ATOM 2991 C C . ALA D 1 48 ? 25.688 11.164 16.942 1.00 3.07 48 ALA D C 1
ATOM 2992 O O . ALA D 1 48 ? 24.562 11.273 16.455 1.00 3.15 48 ALA D O 1
ATOM 2994 N N . ARG D 1 49 ? 26.588 12.141 16.892 1.00 6.70 49 ARG D N 1
ATOM 2995 C CA . ARG D 1 49 ? 26.257 13.454 16.321 1.00 5.54 49 ARG D CA 1
ATOM 2996 C C . ARG D 1 49 ? 26.881 13.781 14.969 1.00 6.54 49 ARG D C 1
ATOM 2997 O O . ARG D 1 49 ? 26.557 14.809 14.377 1.00 5.05 49 ARG D O 1
ATOM 3005 N N . ASN D 1 50 ? 27.760 12.908 14.476 1.00 7.95 50 ASN D N 1
ATOM 3006 C CA . ASN D 1 50 ? 28.473 13.143 13.217 1.00 5.51 50 ASN D CA 1
ATOM 3007 C C . ASN D 1 50 ? 29.287 14.418 13.363 1.00 8.35 50 ASN D C 1
ATOM 3008 O O . ASN D 1 50 ? 29.336 15.243 12.450 1.00 6.59 50 ASN D O 1
ATOM 3013 N N . LEU D 1 51 ? 29.911 14.587 14.527 1.00 9.76 51 LEU D N 1
ATOM 3014 C CA . LEU D 1 51 ? 30.737 15.766 14.783 1.00 8.84 51 LEU D CA 1
ATOM 3015 C C . LEU D 1 51 ? 32.176 15.369 15.064 1.00 8.66 51 LEU D C 1
ATOM 3016 O O . LEU D 1 51 ? 32.445 14.296 15.617 1.00 8.52 51 LEU D O 1
ATOM 3021 N N . LEU D 1 52 ? 33.086 16.250 14.665 1.00 7.43 52 LEU D N 1
ATOM 3022 C CA . LEU D 1 52 ? 34.516 16.070 14.848 1.00 4.97 52 LEU D CA 1
ATOM 3023 C C . LEU D 1 52 ? 35.019 17.235 15.695 1.00 7.84 52 LEU D C 1
ATOM 3024 O O . LEU D 1 52 ? 34.880 18.405 15.322 1.00 7.41 52 LEU D O 1
ATOM 3029 N N . PHE D 1 53 ? 35.568 16.916 16.858 1.00 7.90 53 PHE D N 1
ATOM 3030 C CA . PHE D 1 53 ? 36.098 17.937 17.741 1.00 9.04 53 PHE D CA 1
ATOM 3031 C C . PHE D 1 53 ? 37.614 17.875 17.635 1.00 6.95 53 PHE D C 1
ATOM 3032 O O . PHE D 1 53 ? 38.220 16.826 17.860 1.00 9.85 53 PHE D O 1
ATOM 3040 N N . ALA D 1 54 ? 38.226 18.994 17.285 1.00 7.32 54 ALA D N 1
ATOM 3041 C CA . ALA D 1 54 ? 39.678 19.042 17.122 1.00 10.28 54 ALA D CA 1
ATOM 3042 C C . ALA D 1 54 ? 40.355 20.064 18.025 1.00 7.34 54 ALA D C 1
ATOM 3043 O O . ALA D 1 54 ? 39.757 21.074 18.402 1.00 8.44 54 ALA D O 1
ATOM 3045 N N . MET D 1 55 ? 41.612 19.789 18.351 1.00 10.02 55 MET D N 1
ATOM 3046 C CA . MET D 1 55 ? 42.425 20.672 19.180 1.00 15.14 55 MET D CA 1
ATOM 3047 C C . MET D 1 55 ? 43.873 20.616 18.711 1.00 14.83 55 MET D C 1
ATOM 3048 O O . MET D 1 55 ? 44.444 19.544 18.514 1.00 12.99 55 MET D O 1
ATOM 3053 N N . VAL D 1 56 ? 44.463 21.785 18.523 1.00 15.17 56 VAL D N 1
ATOM 3054 C CA . VAL D 1 56 ? 45.837 21.854 18.085 1.00 15.55 56 VAL D CA 1
ATOM 3055 C C . VAL D 1 56 ? 46.515 23.061 18.702 1.00 15.31 56 VAL D C 1
ATOM 3056 O O . VAL D 1 56 ? 45.893 24.103 18.909 1.00 15.69 56 VAL D O 1
ATOM 3060 N N . GLU D 1 57 ? 47.789 22.894 19.023 1.00 15.04 57 GLU D N 1
ATOM 3061 C CA . GLU D 1 57 ? 48.587 23.963 19.590 1.00 14.71 57 GLU D CA 1
ATOM 3062 C C . GLU D 1 57 ? 49.456 24.533 18.465 1.00 14.08 57 GLU D C 1
ATOM 3063 O O . GLU D 1 57 ? 50.184 23.795 17.789 1.00 13.49 57 GLU D O 1
ATOM 3069 N N . ILE D 1 58 ? 49.371 25.839 18.248 1.00 10.88 58 ILE D N 1
ATOM 3070 C CA . ILE D 1 58 ? 50.162 26.450 17.197 1.00 16.40 58 ILE D CA 1
ATOM 3071 C C . ILE D 1 58 ? 51.145 27.490 17.716 1.00 18.74 58 ILE D C 1
ATOM 3072 O O . ILE D 1 58 ? 50.989 28.053 18.808 1.00 24.45 58 ILE D O 1
ATOM 3077 N N . GLU D 1 59 ? 52.172 27.731 16.919 1.00 19.65 59 GLU D N 1
ATOM 3078 C CA . GLU D 1 59 ? 53.193 28.698 17.257 1.00 19.07 59 GLU D CA 1
ATOM 3079 C C . GLU D 1 59 ? 52.717 30.092 16.867 1.00 19.62 59 GLU D C 1
ATOM 3080 O O . GLU D 1 59 ? 52.945 31.059 17.592 1.00 19.75 59 GLU D O 1
ATOM 3086 N N . SER D 1 60 ? 52.031 30.176 15.730 1.00 19.26 60 SER D N 1
ATOM 3087 C CA . SER D 1 60 ? 51.538 31.439 15.199 1.00 19.93 60 SER D CA 1
ATOM 3088 C C . SER D 1 60 ? 50.135 31.349 14.576 1.00 21.26 60 SER D C 1
ATOM 3089 O O . SER D 1 60 ? 49.791 30.361 13.924 1.00 19.28 60 SER D O 1
ATOM 3092 N N . GLU D 1 61 ? 49.335 32.393 14.779 1.00 21.27 61 GLU D N 1
ATOM 3093 C CA . GLU D 1 61 ? 47.986 32.453 14.222 1.00 23.99 61 GLU D CA 1
ATOM 3094 C C . GLU D 1 61 ? 48.097 32.693 12.718 1.00 24.14 61 GLU D C 1
ATOM 3095 O O . GLU D 1 61 ? 47.297 32.183 11.933 1.00 23.98 61 GLU D O 1
ATOM 3101 N N . GLU D 1 62 ? 49.096 33.480 12.330 1.00 23.77 62 GLU D N 1
ATOM 3102 C CA . GLU D 1 62 ? 49.331 33.809 10.930 1.00 23.24 62 GLU D CA 1
ATOM 3103 C C . GLU D 1 62 ? 49.854 32.606 10.152 1.00 21.35 62 GLU D C 1
ATOM 3104 O O . GLU D 1 62 ? 49.413 32.343 9.037 1.00 19.16 62 GLU D O 1
ATOM 3110 N N . ARG D 1 63 ? 50.791 31.871 10.737 1.00 20.67 63 ARG D N 1
ATOM 3111 C CA . ARG D 1 63 ? 51.333 30.694 10.064 1.00 20.73 63 ARG D CA 1
ATOM 3112 C C . ARG D 1 63 ? 50.281 29.580 9.993 1.00 20.89 63 ARG D C 1
ATOM 3113 O O . ARG D 1 63 ? 50.215 28.841 9.009 1.00 17.06 63 ARG D O 1
ATOM 3121 N N . TRP D 1 64 ? 49.448 29.465 11.025 1.00 18.25 64 TRP D N 1
ATOM 3122 C CA . TRP D 1 64 ? 48.421 28.435 11.017 1.00 17.30 64 TRP D CA 1
ATOM 3123 C C . TRP D 1 64 ? 47.392 28.751 9.951 1.00 17.13 64 TRP D C 1
ATOM 3124 O O . TRP D 1 64 ? 46.998 27.869 9.187 1.00 14.73 64 TRP D O 1
ATOM 3135 N N . ASN D 1 65 ? 46.950 30.007 9.904 1.00 17.18 65 ASN D N 1
ATOM 3136 C CA . ASN D 1 65 ? 45.973 30.415 8.909 1.00 18.91 65 ASN D CA 1
ATOM 3137 C C . ASN D 1 65 ? 46.543 30.240 7.514 1.00 18.36 65 ASN D C 1
ATOM 3138 O O . ASN D 1 65 ? 45.793 30.012 6.566 1.00 16.82 65 ASN D O 1
ATOM 3143 N N . ALA D 1 66 ? 47.868 30.345 7.398 1.00 15.94 66 ALA D N 1
ATOM 3144 C CA . ALA D 1 66 ? 48.548 30.214 6.114 1.00 14.87 66 ALA D CA 1
ATOM 3145 C C . ALA D 1 66 ? 48.383 28.832 5.498 1.00 13.76 66 ALA D C 1
ATOM 3146 O O . ALA D 1 66 ? 48.444 28.682 4.276 1.00 13.12 66 ALA D O 1
ATOM 3148 N N . VAL D 1 67 ? 48.173 27.830 6.344 1.00 12.11 67 VAL D N 1
ATOM 3149 C CA . VAL D 1 67 ? 48.018 26.454 5.879 1.00 13.53 67 VAL D CA 1
ATOM 3150 C C . VAL D 1 67 ? 46.898 26.302 4.869 1.00 12.77 67 VAL D C 1
ATOM 3151 O O . V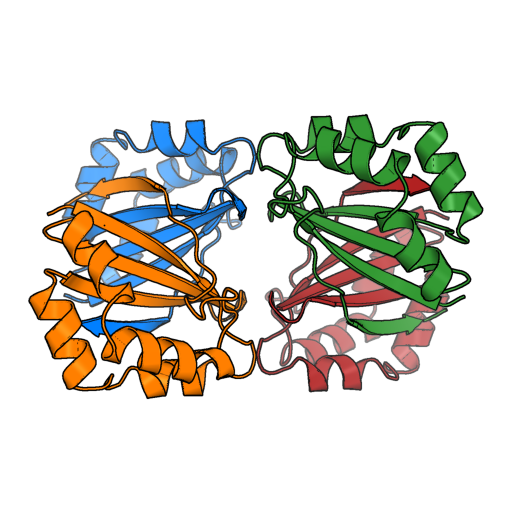AL D 1 67 ? 47.041 25.582 3.882 1.00 13.23 67 VAL D O 1
ATOM 3155 N N . ALA D 1 68 ? 45.790 26.994 5.119 1.00 11.62 68 ALA D N 1
ATOM 3156 C CA . ALA D 1 68 ? 44.619 26.930 4.257 1.00 12.64 68 ALA D CA 1
ATOM 3157 C C . ALA D 1 68 ? 44.876 27.307 2.813 1.00 15.38 68 ALA D C 1
ATOM 3158 O O . ALA D 1 68 ? 44.178 26.834 1.917 1.00 17.84 68 ALA D O 1
ATOM 3160 N N . SER D 1 69 ? 45.864 28.162 2.582 1.00 14.17 69 SER D N 1
ATOM 3161 C CA . SER D 1 69 ? 46.162 28.602 1.226 1.00 15.26 69 SER D CA 1
ATOM 3162 C C . SER D 1 69 ? 47.130 27.721 0.435 1.00 13.78 69 SER D C 1
ATOM 3163 O O . SER D 1 69 ? 47.198 27.846 -0.792 1.00 13.82 69 SER D O 1
ATOM 3166 N N . THR D 1 70 ? 47.866 26.844 1.118 1.00 12.07 70 THR D N 1
ATOM 3167 C CA . THR D 1 70 ? 48.834 25.982 0.429 1.00 11.35 70 THR D CA 1
ATOM 3168 C C . THR D 1 70 ? 48.164 25.031 -0.546 1.00 10.10 70 THR D C 1
ATOM 3169 O O . THR D 1 70 ? 47.051 24.571 -0.303 1.00 8.43 70 THR D O 1
ATOM 3173 N N . ASP D 1 71 ? 48.863 24.726 -1.641 1.00 9.84 71 ASP D N 1
ATOM 3174 C CA . ASP D 1 71 ? 48.338 23.812 -2.653 1.00 7.59 71 ASP D CA 1
ATOM 3175 C C . ASP D 1 71 ? 47.979 22.458 -2.025 1.00 7.94 71 ASP D C 1
ATOM 3176 O O . ASP D 1 71 ? 46.904 21.925 -2.277 1.00 8.71 71 ASP D O 1
ATOM 3181 N N . VAL D 1 72 ? 48.871 21.916 -1.194 1.00 8.27 72 VAL D N 1
ATOM 3182 C CA . VAL D 1 72 ? 48.629 20.620 -0.544 1.00 8.91 72 VAL D CA 1
ATOM 3183 C C . VAL D 1 72 ? 47.334 20.590 0.294 1.00 8.35 72 VAL D C 1
ATOM 3184 O O . VAL D 1 72 ? 46.542 19.648 0.206 1.00 7.48 72 VAL D O 1
ATOM 3188 N N . CYS D 1 73 ? 47.106 21.618 1.101 1.00 9.22 73 CYS D N 1
ATOM 3189 C CA . CYS D 1 73 ? 45.901 21.647 1.930 1.00 10.07 73 CYS D CA 1
ATOM 3190 C C . CYS D 1 73 ? 44.655 21.757 1.054 1.00 7.37 73 CYS D C 1
ATOM 3191 O O . CYS D 1 73 ? 43.628 21.145 1.353 1.00 6.13 73 CYS D O 1
ATOM 3194 N N . GLN D 1 74 ? 44.751 22.545 -0.016 1.00 7.84 74 GLN D N 1
ATOM 3195 C CA . GLN D 1 74 ? 43.637 22.721 -0.952 1.00 10.83 74 GLN D CA 1
ATOM 3196 C C . GLN D 1 74 ? 43.360 21.387 -1.626 1.00 10.63 74 GLN D C 1
ATOM 3197 O O . GLN D 1 74 ? 42.207 21.018 -1.869 1.00 12.28 74 GLN D O 1
ATOM 3203 N N . ARG D 1 75 ? 44.433 20.667 -1.927 1.00 9.59 75 ARG D N 1
ATOM 3204 C CA . ARG D 1 75 ? 44.308 19.365 -2.557 1.00 10.58 75 ARG D CA 1
ATOM 3205 C C . ARG D 1 75 ? 43.708 18.351 -1.571 1.00 8.89 75 ARG D C 1
ATOM 3206 O O . ARG D 1 75 ? 42.894 17.511 -1.953 1.00 8.69 75 ARG D O 1
ATOM 3214 N N . TRP D 1 76 ? 44.096 18.451 -0.305 1.00 8.38 76 TRP D N 1
ATOM 3215 C CA . TRP D 1 76 ? 43.589 17.565 0.746 1.00 9.27 76 TRP D CA 1
ATOM 3216 C C . TRP D 1 76 ? 42.085 17.790 0.920 1.00 9.72 76 TRP D C 1
ATOM 3217 O O . TRP D 1 76 ? 41.285 16.843 0.914 1.00 9.52 76 TRP D O 1
ATOM 3228 N N . TRP D 1 77 ? 41.708 19.053 1.081 1.00 8.26 77 TRP D N 1
ATOM 3229 C CA . TRP D 1 77 ? 40.313 19.418 1.258 1.00 6.69 77 TRP D CA 1
ATOM 3230 C C . TRP D 1 77 ? 39.443 18.943 0.101 1.00 6.92 77 TRP D C 1
ATOM 3231 O O . TRP D 1 77 ? 38.333 18.470 0.317 1.00 7.67 77 TRP D O 1
ATOM 3242 N N . LYS D 1 78 ? 39.940 19.053 -1.128 1.00 6.96 78 LYS D N 1
ATOM 3243 C CA . LYS D 1 78 ? 39.153 18.623 -2.278 1.00 7.18 78 LYS D CA 1
ATOM 3244 C C . LYS D 1 78 ? 38.931 17.111 -2.149 1.00 7.71 78 LYS D C 1
ATOM 3245 O O . LYS D 1 78 ? 37.832 16.598 -2.387 1.00 8.36 78 LYS D O 1
ATOM 3251 N N . TYR D 1 79 ? 39.987 16.418 -1.749 1.00 6.72 79 TYR D N 1
ATOM 3252 C CA . TYR D 1 79 ? 39.961 14.977 -1.541 1.00 8.26 79 TYR D CA 1
ATOM 3253 C C . TYR D 1 79 ? 38.972 14.590 -0.434 1.00 5.74 79 TYR D C 1
ATOM 3254 O O . TYR D 1 79 ? 38.297 13.571 -0.519 1.00 6.58 79 TYR D O 1
ATOM 3263 N N . MET D 1 80 ? 38.873 15.421 0.594 1.00 5.45 80 MET D N 1
ATOM 3264 C CA . MET D 1 80 ? 37.997 15.128 1.723 1.00 5.96 80 MET D CA 1
ATOM 3265 C C . MET D 1 80 ? 36.506 15.458 1.560 1.00 5.63 80 MET D C 1
ATOM 3266 O O . MET D 1 80 ? 35.693 15.074 2.399 1.00 7.63 80 MET D O 1
ATOM 3271 N N . THR D 1 81 ? 36.134 1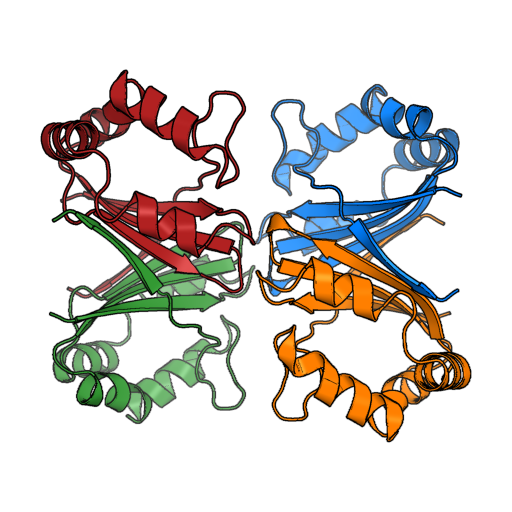6.170 0.503 1.00 7.74 81 THR D N 1
ATOM 3272 C CA . THR D 1 81 ? 34.723 16.517 0.310 1.00 9.43 81 THR D CA 1
ATOM 3273 C C . THR D 1 81 ? 33.751 15.350 0.197 1.00 8.02 81 THR D C 1
ATOM 3274 O O . THR D 1 81 ? 32.563 15.520 0.448 1.00 10.92 81 THR D O 1
ATOM 3278 N N . ASP D 1 82 ? 34.232 14.168 -0.166 1.00 9.44 82 ASP D N 1
ATOM 3279 C CA . ASP D 1 82 ? 33.328 13.033 -0.301 1.00 11.08 82 ASP D CA 1
ATOM 3280 C C . ASP D 1 82 ? 33.030 12.288 1.002 1.00 10.13 82 ASP D C 1
ATOM 3281 O O . ASP D 1 82 ? 32.247 11.338 0.999 1.00 8.83 82 ASP D O 1
ATOM 3286 N N . VAL D 1 83 ? 33.661 12.693 2.104 1.00 10.66 83 VAL D N 1
ATOM 3287 C CA . VAL D 1 83 ? 33.407 12.046 3.386 1.00 10.91 83 VAL D CA 1
ATOM 3288 C C . VAL D 1 83 ? 32.927 13.032 4.458 1.00 11.99 83 VAL D C 1
ATOM 3289 O O . VAL D 1 83 ? 32.630 12.629 5.583 1.00 9.70 83 VAL D O 1
ATOM 3293 N N . MET D 1 84 ? 32.838 14.317 4.117 1.00 7.71 84 MET D N 1
ATOM 3294 C CA . MET D 1 84 ? 32.372 15.293 5.093 1.00 9.40 84 MET D CA 1
ATOM 3295 C C . MET D 1 84 ? 31.814 16.555 4.450 1.00 8.19 84 MET D C 1
ATOM 3296 O O . MET D 1 84 ? 32.177 16.908 3.319 1.00 5.39 84 MET D O 1
ATOM 3301 N N . PRO D 1 85 ?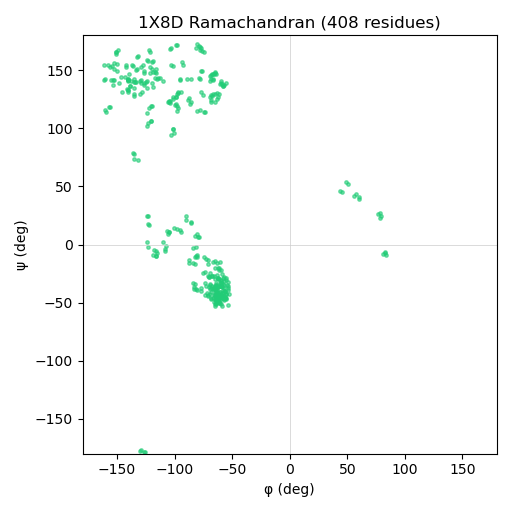 30.910 17.249 5.159 1.00 8.60 85 PRO D N 1
ATOM 3302 C CA . PRO D 1 85 ? 30.322 18.481 4.630 1.00 8.94 85 PRO D CA 1
ATOM 3303 C C . PRO D 1 85 ? 31.403 19.549 4.445 1.00 8.43 85 PRO D C 1
ATOM 3304 O O . PRO D 1 85 ? 32.185 19.816 5.348 1.00 10.62 85 PRO D O 1
ATOM 3308 N N . ALA D 1 86 ? 31.439 20.155 3.268 1.00 8.71 86 ALA D N 1
ATOM 3309 C CA . ALA D 1 86 ? 32.430 21.181 2.960 1.00 11.43 86 ALA D CA 1
ATOM 3310 C C . ALA D 1 86 ? 31.764 22.401 2.320 1.00 10.72 86 ALA D C 1
ATOM 3311 O O . ALA D 1 86 ? 30.630 22.328 1.851 1.00 11.68 86 ALA D O 1
ATOM 3313 N N . ASN D 1 87 ? 32.458 23.533 2.335 1.00 11.52 87 ASN D N 1
ATOM 3314 C CA . ASN D 1 87 ? 31.930 24.741 1.720 1.00 11.94 87 ASN D CA 1
ATOM 3315 C C . ASN D 1 87 ? 32.170 24.580 0.207 1.00 14.17 87 ASN D C 1
ATOM 3316 O O . ASN D 1 87 ? 32.830 23.636 -0.223 1.00 15.04 87 ASN D O 1
ATOM 3321 N N . PRO D 1 88 ? 31.610 25.471 -0.624 1.00 16.66 88 PRO D N 1
ATOM 3322 C CA . PRO D 1 88 ? 31.822 25.335 -2.072 1.00 16.04 88 PRO D CA 1
ATOM 3323 C C . PRO D 1 88 ? 33.292 25.325 -2.502 1.00 16.48 88 PRO D C 1
ATOM 3324 O O . PRO D 1 88 ? 33.659 24.635 -3.453 1.00 14.99 88 PRO D O 1
ATOM 3328 N N . ASP D 1 89 ? 34.128 26.088 -1.801 1.00 15.66 89 ASP D N 1
ATOM 3329 C CA . ASP D 1 89 ? 35.554 26.152 -2.109 1.00 12.99 89 ASP D CA 1
ATOM 3330 C C . ASP D 1 89 ? 36.304 24.952 -1.525 1.00 11.62 89 ASP D C 1
ATOM 3331 O O . ASP D 1 89 ? 37.540 24.933 -1.509 1.00 10.49 89 ASP D O 1
ATOM 3336 N N . ASN D 1 90 ? 35.548 23.976 -1.025 1.00 10.48 90 ASN D N 1
ATOM 3337 C CA . ASN D 1 90 ? 36.090 22.745 -0.430 1.00 8.99 90 ASN D CA 1
ATOM 3338 C C . ASN D 1 90 ? 36.589 22.803 1.014 1.00 9.75 90 ASN D C 1
ATOM 3339 O O . ASN D 1 90 ? 36.900 21.763 1.592 1.00 7.60 90 ASN D O 1
ATOM 3344 N N . SER D 1 91 ? 36.675 23.986 1.613 1.00 7.90 91 SER D N 1
ATOM 3345 C CA . SER D 1 91 ? 37.095 24.040 3.009 1.00 11.30 91 SER D CA 1
ATOM 3346 C C . SER D 1 91 ? 35.971 23.358 3.793 1.00 11.00 91 SER D C 1
ATOM 3347 O O . SER D 1 91 ? 34.791 23.525 3.465 1.00 12.24 91 SER D O 1
ATOM 3350 N N . PRO D 1 92 ? 36.318 22.575 4.825 1.00 9.66 92 PRO D N 1
ATOM 3351 C CA . PRO D 1 92 ? 35.310 21.877 5.632 1.00 10.81 92 PRO D CA 1
ATOM 3352 C C . PRO D 1 92 ? 34.432 22.820 6.448 1.00 8.59 92 PRO D C 1
ATOM 3353 O O . PRO D 1 92 ? 34.902 23.872 6.886 1.00 10.82 92 PRO D O 1
ATOM 3357 N N . VAL D 1 93 ? 33.162 22.450 6.645 1.00 6.26 93 VAL D N 1
ATOM 3358 C CA . VAL D 1 93 ? 32.263 23.254 7.472 1.00 8.16 93 VAL D CA 1
ATOM 3359 C C . VAL D 1 93 ? 32.885 23.166 8.860 1.00 7.02 93 VAL D C 1
ATOM 3360 O O . VAL D 1 93 ? 33.064 22.074 9.408 1.00 6.75 93 VAL D O 1
ATOM 3364 N N . SER D 1 94 ? 33.203 24.321 9.431 1.00 6.68 94 SER D N 1
ATOM 3365 C CA . SER D 1 94 ? 33.895 24.356 10.709 1.00 7.40 94 SER D CA 1
ATOM 3366 C C . SER D 1 94 ? 33.549 25.589 11.533 1.00 8.19 94 SER D C 1
ATOM 3367 O O . SER D 1 94 ? 33.268 26.647 10.973 1.00 9.76 94 SER D O 1
ATOM 3370 N N . SER D 1 95 ? 33.579 25.436 12.858 1.00 9.29 95 SER D N 1
ATOM 3371 C CA . SER D 1 95 ? 33.310 26.528 13.794 1.00 12.89 95 SER D CA 1
ATOM 3372 C C . SER D 1 95 ? 34.369 26.497 14.884 1.00 12.26 95 SER D C 1
ATOM 3373 O O . SER D 1 95 ? 34.759 25.430 15.354 1.00 15.19 95 SER D O 1
ATOM 3376 N N . GLU D 1 96 ? 34.833 27.668 15.294 1.00 14.36 96 GLU D N 1
ATOM 3377 C CA . GLU D 1 96 ? 35.848 27.739 16.329 1.00 14.05 96 GLU D CA 1
ATOM 3378 C C . GLU D 1 96 ? 35.153 27.536 17.666 1.00 12.01 96 GLU D C 1
ATOM 3379 O O . GLU D 1 96 ? 34.033 27.988 17.857 1.00 13.37 96 GLU D O 1
ATOM 3385 N N . LEU D 1 97 ? 35.819 26.848 18.583 1.00 8.34 97 LEU D N 1
ATOM 3386 C CA . LEU D 1 97 ? 35.254 26.586 19.898 1.00 9.20 97 LEU D CA 1
ATOM 3387 C C . LEU D 1 97 ? 35.929 27.535 20.885 1.00 10.87 97 LEU D C 1
ATOM 3388 O O . LEU D 1 97 ? 37.052 27.979 20.646 1.00 9.22 97 LEU D O 1
ATOM 3393 N N . GLN D 1 98 ? 35.245 27.838 21.986 1.00 9.25 98 GLN D N 1
ATOM 3394 C CA . GLN D 1 98 ? 35.783 28.737 23.002 1.00 14.20 98 GLN D CA 1
ATOM 3395 C C . GLN D 1 98 ? 36.248 27.959 24.234 1.00 12.36 98 GLN D C 1
ATOM 3396 O O . GLN D 1 98 ? 35.471 27.233 24.847 1.00 13.38 98 GLN D O 1
ATOM 3402 N N . GLU D 1 99 ? 37.514 28.105 24.596 1.00 16.35 99 GLU D N 1
ATOM 3403 C CA . GLU D 1 99 ? 38.028 27.393 25.763 1.00 15.16 99 GLU D CA 1
ATOM 3404 C C . GLU D 1 99 ? 37.385 27.947 27.032 1.00 14.64 99 GLU D C 1
ATOM 3405 O O . GLU D 1 99 ? 37.482 29.142 27.306 1.00 14.66 99 GLU D O 1
ATOM 3411 N N . VAL D 1 100 ? 36.726 27.089 27.808 1.00 12.84 100 VAL D N 1
ATOM 3412 C CA . VAL D 1 100 ? 36.089 27.558 29.042 1.00 12.01 100 VAL D CA 1
ATOM 3413 C C . VAL D 1 100 ? 36.678 26.977 30.324 1.00 9.10 100 VAL D C 1
ATOM 3414 O O . VAL D 1 100 ? 36.318 27.390 31.428 1.00 8.42 100 VAL D O 1
ATOM 3418 N N . PHE D 1 101 ? 37.579 26.017 30.180 1.00 8.41 101 PHE D N 1
ATOM 3419 C CA . PHE D 1 101 ? 38.235 25.419 31.331 1.00 10.38 101 PHE D CA 1
ATOM 3420 C C . PHE D 1 101 ? 39.586 24.830 30.915 1.00 13.59 101 PHE D C 1
ATOM 3421 O O . PHE D 1 101 ? 39.730 24.280 29.817 1.00 8.98 101 PHE D O 1
ATOM 3429 N N . TYR D 1 102 ? 40.578 24.977 31.787 1.00 14.03 102 TYR D N 1
ATOM 3430 C CA . TYR D 1 102 ? 41.900 24.424 31.528 1.00 16.39 102 TYR D CA 1
ATOM 3431 C C . TYR D 1 102 ? 42.666 24.288 32.830 1.00 15.57 102 TYR D C 1
ATOM 3432 O O . TYR D 1 102 ? 42.960 25.276 33.500 1.00 12.65 102 TYR D O 1
ATOM 3441 N N . LEU D 1 103 ? 42.941 23.041 33.193 1.00 15.54 103 LEU D N 1
ATOM 3442 C CA . LEU D 1 103 ? 43.677 22.721 34.410 1.00 15.78 103 LEU D CA 1
ATOM 3443 C C . LEU D 1 103 ? 44.935 21.950 34.019 1.00 17.64 103 LEU D C 1
ATOM 3444 O O . LEU D 1 103 ? 44.862 20.783 33.652 1.00 18.55 103 LEU D O 1
ATOM 3449 N N . PRO D 1 104 ? 46.104 22.597 34.092 1.00 17.72 104 PRO D N 1
ATOM 3450 C CA . PRO D 1 104 ? 47.355 21.927 33.738 1.00 21.25 104 PRO D CA 1
ATOM 3451 C C . PRO D 1 104 ? 47.533 20.623 34.514 1.00 20.77 104 PRO D C 1
ATOM 3452 O O . PRO D 1 104 ? 46.951 20.505 35.614 1.00 20.69 104 PRO D O 1
#

Secondary structure (DSSP, 8-state):
-EEEEEEEE--TT-HHHHHHTTTTPPHHHHHHHHHTTEEEEEEEEETTTTEEEEEEEES-HHHHHHGGGSHHHHHHHHHHTTTS-B-TTSPBPEEE-EEEEEE-/-EEEEEEEE--GGGHHHHHHTTTTPPHHHHHHHHHTTEEEEEEEEETTTTEEEEEEEES-HHHHHHGGGSHHHHHHHHHHTTTS-B-TTSPBPEEEPEEEEEE-/-EEEEEEEE--TT-HHHHHHHTTTPPHHHHHHHHHTTEEEEEEEEETTTTEEEEEEEES-HHHHHHHTTSHHHHHHHHHHTTTS-B-TTSPBPEEE-EEEEEE-/-EEEEEEEE--TT-HHHHHHHTTTPPHHHHHHHHHTTEEEEEEEEETTTTEEEEEEEES-HHHHHHGGGSHHHHHHHHHHTTTS-B-TTSPBPEEE-EEEEEE-